Protein 3NEC (pdb70)

Structure (mmCIF, N/CA/C/O backbone):
data_3NEC
#
_entry.id   3NEC
#
_cell.length_a   49.528
_cell.length_b   53.335
_cell.length_c   68.617
_cell.angle_alpha   74.70
_cell.angle_beta   73.82
_cell.angle_gamma   68.98
#
_symmetry.space_group_name_H-M   'P 1'
#
loop_
_entity.id
_entity.type
_entity.pdbx_description
1 polymer 'Inflammatory profilin'
2 non-polymer (2S,3S)-1,4-DIMERCAPTOBUTANE-2,3-DIOL
3 non-polymer 'SULFATE ION'
4 water water
#
loop_
_atom_site.group_PDB
_atom_site.id
_atom_site.type_symbol
_atom_site.label_atom_id
_atom_site.label_alt_id
_atom_site.label_comp_id
_atom_site.label_asym_id
_atom_site.label_entity_id
_atom_site.label_seq_id
_atom_site.pdbx_PDB_ins_code
_atom_site.Cartn_x
_atom_site.Cartn_y
_atom_site.Cartn_z
_atom_site.occupancy
_atom_site.B_iso_or_equiv
_atom_site.auth_seq_id
_atom_site.auth_comp_id
_atom_site.auth_asym_id
_atom_site.auth_atom_id
_atom_site.pdbx_PDB_model_num
ATOM 1 N N . SER A 1 5 ? 17.575 -10.076 7.893 1.00 55.24 2 SER A N 1
ATOM 2 C CA . SER A 1 5 ? 16.250 -9.421 7.726 1.00 49.61 2 SER A CA 1
ATOM 3 C C . SER A 1 5 ? 15.162 -10.184 8.486 1.00 43.29 2 SER A C 1
ATOM 4 O O . SER A 1 5 ? 14.233 -10.709 7.884 1.00 46.60 2 SER A O 1
ATOM 7 N N . ASP A 1 6 ? 15.281 -10.250 9.809 1.00 44.52 3 ASP A N 1
ATOM 8 C CA . ASP A 1 6 ? 14.257 -10.913 10.633 1.00 40.85 3 ASP A CA 1
ATOM 9 C C . ASP A 1 6 ? 13.330 -9.844 11.202 1.00 34.32 3 ASP A C 1
ATOM 10 O O . ASP A 1 6 ? 13.578 -9.290 12.270 1.00 29.32 3 ASP A O 1
ATOM 15 N N . TRP A 1 7 ? 12.274 -9.528 10.463 1.00 29.26 4 TRP A N 1
ATOM 16 C CA . TRP A 1 7 ? 11.504 -8.322 10.725 1.00 23.69 4 TRP A CA 1
ATOM 17 C C . TRP A 1 7 ? 10.457 -8.503 11.803 1.00 18.59 4 TRP A C 1
ATOM 18 O O . TRP A 1 7 ? 10.082 -7.539 12.457 1.00 18.58 4 TRP A O 1
ATOM 29 N N . ASP A 1 8 ? 9.927 -9.714 11.928 1.00 17.86 5 ASP A N 1
ATOM 30 C CA . ASP A 1 8 ? 8.769 -9.930 12.791 1.00 19.51 5 ASP A CA 1
ATOM 31 C C . ASP A 1 8 ? 9.008 -9.444 14.231 1.00 19.54 5 ASP A C 1
ATOM 32 O O . ASP A 1 8 ? 8.139 -8.804 14.812 1.00 17.76 5 ASP A O 1
ATOM 37 N N . PRO A 1 9 ? 10.194 -9.731 14.805 1.00 18.84 6 PRO A N 1
ATOM 38 C CA . PRO A 1 9 ? 10.463 -9.253 16.166 1.00 19.57 6 PRO A CA 1
ATOM 39 C C . PRO A 1 9 ? 10.530 -7.730 16.279 1.00 18.76 6 PRO A C 1
ATOM 40 O O . PRO A 1 9 ? 10.204 -7.173 17.322 1.00 20.62 6 PRO A O 1
ATOM 44 N N . VAL A 1 10 ? 10.943 -7.067 15.206 1.00 19.38 7 VAL A N 1
ATOM 45 C CA . VAL A 1 10 ? 11.009 -5.611 15.180 1.00 19.32 7 VAL A CA 1
ATOM 46 C C . VAL A 1 10 ? 9.607 -5.007 15.184 1.00 19.70 7 VAL A C 1
ATOM 47 O O . VAL A 1 10 ? 9.323 -4.080 15.937 1.00 17.14 7 VAL A O 1
ATOM 51 N N . VAL A 1 11 ? 8.728 -5.537 14.336 1.00 18.51 8 VAL A N 1
ATOM 52 C CA . VAL A 1 11 ? 7.319 -5.155 14.351 1.00 18.07 8 VAL A CA 1
ATOM 53 C C . VAL A 1 11 ? 6.754 -5.393 15.732 1.00 17.57 8 VAL A C 1
ATOM 54 O O . VAL A 1 11 ? 6.065 -4.535 16.292 1.00 16.92 8 VAL A O 1
ATOM 58 N N . LYS A 1 12 ? 7.043 -6.558 16.298 1.00 16.38 9 LYS A N 1
ATOM 59 C CA . LYS A 1 12 ? 6.510 -6.856 17.615 1.00 18.38 9 LYS A CA 1
ATOM 60 C C . LYS A 1 12 ? 6.922 -5.827 18.663 1.00 18.64 9 LYS A C 1
ATOM 61 O O . LYS A 1 12 ? 6.085 -5.345 19.407 1.00 19.79 9 LYS A O 1
ATOM 67 N N . GLU A 1 13 ? 8.204 -5.493 18.731 1.00 17.94 10 GLU A N 1
ATOM 68 C CA . GLU A 1 13 ? 8.639 -4.615 19.797 1.00 15.50 10 GLU A CA 1
ATOM 69 C C . GLU A 1 13 ? 8.103 -3.204 19.610 1.00 16.72 10 GLU A C 1
ATOM 70 O O . GLU A 1 13 ? 7.763 -2.536 20.594 1.00 18.83 10 GLU A O 1
ATOM 76 N N . TRP A 1 14 ? 7.941 -2.779 18.364 1.00 18.50 11 TRP A N 1
ATOM 77 C CA . TRP A 1 14 ? 7.442 -1.423 18.123 1.00 17.25 11 TRP A CA 1
ATOM 78 C C . TRP A 1 14 ? 5.951 -1.240 18.246 1.00 16.78 11 TRP A C 1
ATOM 79 O O . TRP A 1 14 ? 5.498 -0.210 18.756 1.00 18.20 11 TRP A O 1
ATOM 90 N N . LEU A 1 15 ? 5.188 -2.200 17.776 1.00 16.32 12 LEU A N 1
ATOM 91 C CA . LEU A 1 15 ? 3.735 -2.014 17.683 1.00 17.33 12 LEU A CA 1
ATOM 92 C C . LEU A 1 15 ? 2.932 -2.821 18.678 1.00 17.57 12 LEU A C 1
ATOM 93 O O . LEU A 1 15 ? 1.835 -2.425 19.052 1.00 18.04 12 LEU A O 1
ATOM 98 N N . VAL A 1 16 ? 3.471 -3.950 19.109 1.00 16.29 13 VAL A N 1
ATOM 99 C CA . VAL A 1 16 ? 2.697 -4.846 19.966 1.00 16.79 13 VAL A CA 1
ATOM 100 C C . VAL A 1 16 ? 3.143 -4.761 21.434 1.00 19.95 13 VAL A C 1
ATOM 101 O O . VAL A 1 16 ? 2.307 -4.659 22.328 1.00 22.08 13 VAL A O 1
ATOM 105 N N . ASP A 1 17 ? 4.457 -4.793 21.665 1.00 20.14 14 ASP A N 1
ATOM 106 C CA . ASP A 1 17 ? 5.006 -4.778 23.030 1.00 22.72 14 ASP A CA 1
ATOM 107 C C . ASP A 1 17 ? 4.632 -3.491 23.739 1.00 23.26 14 ASP A C 1
ATOM 108 O O . ASP A 1 17 ? 4.414 -3.491 24.944 1.00 23.10 14 ASP A O 1
ATOM 113 N N . THR A 1 18 ? 4.565 -2.400 22.987 1.00 18.87 15 THR A N 1
ATOM 114 C CA . THR A 1 18 ? 4.214 -1.101 23.545 1.00 21.52 15 THR A CA 1
ATOM 115 C C . THR A 1 18 ? 2.731 -1.001 23.965 1.00 22.69 15 THR A C 1
ATOM 116 O O . THR A 1 18 ? 2.354 -0.090 24.701 1.00 25.43 15 THR A O 1
ATOM 120 N N . GLY A 1 19 ? 1.908 -1.911 23.451 1.00 21.05 16 GLY A N 1
ATOM 121 C CA . GLY A 1 19 ? 0.545 -2.149 23.940 1.00 19.49 16 GLY A CA 1
ATOM 122 C C . GLY A 1 19 ? -0.566 -1.361 23.255 1.00 18.86 16 GLY A C 1
ATOM 123 O O . GLY A 1 19 ? -1.740 -1.504 23.617 1.00 21.85 16 GLY A O 1
ATOM 124 N N . TYR A 1 20 ? -0.230 -0.525 22.285 1.00 19.34 17 TYR A N 1
ATOM 125 C CA . TYR A 1 20 ? -1.257 0.332 21.664 1.00 18.55 17 TYR A CA 1
ATOM 126 C C . TYR A 1 20 ? -1.954 -0.314 20.477 1.00 17.63 17 TYR A C 1
ATOM 127 O O . TYR A 1 20 ? -3.009 0.159 20.070 1.00 20.26 17 TYR A O 1
ATOM 136 N N . CYS A 1 21 ? -1.364 -1.389 19.948 1.00 17.90 18 CYS A N 1
ATOM 137 C CA . CYS A 1 21 ? -1.914 -2.132 18.804 1.00 17.10 18 CYS A CA 1
ATOM 138 C C . CYS A 1 21 ? -1.966 -3.617 19.158 1.00 18.49 18 CYS A C 1
ATOM 139 O O . CYS A 1 21 ? -1.104 -4.116 19.903 1.00 20.31 18 CYS A O 1
ATOM 142 N N . CYS A 1 22 ? -2.959 -4.331 18.640 1.00 18.35 19 CYS A N 1
ATOM 143 C CA . CYS A 1 22 ? -3.055 -5.757 18.922 1.00 18.06 19 CYS A CA 1
ATOM 144 C C . CYS A 1 22 ? -2.217 -6.605 17.948 1.00 21.65 19 CYS A C 1
ATOM 145 O O . CYS A 1 22 ? -1.916 -7.781 18.208 1.00 21.15 19 CYS A O 1
ATOM 148 N N . ALA A 1 23 ? -1.858 -6.003 16.828 1.00 18.07 20 ALA A N 1
ATOM 149 C CA . ALA A 1 23 ? -1.118 -6.678 15.759 1.00 17.09 20 ALA A CA 1
ATOM 150 C C . ALA A 1 23 ? -0.604 -5.613 14.819 1.00 15.91 20 ALA A C 1
ATOM 151 O O . ALA A 1 23 ? -1.095 -4.486 14.824 1.00 17.37 20 ALA A O 1
ATOM 153 N N . GLY A 1 24 ? 0.379 -5.964 14.006 1.00 16.07 21 GLY A N 1
ATOM 154 C CA . GLY A 1 24 ? 0.954 -5.006 13.077 1.00 17.41 21 GLY A CA 1
ATOM 155 C C . GLY A 1 24 ? 1.798 -5.688 12.043 1.00 16.54 21 GLY A C 1
ATOM 156 O O . GLY A 1 24 ? 2.096 -6.866 12.153 1.00 16.49 21 GLY A O 1
ATOM 157 N N . GLY A 1 25 ? 2.250 -4.922 11.064 1.00 15.01 22 GLY A N 1
ATOM 158 C CA . GLY A 1 25 ? 3.079 -5.504 10.027 1.00 16.31 22 GLY A CA 1
ATOM 159 C C . GLY A 1 25 ? 3.657 -4.437 9.155 1.00 17.23 22 GLY A C 1
ATOM 160 O O . GLY A 1 25 ? 3.437 -3.253 9.401 1.00 14.51 22 GLY A O 1
ATOM 161 N N . ILE A 1 26 ? 4.381 -4.859 8.123 1.00 15.42 23 ILE A N 1
ATOM 162 C CA . ILE A 1 26 ? 4.882 -3.940 7.112 1.00 14.05 23 ILE A CA 1
ATOM 163 C C . ILE A 1 26 ? 4.681 -4.604 5.766 1.00 12.83 23 ILE A C 1
ATOM 164 O O . ILE A 1 26 ? 4.896 -5.815 5.619 1.00 16.82 23 ILE A O 1
ATOM 169 N N . ALA A 1 27 ? 4.237 -3.817 4.810 1.00 13.26 24 ALA A N 1
ATOM 170 C CA . ALA A 1 27 ? 4.077 -4.260 3.433 1.00 15.08 24 ALA A CA 1
ATOM 171 C C . ALA A 1 27 ? 4.940 -3.417 2.513 1.00 16.66 24 ALA A C 1
ATOM 172 O O . ALA A 1 27 ? 5.322 -2.294 2.852 1.00 17.58 24 ALA A O 1
ATOM 174 N N . ASN A 1 28 ? 5.210 -3.964 1.343 1.00 16.95 25 ASN A N 1
ATOM 175 C CA . ASN A 1 28 ? 5.939 -3.271 0.305 1.00 17.70 25 ASN A CA 1
ATOM 176 C C . ASN A 1 28 ? 4.944 -2.383 -0.410 1.00 17.45 25 ASN A C 1
ATOM 177 O O . ASN A 1 28 ? 3.919 -2.864 -0.853 1.00 17.43 25 ASN A O 1
ATOM 182 N N . ALA A 1 29 ? 5.225 -1.093 -0.526 1.00 17.37 26 ALA A N 1
ATOM 183 C CA . ALA A 1 29 ? 4.274 -0.190 -1.206 1.00 16.79 26 ALA A CA 1
ATOM 184 C C . ALA A 1 29 ? 4.129 -0.469 -2.717 1.00 20.25 26 ALA A C 1
ATOM 185 O O . ALA A 1 29 ? 3.097 -0.151 -3.311 1.00 20.93 26 ALA A O 1
ATOM 187 N N . GLU A 1 30 ? 5.164 -1.039 -3.329 1.00 16.86 27 GLU A N 1
ATOM 188 C CA . GLU A 1 30 ? 5.126 -1.412 -4.748 1.00 18.06 27 GLU A CA 1
ATOM 189 C C . GLU A 1 30 ? 3.992 -2.373 -5.098 1.00 19.18 27 GLU A C 1
ATOM 190 O O . GLU A 1 30 ? 3.433 -2.311 -6.193 1.00 21.27 27 GLU A O 1
ATOM 196 N N . ASP A 1 31 ? 3.642 -3.256 -4.178 1.00 20.09 28 ASP A N 1
ATOM 197 C CA . ASP A 1 31 ? 2.631 -4.255 -4.493 1.00 21.41 28 ASP A CA 1
ATOM 198 C C . ASP A 1 31 ? 1.619 -4.517 -3.386 1.00 15.74 28 ASP A C 1
ATOM 199 O O . ASP A 1 31 ? 0.693 -5.316 -3.580 1.00 21.69 28 ASP A O 1
ATOM 204 N N . GLY A 1 32 ? 1.797 -3.890 -2.219 1.00 13.98 29 GLY A N 1
ATOM 205 C CA . GLY A 1 32 ? 0.918 -4.137 -1.082 1.00 16.98 29 GLY A CA 1
ATOM 206 C C . GLY A 1 32 ? 1.147 -5.413 -0.289 1.00 16.98 29 GLY A C 1
ATOM 207 O O . GLY A 1 32 ? 0.366 -5.735 0.621 1.00 15.96 29 GLY A O 1
ATOM 208 N N . VAL A 1 33 ? 2.203 -6.157 -0.619 1.00 17.60 30 VAL A N 1
ATOM 209 C CA . VAL A 1 33 ? 2.391 -7.500 -0.040 1.00 16.41 30 VAL A CA 1
ATOM 210 C C . VAL A 1 33 ? 3.063 -7.396 1.320 1.00 16.99 30 VAL A C 1
ATOM 211 O O . VAL A 1 33 ? 4.140 -6.840 1.450 1.00 16.53 30 VAL A O 1
ATOM 215 N N . VAL A 1 34 ? 2.399 -7.923 2.339 1.00 15.12 31 VAL A N 1
ATOM 216 C CA . VAL A 1 34 ? 2.949 -7.915 3.699 1.00 13.87 31 VAL A CA 1
ATOM 217 C C . VAL A 1 34 ? 4.202 -8.791 3.749 1.00 18.75 31 VAL A C 1
ATOM 218 O O . VAL A 1 34 ? 4.161 -9.964 3.330 1.00 17.27 31 VAL A O 1
ATOM 222 N N . PHE A 1 35 ? 5.301 -8.232 4.261 1.00 15.71 32 PHE A N 1
ATOM 223 C CA . PHE A 1 35 ? 6.528 -9.011 4.456 1.00 16.15 32 PHE A CA 1
ATOM 224 C C . PHE A 1 35 ? 6.961 -9.195 5.918 1.00 15.34 32 PHE A C 1
ATOM 225 O O . PHE A 1 35 ? 7.952 -9.886 6.199 1.00 17.01 32 PHE A O 1
ATOM 233 N N . ALA A 1 36 ? 6.193 -8.621 6.838 1.00 15.25 33 ALA A N 1
ATOM 234 C CA . ALA A 1 36 ? 6.488 -8.720 8.273 1.00 15.47 33 ALA A CA 1
ATOM 235 C C . ALA A 1 36 ? 5.191 -8.590 9.055 1.00 14.00 33 ALA A C 1
ATOM 236 O O . ALA A 1 36 ? 4.307 -7.830 8.661 1.00 15.94 33 ALA A O 1
ATOM 238 N N . ALA A 1 37 ? 5.077 -9.335 10.144 1.00 15.49 34 ALA A N 1
ATOM 239 C CA . ALA A 1 37 ? 3.838 -9.361 10.937 1.00 18.17 34 ALA A CA 1
ATOM 240 C C . ALA A 1 37 ? 4.119 -9.763 12.371 1.00 17.92 34 ALA A C 1
ATOM 241 O O . ALA A 1 37 ? 5.032 -10.557 12.639 1.00 19.36 34 ALA A O 1
ATOM 243 N N . ALA A 1 38 ? 3.345 -9.212 13.301 1.00 16.56 35 ALA A N 1
ATOM 244 C CA . ALA A 1 38 ? 3.464 -9.583 14.710 1.00 16.97 35 ALA A CA 1
ATOM 245 C C . ALA A 1 38 ? 2.121 -9.372 15.364 1.00 19.28 35 ALA A C 1
ATOM 246 O O . ALA A 1 38 ? 1.320 -8.591 14.868 1.00 18.32 35 ALA A O 1
ATOM 248 N N . ALA A 1 39 ? 1.874 -10.081 16.458 1.00 19.19 36 ALA A N 1
ATOM 249 C CA . ALA A 1 39 ? 0.622 -9.899 17.208 1.00 19.98 36 ALA A CA 1
ATOM 250 C C . ALA A 1 39 ? 0.761 -10.230 18.678 1.00 24.36 36 ALA A C 1
ATOM 251 O O . ALA A 1 39 ? 1.725 -10.883 19.097 1.00 21.58 36 ALA A O 1
ATOM 253 N N . ASP A 1 40 ? -0.252 -9.832 19.447 1.00 20.54 37 ASP A N 1
ATOM 254 C CA . ASP A 1 40 ? -0.233 -9.993 20.900 1.00 25.63 37 ASP A CA 1
ATOM 255 C C . ASP A 1 40 ? -0.278 -11.450 21.319 1.00 28.29 37 ASP A C 1
ATOM 256 O O . ASP A 1 40 ? -0.042 -11.759 22.472 1.00 32.02 37 ASP A O 1
ATOM 261 N N . ASP A 1 41 ? -0.607 -12.330 20.380 1.00 27.41 38 ASP A N 1
ATOM 262 C CA . ASP A 1 41 ? -0.646 -13.762 20.637 1.00 27.72 38 ASP A CA 1
ATOM 263 C C . ASP A 1 41 ? 0.395 -14.544 19.817 1.00 28.44 38 ASP A C 1
ATOM 264 O O . ASP A 1 41 ? 0.294 -15.784 19.689 1.00 29.45 38 ASP A O 1
ATOM 269 N N . ASP A 1 42 ? 1.375 -13.823 19.263 1.00 28.22 39 ASP A N 1
ATOM 270 C CA . ASP A 1 42 ? 2.466 -14.408 18.475 1.00 30.83 39 ASP A CA 1
ATOM 271 C C . ASP A 1 42 ? 2.017 -15.155 17.221 1.00 32.70 39 ASP A C 1
ATOM 272 O O . ASP A 1 42 ? 2.735 -16.012 16.691 1.00 36.39 39 ASP A O 1
ATOM 277 N N . ASP A 1 43 ? 0.822 -14.836 16.758 1.00 27.55 40 ASP A N 1
ATOM 278 C CA . ASP A 1 43 ? 0.352 -15.335 15.473 1.00 28.24 40 ASP A CA 1
ATOM 279 C C . ASP A 1 43 ? 0.006 -14.145 14.627 1.00 23.77 40 ASP A C 1
ATOM 280 O O . ASP A 1 43 ? -1.154 -13.953 14.240 1.00 27.11 40 ASP A O 1
ATOM 285 N N . GLY A 1 44 ? 1.018 -13.336 14.326 1.00 22.95 41 GLY A N 1
ATOM 286 C CA . GLY A 1 44 ? 0.778 -12.092 13.647 1.00 22.03 41 GLY A CA 1
ATOM 287 C C . GLY A 1 44 ? 0.405 -12.340 12.204 1.00 19.80 41 GLY A C 1
ATOM 288 O O . GLY A 1 44 ? -0.354 -11.576 11.619 1.00 19.76 41 GLY A O 1
ATOM 289 N N . TRP A 1 45 ? 0.952 -13.399 11.614 1.00 18.41 42 TRP A N 1
ATOM 290 C CA . TRP A 1 45 ? 0.739 -13.593 10.184 1.00 16.78 42 TRP A CA 1
ATOM 291 C C . TRP A 1 45 ? -0.711 -13.882 9.855 1.00 20.67 42 TRP A C 1
ATOM 292 O O . TRP A 1 45 ? -1.235 -13.376 8.864 1.00 19.38 42 TRP A O 1
ATOM 303 N N . SER A 1 46 ? -1.373 -14.637 10.725 1.00 17.90 43 SER A N 1
ATOM 304 C CA . SER A 1 46 ? -2.801 -14.893 10.544 1.00 17.32 43 SER A CA 1
ATOM 305 C C . SER A 1 46 ? -3.633 -13.631 10.653 1.00 18.21 43 SER A C 1
ATOM 306 O O . SER A 1 46 ? -4.697 -13.545 10.045 1.00 19.84 43 SER A O 1
ATOM 309 N N . LYS A 1 47 ? -3.152 -12.647 11.414 1.00 15.45 44 LYS A N 1
ATOM 310 C CA . LYS A 1 47 ? -3.857 -11.358 11.553 1.00 18.61 44 LYS A CA 1
ATOM 311 C C . LYS A 1 47 ? -3.579 -10.394 10.419 1.00 19.25 44 LYS A C 1
ATOM 312 O O . LYS A 1 47 ? -4.334 -9.443 10.215 1.00 20.18 44 LYS A O 1
ATOM 318 N N . LEU A 1 48 ? -2.451 -10.582 9.725 1.00 17.26 45 LEU A N 1
ATOM 319 C CA . LEU A 1 48 ? -1.984 -9.623 8.708 1.00 16.93 45 LEU A CA 1
ATOM 320 C C . LEU A 1 48 ? -2.172 -10.086 7.263 1.00 18.53 45 LEU A C 1
ATOM 321 O O . LEU A 1 48 ? -2.125 -9.276 6.331 1.00 17.35 45 LEU A O 1
ATOM 326 N N . TYR A 1 49 ? -2.382 -11.386 7.077 1.00 18.18 46 TYR A N 1
ATOM 327 C CA . TYR A 1 49 ? -2.420 -11.939 5.727 1.00 17.07 46 TYR A CA 1
ATOM 328 C C . TYR A 1 49 ? -3.341 -13.152 5.626 1.00 17.47 46 TYR A C 1
ATOM 329 O O . TYR A 1 49 ? -3.358 -14.032 6.493 1.00 21.40 46 TYR A O 1
ATOM 338 N N . LYS A 1 50 ? -4.089 -13.182 4.530 1.00 18.53 47 LYS A N 1
ATOM 339 C CA . LYS A 1 50 ? -4.870 -14.364 4.155 1.00 17.60 47 LYS A CA 1
ATOM 340 C C . LYS A 1 50 ? -4.747 -14.495 2.650 1.00 16.11 47 LYS A C 1
ATOM 341 O O . LYS A 1 50 ? -4.846 -13.508 1.917 1.00 18.80 47 LYS A O 1
ATOM 347 N N . ASP A 1 51 ? -4.517 -15.707 2.193 1.00 19.44 48 ASP A N 1
ATOM 348 C CA . ASP A 1 51 ? -4.444 -15.981 0.766 1.00 21.78 48 ASP A CA 1
ATOM 349 C C . ASP A 1 51 ? -5.768 -15.548 0.117 1.00 19.43 48 ASP A C 1
ATOM 350 O O . ASP A 1 51 ? -6.835 -15.503 0.791 1.00 18.17 48 ASP A O 1
ATOM 355 N N . ASP A 1 52 ? -5.713 -15.260 -1.183 1.00 19.23 49 ASP A N 1
ATOM 356 C CA . ASP A 1 52 ? -6.851 -14.641 -1.892 1.00 17.66 49 ASP A CA 1
ATOM 357 C C . ASP A 1 52 ? -8.128 -15.379 -1.544 1.00 18.86 49 ASP A C 1
ATOM 358 O O . ASP A 1 52 ? -8.168 -16.622 -1.535 1.00 18.95 49 ASP A O 1
ATOM 363 N N . HIS A 1 53 ? -9.150 -14.613 -1.210 1.00 18.30 50 HIS A N 1
ATOM 364 C CA . HIS A 1 53 ? -10.382 -15.203 -0.685 1.00 15.90 50 HIS A CA 1
ATOM 365 C C . HIS A 1 53 ? -11.625 -14.533 -1.264 1.00 20.11 50 HIS A C 1
ATOM 366 O O . HIS A 1 53 ? -11.664 -13.319 -1.450 1.00 21.14 50 HIS A O 1
ATOM 373 N N . GLU A 1 54 ? -12.635 -15.336 -1.561 1.00 21.02 51 GLU A N 1
ATOM 374 C CA . GLU A 1 54 ? -13.861 -14.807 -2.169 1.00 19.14 51 GLU A CA 1
ATOM 375 C C . GLU A 1 54 ? -14.732 -14.157 -1.105 1.00 19.63 51 GLU A C 1
ATOM 376 O O . GLU A 1 54 ? -14.948 -14.736 -0.036 1.00 21.31 51 GLU A O 1
ATOM 382 N N . GLU A 1 55 ? -15.266 -12.983 -1.419 1.00 16.68 52 GLU A N 1
ATOM 383 C CA . GLU A 1 55 ? -16.077 -12.205 -0.478 1.00 18.52 52 GLU A CA 1
ATOM 384 C C . GLU A 1 55 ? -17.280 -11.607 -1.207 1.00 21.07 52 GLU A C 1
ATOM 385 O O . GLU A 1 55 ? -17.311 -11.578 -2.446 1.00 18.94 52 GLU A O 1
ATOM 391 N N . ASP A 1 56 ? -18.276 -11.141 -0.457 1.00 21.05 53 ASP A N 1
ATOM 392 C CA . ASP A 1 56 ? -19.433 -10.488 -1.073 1.00 20.06 53 ASP A CA 1
ATOM 393 C C . ASP A 1 56 ? -19.064 -9.151 -1.628 1.00 17.21 53 ASP A C 1
ATOM 394 O O . ASP A 1 56 ? -18.226 -8.432 -1.051 1.00 21.03 53 ASP A O 1
ATOM 399 N N . THR A 1 57 ? -19.675 -8.802 -2.759 1.00 15.99 54 THR A N 1
ATOM 400 C CA . THR A 1 57 ? -19.698 -7.412 -3.211 1.00 18.44 54 THR A CA 1
ATOM 401 C C . THR A 1 57 ? -20.996 -6.821 -2.723 1.00 18.36 54 THR A C 1
ATOM 402 O O . THR A 1 57 ? -21.965 -7.542 -2.534 1.00 18.29 54 THR A O 1
ATOM 406 N N . ILE A 1 58 ? -20.998 -5.510 -2.497 1.00 20.94 55 ILE A N 1
ATOM 407 C CA . ILE A 1 58 ? -22.078 -4.842 -1.802 1.00 19.71 55 ILE A CA 1
ATOM 408 C C . ILE A 1 58 ? -22.578 -3.701 -2.653 1.00 19.12 55 ILE A C 1
ATOM 409 O O . ILE A 1 58 ? -21.775 -2.909 -3.188 1.00 20.92 55 ILE A O 1
ATOM 414 N N . GLY A 1 59 ? -23.898 -3.580 -2.745 1.00 19.24 56 GLY A N 1
ATOM 415 C CA . GLY A 1 59 ? -24.501 -2.495 -3.525 1.00 19.16 56 GLY A CA 1
ATOM 416 C C . GLY A 1 59 ? -24.588 -1.244 -2.682 1.00 21.09 56 GLY A C 1
ATOM 417 O O . GLY A 1 59 ? -24.210 -1.248 -1.504 1.00 23.37 56 GLY A O 1
ATOM 418 N N . GLU A 1 60 ? -25.131 -0.172 -3.257 1.00 19.71 57 GLU A N 1
ATOM 419 C CA . GLU A 1 60 ? -25.180 1.097 -2.535 1.00 22.40 57 GLU A CA 1
ATOM 420 C C . GLU A 1 60 ? -26.097 1.010 -1.332 1.00 22.90 57 GLU A C 1
ATOM 421 O O . GLU A 1 60 ? -26.032 1.861 -0.442 1.00 24.88 57 GLU A O 1
ATOM 427 N N . ASP A 1 61 ? -26.970 0.000 -1.324 1.00 18.89 58 ASP A N 1
ATOM 428 C CA . ASP A 1 61 ? -27.925 -0.204 -0.240 1.00 22.27 58 ASP A CA 1
ATOM 429 C C . ASP A 1 61 ? -27.393 -1.097 0.886 1.00 22.92 58 ASP A C 1
ATOM 430 O O . ASP A 1 61 ? -28.147 -1.506 1.782 1.00 25.42 58 ASP A O 1
ATOM 435 N N . GLY A 1 62 ? -26.111 -1.418 0.821 1.00 21.71 59 GLY A N 1
ATOM 436 C CA . GLY A 1 62 ? -25.475 -2.290 1.819 1.00 23.37 59 GLY A CA 1
ATOM 437 C C . GLY A 1 62 ? -25.764 -3.776 1.669 1.00 26.39 59 GLY A C 1
ATOM 438 O O . GLY A 1 62 ? -25.257 -4.605 2.445 1.00 25.61 59 GLY A O 1
ATOM 439 N N . ASN A 1 63 ? -26.550 -4.140 0.669 1.00 22.03 60 ASN A N 1
ATOM 440 C CA . ASN A 1 63 ? -26.870 -5.555 0.474 1.00 23.74 60 ASN A CA 1
ATOM 441 C C . ASN A 1 63 ? -25.867 -6.255 -0.422 1.00 22.49 60 ASN A C 1
ATOM 442 O O . ASN A 1 63 ? -25.290 -5.628 -1.312 1.00 23.13 60 ASN A O 1
ATOM 447 N N . ALA A 1 64 ? -25.661 -7.555 -0.185 1.00 21.88 61 ALA A N 1
ATOM 448 C CA . ALA A 1 64 ? -24.777 -8.356 -1.039 1.00 21.66 61 ALA A CA 1
ATOM 449 C C . ALA A 1 64 ? -25.359 -8.457 -2.443 1.00 22.25 61 ALA A C 1
ATOM 450 O O . ALA A 1 64 ? -26.536 -8.753 -2.607 1.00 26.48 61 ALA A O 1
ATOM 452 N N . CYS A 1 65 ? -24.544 -8.204 -3.451 1.00 21.30 62 CYS A N 1
ATOM 453 C CA . CYS A 1 65 ? -25.058 -8.171 -4.823 1.00 21.36 62 CYS A CA 1
ATOM 454 C C . CYS A 1 65 ? -24.231 -9.027 -5.786 1.00 23.91 62 CYS A C 1
ATOM 455 O O . CYS A 1 65 ? -24.507 -9.080 -6.991 1.00 22.80 62 CYS A O 1
ATOM 458 N N . GLY A 1 66 ? -23.238 -9.713 -5.231 1.00 22.22 63 GLY A N 1
ATOM 459 C CA . GLY A 1 66 ? -22.418 -10.658 -5.981 1.00 20.79 63 GLY A CA 1
ATOM 460 C C . GLY A 1 66 ? -21.194 -11.011 -5.160 1.00 18.87 63 GLY A C 1
ATOM 461 O O . GLY A 1 66 ? -21.171 -10.798 -3.949 1.00 21.08 63 GLY A O 1
ATOM 462 N N . LYS A 1 67 ? -20.168 -11.538 -5.819 1.00 19.58 64 LYS A N 1
ATOM 463 C CA . LYS A 1 67 ? -18.972 -11.979 -5.115 1.00 18.31 64 LYS A CA 1
ATOM 464 C C . LYS A 1 67 ? -17.764 -11.519 -5.892 1.00 20.11 64 LYS A C 1
ATOM 465 O O . LYS A 1 67 ? -17.867 -11.161 -7.077 1.00 18.28 64 LYS A O 1
ATOM 471 N N . VAL A 1 68 ? -16.634 -11.497 -5.210 1.00 18.52 65 VAL A N 1
ATOM 472 C CA . VAL A 1 68 ? -15.376 -11.093 -5.831 1.00 16.07 65 VAL A CA 1
ATOM 473 C C . VAL A 1 68 ? -14.226 -11.795 -5.139 1.00 18.61 65 VAL A C 1
ATOM 474 O O . VAL A 1 68 ? -14.249 -12.000 -3.929 1.00 18.74 65 VAL A O 1
ATOM 478 N N . SER A 1 69 ? -13.219 -12.178 -5.909 1.00 19.21 66 SER A N 1
ATOM 479 C CA . SER A 1 69 ? -11.982 -12.681 -5.311 1.00 21.27 66 SER A CA 1
ATOM 480 C C . SER A 1 69 ? -11.168 -11.503 -4.791 1.00 20.32 66 SER A C 1
ATOM 481 O O . SER A 1 69 ? -10.833 -10.609 -5.551 1.00 19.82 66 SER A O 1
ATOM 484 N N . ILE A 1 70 ? -10.877 -11.494 -3.500 1.00 17.50 67 ILE A N 1
ATOM 485 C CA . ILE A 1 70 ? -10.024 -10.431 -2.923 1.00 15.63 67 ILE A CA 1
ATOM 486 C C . ILE A 1 70 ? -8.574 -10.887 -2.849 1.00 16.87 67 ILE A C 1
ATOM 487 O O . ILE A 1 70 ? -8.286 -11.960 -2.309 1.00 18.21 67 ILE A O 1
ATOM 492 N N . ASN A 1 71 ? -7.691 -10.063 -3.405 1.00 15.15 68 ASN A N 1
ATOM 493 C CA . ASN A 1 71 ? -6.260 -10.139 -3.189 1.00 15.58 68 ASN A CA 1
ATOM 494 C C . ASN A 1 71 ? -5.915 -9.053 -2.161 1.00 14.47 68 ASN A C 1
ATOM 495 O O . ASN A 1 71 ? -6.042 -7.831 -2.443 1.00 15.64 68 ASN A O 1
ATOM 500 N N . GLU A 1 72 ? -5.532 -9.475 -0.960 1.00 15.86 69 GLU A N 1
ATOM 501 C CA . GLU A 1 72 ? -5.378 -8.510 0.135 1.00 13.40 69 GLU A CA 1
ATOM 502 C C . GLU A 1 72 ? -4.366 -7.412 -0.180 1.00 15.45 69 GLU A C 1
ATOM 503 O O . GLU A 1 72 ? -4.631 -6.218 0.075 1.00 15.49 69 GLU A O 1
ATOM 509 N N . ALA A 1 73 ? -3.223 -7.809 -0.727 1.00 13.77 70 ALA A N 1
ATOM 510 C CA . ALA A 1 73 ? -2.173 -6.841 -1.111 1.00 14.32 70 ALA A CA 1
ATOM 511 C C . ALA A 1 73 ? -2.687 -5.736 -2.063 1.00 15.85 70 ALA A C 1
ATOM 512 O O . ALA A 1 73 ? -2.354 -4.544 -1.906 1.00 15.93 70 ALA A O 1
ATOM 514 N N . SER A 1 74 ? -3.500 -6.138 -3.040 1.00 15.57 71 SER A N 1
ATOM 515 C CA A SER A 1 74 ? -4.110 -5.183 -3.973 0.50 17.75 71 SER A CA 1
ATOM 516 C CA B SER A 1 74 ? -4.120 -5.180 -3.966 0.50 18.99 71 SER A CA 1
ATOM 517 C C . SER A 1 74 ? -4.955 -4.153 -3.215 1.00 20.08 71 SER A C 1
ATOM 518 O O . SER A 1 74 ? -4.901 -2.966 -3.510 1.00 17.78 71 SER A O 1
ATOM 523 N N . THR A 1 75 ? -5.747 -4.614 -2.250 1.00 16.73 72 THR A N 1
ATOM 524 C CA . THR A 1 75 ? -6.603 -3.699 -1.471 1.00 15.29 72 THR A CA 1
ATOM 525 C C . THR A 1 75 ? -5.786 -2.741 -0.608 1.00 18.25 72 THR A C 1
ATOM 526 O O . THR A 1 75 ? -6.137 -1.558 -0.461 1.00 19.31 72 THR A O 1
ATOM 530 N N . ILE A 1 76 ? -4.664 -3.231 -0.077 1.00 16.85 73 ILE A N 1
ATOM 531 C CA . ILE A 1 76 ? -3.785 -2.403 0.761 1.00 16.34 73 ILE A CA 1
ATOM 532 C C . ILE A 1 76 ? -3.114 -1.319 -0.091 1.00 18.63 73 ILE A C 1
ATOM 533 O O . ILE A 1 76 ? -3.133 -0.121 0.257 1.00 17.41 73 ILE A O 1
ATOM 538 N N . LYS A 1 77 ? -2.556 -1.733 -1.219 1.00 15.36 74 LYS A N 1
ATOM 539 C CA . LYS A 1 77 ? -1.976 -0.789 -2.173 1.00 16.53 74 LYS A CA 1
ATOM 540 C C . LYS A 1 77 ? -3.011 0.221 -2.686 1.00 18.97 74 LYS A C 1
ATOM 541 O O . LYS A 1 77 ? -2.706 1.402 -2.828 1.00 21.58 74 LYS A O 1
ATOM 547 N N . ALA A 1 78 ? -4.236 -0.239 -2.956 1.00 17.58 75 ALA A N 1
ATOM 548 C CA . ALA A 1 78 ? -5.300 0.679 -3.395 1.00 18.88 75 ALA A CA 1
ATOM 549 C C . ALA A 1 78 ? -5.607 1.721 -2.343 1.00 21.01 75 ALA A C 1
ATOM 550 O O . ALA A 1 78 ? -5.767 2.916 -2.658 1.00 20.83 75 ALA A O 1
ATOM 552 N N . ALA A 1 79 ? -5.729 1.277 -1.097 1.00 19.66 76 ALA A N 1
ATOM 553 C CA . ALA A 1 79 ? -6.049 2.186 -0.002 1.00 21.08 76 ALA A CA 1
ATOM 554 C C . ALA A 1 79 ? -4.935 3.236 0.101 1.00 19.10 76 ALA A C 1
ATOM 555 O O . ALA A 1 79 ? -5.203 4.429 0.180 1.00 20.92 76 ALA A O 1
ATOM 557 N N . VAL A 1 80 ? -3.696 2.787 0.072 1.00 15.56 77 VAL A N 1
ATOM 558 C CA . VAL A 1 80 ? -2.561 3.718 0.216 1.00 20.17 77 VAL A CA 1
ATOM 559 C C . VAL A 1 80 ? -2.408 4.655 -0.989 1.00 21.45 77 VAL A C 1
ATOM 560 O O . VAL A 1 80 ? -2.293 5.883 -0.820 1.00 21.23 77 VAL A O 1
ATOM 564 N N . ASP A 1 81 ? -2.397 4.093 -2.200 1.00 19.53 78 ASP A N 1
ATOM 565 C CA . ASP A 1 81 ? -2.112 4.860 -3.413 1.00 19.58 78 ASP A CA 1
ATOM 566 C C . ASP A 1 81 ? -3.254 5.775 -3.820 1.00 21.13 78 ASP A C 1
ATOM 567 O O . ASP A 1 81 ? -3.025 6.871 -4.335 1.00 21.64 78 ASP A O 1
ATOM 572 N N . ASP A 1 82 ? -4.481 5.323 -3.577 1.00 18.51 79 ASP A N 1
ATOM 573 C CA . ASP A 1 82 ? -5.649 5.949 -4.165 1.00 21.53 79 ASP A CA 1
ATOM 574 C C . ASP A 1 82 ? -6.605 6.543 -3.140 1.00 18.67 79 ASP A C 1
ATOM 575 O O . ASP A 1 82 ? -7.473 7.320 -3.503 1.00 22.98 79 ASP A O 1
ATOM 580 N N . GLY A 1 83 ? -6.457 6.176 -1.878 1.00 19.90 80 GLY A N 1
ATOM 581 C CA . GLY A 1 83 ? -7.430 6.595 -0.851 1.00 23.25 80 GLY A CA 1
ATOM 582 C C . GLY A 1 83 ? -8.806 5.998 -1.098 1.00 21.44 80 GLY A C 1
ATOM 583 O O . GLY A 1 83 ? -9.820 6.590 -0.738 1.00 21.25 80 GLY A O 1
ATOM 584 N N . SER A 1 84 ? -8.846 4.829 -1.738 1.00 19.99 81 SER A N 1
ATOM 585 C CA . SER A 1 84 ? -10.096 4.231 -2.201 1.00 22.15 81 SER A CA 1
ATOM 586 C C . SER A 1 84 ? -9.859 2.750 -2.434 1.00 21.60 81 SER A C 1
ATOM 587 O O . SER A 1 84 ? -8.879 2.384 -3.077 1.00 25.50 81 SER A O 1
ATOM 590 N N . ALA A 1 85 ? -10.744 1.897 -1.938 1.00 17.90 82 ALA A N 1
ATOM 591 C CA . ALA A 1 85 ? -10.680 0.471 -2.304 1.00 19.88 82 ALA A CA 1
ATOM 592 C C . ALA A 1 85 ? -12.052 0.042 -2.788 1.00 23.21 82 ALA A C 1
ATOM 593 O O . ALA A 1 85 ? -13.032 0.275 -2.112 1.00 24.58 82 ALA A O 1
ATOM 595 N N . PRO A 1 86 ? -12.131 -0.577 -3.977 1.00 20.60 83 PRO A N 1
ATOM 596 C CA . PRO A 1 86 ? -13.451 -0.777 -4.578 1.00 20.68 83 PRO A CA 1
ATOM 597 C C . PRO A 1 86 ? -14.324 -1.756 -3.820 1.00 22.42 83 PRO A C 1
ATOM 598 O O . PRO A 1 86 ? -15.558 -1.673 -3.901 1.00 20.83 83 PRO A O 1
ATOM 602 N N . ASN A 1 87 ? -13.704 -2.677 -3.078 1.00 19.20 84 ASN A N 1
ATOM 603 C CA . ASN A 1 87 ? -14.452 -3.755 -2.437 1.00 17.22 84 ASN A CA 1
ATOM 604 C C . ASN A 1 87 ? -13.983 -3.952 -1.011 1.00 19.54 84 ASN A C 1
ATOM 605 O O . ASN A 1 87 ? -14.078 -5.055 -0.457 1.00 20.64 84 ASN A O 1
ATOM 610 N N . GLY A 1 88 ? -13.483 -2.864 -0.425 1.00 17.97 85 GLY A N 1
ATOM 611 C CA . GLY A 1 88 ? -13.005 -2.888 0.958 1.00 19.06 85 GLY A CA 1
ATOM 612 C C . GLY A 1 88 ? -11.535 -3.233 1.080 1.00 18.66 85 GLY A C 1
ATOM 613 O O . GLY A 1 88 ? -10.913 -3.751 0.144 1.00 17.06 85 GLY A O 1
ATOM 614 N N . VAL A 1 89 ? -10.950 -2.886 2.225 1.00 18.85 86 VAL A N 1
ATOM 615 C CA . VAL A 1 89 ? -9.557 -3.216 2.498 1.00 17.05 86 VAL A CA 1
ATOM 616 C C . VAL A 1 89 ? -9.595 -4.493 3.330 1.00 18.89 86 VAL A C 1
ATOM 617 O O . VAL A 1 89 ? -10.295 -4.554 4.339 1.00 19.96 86 VAL A O 1
ATOM 621 N N . TRP A 1 90 ? -8.879 -5.520 2.897 1.00 15.83 87 TRP A N 1
ATOM 622 C CA . TRP A 1 90 ? -8.916 -6.806 3.602 1.00 15.50 87 TRP A CA 1
ATOM 623 C C . TRP A 1 90 ? -7.523 -7.135 4.119 1.00 17.76 87 TRP A C 1
ATOM 624 O O . TRP A 1 90 ? -6.563 -7.157 3.345 1.00 18.17 87 TRP A O 1
ATOM 635 N N . ILE A 1 91 ? -7.438 -7.320 5.437 1.00 16.32 88 ILE A N 1
ATOM 636 C CA . ILE A 1 91 ? -6.202 -7.644 6.140 1.00 15.56 88 ILE A CA 1
ATOM 637 C C . ILE A 1 91 ? -6.449 -8.828 7.066 1.00 17.00 88 ILE A C 1
ATOM 638 O O . ILE A 1 91 ? -7.289 -8.748 7.978 1.00 16.36 88 ILE A O 1
ATOM 643 N N . GLY A 1 92 ? -5.744 -9.932 6.834 1.00 16.95 89 GLY A N 1
ATOM 644 C CA . GLY A 1 92 ? -5.928 -11.133 7.650 1.00 15.80 89 GLY A CA 1
ATOM 645 C C . GLY A 1 92 ? -7.362 -11.613 7.621 1.00 18.80 89 GLY A C 1
ATOM 646 O O . GLY A 1 92 ? -7.869 -12.168 8.601 1.00 20.36 89 GLY A O 1
ATOM 647 N N . GLY A 1 93 ? -8.040 -11.419 6.485 1.00 18.64 90 GLY A N 1
ATOM 648 C CA . GLY A 1 93 ? -9.375 -11.993 6.317 1.00 21.32 90 GLY A CA 1
ATOM 649 C C . GLY A 1 93 ? -10.468 -11.075 6.819 1.00 19.77 90 GLY A C 1
ATOM 650 O O . GLY A 1 93 ? -11.642 -11.398 6.696 1.00 19.66 90 GLY A O 1
ATOM 651 N N . GLN A 1 94 ? -10.083 -9.927 7.384 1.00 18.10 91 GLN A N 1
ATOM 652 C CA . GLN A 1 94 ? -11.063 -8.989 7.948 1.00 18.57 91 GLN A CA 1
ATOM 653 C C . GLN A 1 94 ? -11.201 -7.791 7.046 1.00 17.27 91 GLN A C 1
ATOM 654 O O . GLN A 1 94 ? -10.215 -7.253 6.556 1.00 17.54 91 GLN A O 1
ATOM 660 N N . LYS A 1 95 ? -12.436 -7.353 6.886 1.00 19.28 92 LYS A N 1
ATOM 661 C CA . LYS A 1 95 ? -12.749 -6.193 6.044 1.00 17.12 92 LYS A CA 1
ATOM 662 C C . LYS A 1 95 ? -12.706 -4.883 6.811 1.00 18.89 92 LYS A C 1
ATOM 663 O O . LYS A 1 95 ? -13.235 -4.772 7.910 1.00 19.25 92 LYS A O 1
ATOM 669 N N . TYR A 1 96 ? -12.064 -3.895 6.212 1.00 17.59 93 TYR A N 1
ATOM 670 C CA . TYR A 1 96 ? -12.047 -2.531 6.734 1.00 18.31 93 TYR A CA 1
ATOM 671 C C . TYR A 1 96 ? -12.557 -1.552 5.683 1.00 22.43 93 TYR A C 1
ATOM 672 O O . TYR A 1 96 ? -12.485 -1.807 4.471 1.00 18.71 93 TYR A O 1
ATOM 681 N N . LYS A 1 97 ? -12.993 -0.394 6.146 1.00 19.28 94 LYS A N 1
ATOM 682 C CA . LYS A 1 97 ? -13.360 0.684 5.252 1.00 22.02 94 LYS A CA 1
ATOM 683 C C . LYS A 1 97 ? -12.328 1.789 5.320 1.00 21.71 94 LYS A C 1
ATOM 684 O O . LYS A 1 97 ? -11.857 2.107 6.405 1.00 19.72 94 LYS A O 1
ATOM 690 N N . VAL A 1 98 ? -11.969 2.363 4.174 1.00 19.55 95 VAL A N 1
ATOM 691 C CA . VAL A 1 98 ? -11.077 3.511 4.151 1.00 18.39 95 VAL A CA 1
ATOM 692 C C . VAL A 1 98 ? -11.848 4.683 4.719 1.00 21.10 95 VAL A C 1
ATOM 693 O O . VAL A 1 98 ? -12.853 5.095 4.153 1.00 19.71 95 VAL A O 1
ATOM 697 N N . VAL A 1 99 ? -11.442 5.170 5.885 1.00 23.87 96 VAL A N 1
ATOM 698 C CA . VAL A 1 99 ? -12.233 6.231 6.528 1.00 24.61 96 VAL A CA 1
ATOM 699 C C . VAL A 1 99 ? -11.588 7.572 6.493 1.00 24.56 96 VAL A C 1
ATOM 700 O O . VAL A 1 99 ? -12.296 8.565 6.537 1.00 30.01 96 VAL A O 1
ATOM 704 N N . ARG A 1 100 ? -10.256 7.632 6.456 1.00 18.22 97 ARG A N 1
ATOM 705 C CA . ARG A 1 100 ? -9.623 8.932 6.337 1.00 24.76 97 ARG A CA 1
ATOM 706 C C . ARG A 1 100 ? -8.191 8.867 5.825 1.00 24.96 97 ARG A C 1
ATOM 707 O O . ARG A 1 100 ? -7.262 8.519 6.567 1.00 27.78 97 ARG A O 1
ATOM 715 N N . PRO A 1 101 ? -8.001 9.167 4.545 1.00 23.12 98 PRO A N 1
ATOM 716 C CA . PRO A 1 101 ? -6.651 9.298 3.987 1.00 19.16 98 PRO A CA 1
ATOM 717 C C . PRO A 1 101 ? -6.102 10.696 4.212 1.00 21.85 98 PRO A C 1
ATOM 718 O O . PRO A 1 101 ? -6.856 11.657 4.172 1.00 22.00 98 PRO A O 1
ATOM 722 N N . GLU A 1 102 ? -4.792 10.811 4.408 1.00 20.35 99 GLU A N 1
ATOM 723 C CA . GLU A 1 102 ? -4.133 12.100 4.470 1.00 21.14 99 GLU A CA 1
ATOM 724 C C . GLU A 1 102 ? -2.815 11.976 3.757 1.00 22.97 99 GLU A C 1
ATOM 725 O O . GLU A 1 102 ? -1.926 11.256 4.224 1.00 24.78 99 GLU A O 1
ATOM 731 N N . LYS A 1 103 ? -2.643 12.709 2.665 1.00 21.25 100 LYS A N 1
ATOM 732 C CA . LYS A 1 103 ? -1.408 12.620 1.939 1.00 19.62 100 LYS A CA 1
ATOM 733 C C . LYS A 1 103 ? -0.429 13.586 2.551 1.00 24.31 100 LYS A C 1
ATOM 734 O O . LYS A 1 103 ? -0.794 14.688 2.939 1.00 23.57 100 LYS A O 1
ATOM 740 N N . GLY A 1 104 ? 0.825 13.175 2.627 1.00 23.75 101 GLY A N 1
ATOM 741 C CA . GLY A 1 104 ? 1.887 14.078 3.036 1.00 25.69 101 GLY A CA 1
ATOM 742 C C . GLY A 1 104 ? 1.729 14.683 4.419 1.00 26.42 101 GLY A C 1
ATOM 743 O O . GLY A 1 104 ? 2.050 15.861 4.636 1.00 25.38 101 GLY A O 1
ATOM 744 N N . PHE A 1 105 ? 1.228 13.879 5.352 1.00 19.59 102 PHE A N 1
ATOM 745 C CA . PHE A 1 105 ? 1.141 14.273 6.750 1.00 19.33 102 PHE A CA 1
ATOM 746 C C . PHE A 1 105 ? 2.510 14.437 7.375 1.00 17.23 102 PHE A C 1
ATOM 747 O O . PHE A 1 105 ? 3.370 13.552 7.246 1.00 19.62 102 PHE A O 1
ATOM 755 N N . GLU A 1 106 ? 2.703 15.548 8.082 1.00 20.14 103 GLU A N 1
ATOM 756 C CA . GLU A 1 106 ? 4.013 15.909 8.642 1.00 22.00 103 GLU A CA 1
ATOM 757 C C . GLU A 1 106 ? 4.171 15.366 10.049 1.00 21.77 103 GLU A C 1
ATOM 758 O O . GLU A 1 106 ? 3.311 15.574 10.902 1.00 25.52 103 GLU A O 1
ATOM 764 N N . TYR A 1 107 ? 5.231 14.601 10.269 1.00 19.20 104 TYR A N 1
ATOM 765 C CA . TYR A 1 107 ? 5.504 14.010 11.564 1.00 21.53 104 TYR A CA 1
ATOM 766 C C . TYR A 1 107 ? 7.015 13.956 11.729 1.00 22.02 104 TYR A C 1
ATOM 767 O O . TYR A 1 107 ? 7.712 13.349 10.923 1.00 23.63 104 TYR A O 1
ATOM 776 N N . ASN A 1 108 ? 7.527 14.629 12.750 1.00 26.37 105 ASN A N 1
ATOM 777 C CA . ASN A 1 108 ? 8.954 14.570 13.028 1.00 27.69 105 ASN A CA 1
ATOM 778 C C . ASN A 1 108 ? 9.849 14.904 11.825 1.00 26.61 105 ASN A C 1
ATOM 779 O O . ASN A 1 108 ? 10.801 14.181 11.526 1.00 28.35 105 ASN A O 1
ATOM 784 N N . ASP A 1 109 ? 9.522 15.976 11.132 1.00 26.63 106 ASP A N 1
ATOM 785 C CA . ASP A 1 109 ? 10.354 16.479 10.030 1.00 31.09 106 ASP A CA 1
ATOM 786 C C . ASP A 1 109 ? 10.322 15.628 8.755 1.00 27.07 106 ASP A C 1
ATOM 787 O O . ASP A 1 109 ? 11.157 15.790 7.863 1.00 24.88 106 ASP A O 1
ATOM 792 N N . CYS A 1 110 ? 9.356 14.740 8.665 1.00 21.95 107 CYS A N 1
ATOM 793 C CA . CYS A 1 110 ? 9.194 13.923 7.487 1.00 21.46 107 CYS A CA 1
ATOM 794 C C . CYS A 1 110 ? 7.715 13.873 7.159 1.00 21.32 107 CYS A C 1
ATOM 795 O O . CYS A 1 110 ? 6.886 14.155 8.007 1.00 25.76 107 CYS A O 1
ATOM 798 N N . THR A 1 111 ? 7.393 13.572 5.915 1.00 22.89 108 THR A N 1
ATOM 799 C CA . THR A 1 111 ? 6.002 13.482 5.526 1.00 23.32 108 THR A CA 1
ATOM 800 C C . THR A 1 111 ? 5.683 12.042 5.231 1.00 16.82 108 THR A C 1
ATOM 801 O O . THR A 1 111 ? 6.551 11.304 4.731 1.00 20.26 108 THR A O 1
ATOM 805 N N . PHE A 1 112 ? 4.445 11.658 5.522 1.00 17.75 109 PHE A N 1
ATOM 806 C CA . PHE A 1 112 ? 3.981 10.284 5.386 1.00 17.90 109 PHE A CA 1
ATOM 807 C C . PHE A 1 112 ? 2.602 10.326 4.768 1.00 20.65 109 PHE A C 1
ATOM 808 O O . PHE A 1 112 ? 1.808 11.202 5.114 1.00 24.67 109 PHE A O 1
ATOM 816 N N . ASP A 1 113 ? 2.300 9.410 3.849 1.00 18.27 110 ASP A N 1
ATOM 817 C CA . ASP A 1 113 ? 0.907 9.248 3.434 1.00 20.22 110 ASP A CA 1
ATOM 818 C C . ASP A 1 113 ? 0.252 8.275 4.387 1.00 18.08 110 ASP A C 1
ATOM 819 O O . ASP A 1 113 ? 0.726 7.148 4.557 1.00 18.06 110 ASP A O 1
ATOM 824 N N . ILE A 1 114 ? -0.859 8.677 4.986 1.00 16.37 111 ILE A N 1
ATOM 825 C CA A ILE A 1 114 ? -1.538 7.846 5.983 0.50 17.72 111 ILE A CA 1
ATOM 826 C CA B ILE A 1 114 ? -1.506 7.827 5.958 0.50 18.39 111 ILE A CA 1
ATOM 827 C C . ILE A 1 114 ? -2.938 7.518 5.518 1.00 17.47 111 ILE A C 1
ATOM 828 O O . ILE A 1 114 ? -3.616 8.358 4.934 1.00 18.70 111 ILE A O 1
ATOM 837 N N . THR A 1 115 ? -3.375 6.301 5.767 1.00 16.25 112 THR A N 1
ATOM 838 C CA . THR A 1 115 ? -4.766 5.949 5.512 1.00 16.84 112 THR A CA 1
ATOM 839 C C . THR A 1 115 ? -5.311 5.250 6.721 1.00 21.20 112 THR A C 1
ATOM 840 O O . THR A 1 115 ? -4.811 4.176 7.089 1.00 25.20 112 THR A O 1
ATOM 857 N N . CYS A 1 117 ? -8.255 3.071 8.366 1.00 16.93 114 CYS A N 1
ATOM 858 C CA . CYS A 1 117 ? -9.325 2.157 7.966 1.00 16.68 114 CYS A CA 1
ATOM 859 C C . CYS A 1 117 ? -10.062 1.687 9.207 1.00 14.48 114 CYS A C 1
ATOM 860 O O . CYS A 1 117 ? -9.468 1.546 10.278 1.00 17.69 114 CYS A O 1
ATOM 863 N N . ALA A 1 118 ? -11.360 1.511 9.090 1.00 17.92 115 ALA A N 1
ATOM 864 C CA . ALA A 1 118 ? -12.141 1.152 10.247 1.00 17.74 115 ALA A CA 1
ATOM 865 C C . ALA A 1 118 ? -12.937 -0.089 10.022 1.00 18.04 115 ALA A C 1
ATOM 866 O O . ALA A 1 118 ? -13.273 -0.456 8.895 1.00 19.40 115 ALA A O 1
ATOM 868 N N . ARG A 1 119 ? -13.172 -0.764 11.118 1.00 17.59 116 ARG A N 1
ATOM 869 C CA . ARG A 1 119 ? -14.093 -1.866 11.182 1.00 19.19 116 ARG A CA 1
ATOM 870 C C . ARG A 1 119 ? -14.899 -1.598 12.429 1.00 21.70 116 ARG A C 1
ATOM 871 O O . ARG A 1 119 ? -14.715 -0.571 13.074 1.00 22.83 116 ARG A O 1
ATOM 879 N N . SER A 1 120 ? -15.819 -2.491 12.760 1.00 23.69 117 SER A N 1
ATOM 880 C CA . SER A 1 120 ? -16.618 -2.309 13.963 1.00 30.24 117 SER A CA 1
ATOM 881 C C . SER A 1 120 ? -15.725 -2.511 15.197 1.00 26.48 117 SER A C 1
ATOM 882 O O . SER A 1 120 ? -15.084 -3.551 15.333 1.00 30.89 117 SER A O 1
ATOM 885 N N . LYS A 1 121 ? -15.649 -1.525 16.085 1.00 30.57 118 LYS A N 1
ATOM 886 C CA . LYS A 1 121 ? -14.862 -1.727 17.312 1.00 30.77 118 LYS A CA 1
ATOM 887 C C . LYS A 1 121 ? -13.355 -1.963 17.062 1.00 26.34 118 LYS A C 1
ATOM 888 O O . LYS A 1 121 ? -12.691 -2.683 17.805 1.00 25.15 118 LYS A O 1
ATOM 894 N N . GLY A 1 122 ? -12.835 -1.389 15.997 1.00 25.31 119 GLY A N 1
ATOM 895 C CA . GLY A 1 122 ? -11.399 -1.448 15.759 1.00 18.81 119 GLY A CA 1
ATOM 896 C C . GLY A 1 122 ? -11.040 -0.806 14.451 1.00 20.61 119 GLY A C 1
ATOM 897 O O . GLY A 1 122 ? -11.884 -0.213 13.784 1.00 19.94 119 GLY A O 1
ATOM 898 N N . GLY A 1 123 ? -9.769 -0.907 14.087 1.00 16.95 120 GLY A N 1
ATOM 899 C CA . GLY A 1 123 ? -9.271 -0.210 12.895 1.00 16.76 120 GLY A CA 1
ATOM 900 C C . GLY A 1 123 ? -7.856 -0.544 12.573 1.00 15.84 120 GLY A C 1
ATOM 901 O O . GLY A 1 123 ? -7.233 -1.405 13.225 1.00 15.93 120 GLY A O 1
ATOM 902 N N . ALA A 1 124 ? -7.338 0.131 11.549 1.00 15.48 121 ALA A N 1
ATOM 903 C CA . ALA A 1 124 ? -6.001 -0.125 11.046 1.00 13.08 121 ALA A CA 1
ATOM 904 C C . ALA A 1 124 ? -5.481 1.164 10.524 1.00 14.93 121 ALA A C 1
ATOM 905 O O . ALA A 1 124 ? -6.212 1.907 9.878 1.00 22.34 121 ALA A O 1
ATOM 907 N N . HIS A 1 125 ? -4.219 1.422 10.779 1.00 14.07 122 HIS A N 1
ATOM 908 C CA . HIS A 1 125 ? -3.522 2.576 10.209 1.00 13.43 122 HIS A CA 1
ATOM 909 C C . HIS A 1 125 ? -2.570 2.057 9.190 1.00 14.85 122 HIS A C 1
ATOM 910 O O . HIS A 1 125 ? -1.852 1.091 9.459 1.00 17.19 122 HIS A O 1
ATOM 917 N N . LEU A 1 126 ? -2.583 2.669 8.011 1.00 15.80 123 LEU A N 1
ATOM 918 C CA . LEU A 1 126 ? -1.605 2.337 6.984 1.00 13.12 123 LEU A CA 1
ATOM 919 C C . LEU A 1 126 ? -0.749 3.563 6.756 1.00 16.20 123 LEU A C 1
ATOM 920 O O . LEU A 1 126 ? -1.280 4.621 6.463 1.00 18.93 123 LEU A O 1
ATOM 925 N N . ILE A 1 127 ? 0.565 3.439 6.920 1.00 15.05 124 ILE A N 1
ATOM 926 C CA . ILE A 1 127 ? 1.441 4.597 6.870 1.00 15.37 124 ILE A CA 1
ATOM 927 C C . ILE A 1 127 ? 2.587 4.303 5.946 1.00 16.73 124 ILE A C 1
ATOM 928 O O . ILE A 1 127 ? 3.391 3.384 6.202 1.00 17.69 124 ILE A O 1
ATOM 933 N N . LYS A 1 128 ? 2.658 5.073 4.868 1.00 17.78 125 LYS A N 1
ATOM 934 C CA . LYS A 1 128 ? 3.702 4.881 3.867 1.00 18.18 125 LYS A CA 1
ATOM 935 C C . LYS A 1 128 ? 4.908 5.762 4.138 1.00 16.77 125 LYS A C 1
ATOM 936 O O . LYS A 1 128 ? 4.783 6.987 4.270 1.00 17.04 125 LYS A O 1
ATOM 942 N N . THR A 1 129 ? 6.078 5.138 4.152 1.00 15.50 126 THR A N 1
ATOM 943 C CA . THR A 1 129 ? 7.346 5.846 4.332 1.00 18.96 126 THR A CA 1
ATOM 944 C C . THR A 1 129 ? 7.832 6.372 2.995 1.00 19.85 126 THR A C 1
ATOM 945 O O . THR A 1 129 ? 7.411 5.884 1.937 1.00 21.24 126 THR A O 1
ATOM 949 N N . PRO A 1 130 ? 8.748 7.361 3.020 1.00 23.11 127 PRO A N 1
ATOM 950 C CA . PRO A 1 130 ? 9.297 7.869 1.765 1.00 25.99 127 PRO A CA 1
ATOM 951 C C . PRO A 1 130 ? 9.873 6.797 0.855 1.00 26.60 127 PRO A C 1
ATOM 952 O O . PRO A 1 130 ? 9.814 6.942 -0.366 1.00 33.32 127 PRO A O 1
ATOM 956 N N . ASN A 1 131 ? 10.465 5.763 1.427 1.00 21.17 128 ASN A N 1
ATOM 957 C CA . ASN A 1 131 ? 11.076 4.698 0.636 1.00 24.70 128 ASN A CA 1
ATOM 958 C C . ASN A 1 131 ? 10.143 3.526 0.273 1.00 30.56 128 ASN A C 1
ATOM 959 O O . ASN A 1 131 ? 10.601 2.498 -0.206 1.00 37.62 128 ASN A O 1
ATOM 964 N N . GLY A 1 132 ? 8.853 3.682 0.522 1.00 29.16 129 GLY A N 1
ATOM 965 C CA . GLY A 1 132 ? 7.872 2.698 0.077 1.00 30.91 129 GLY A CA 1
ATOM 966 C C . GLY A 1 132 ? 7.729 1.466 0.960 1.00 29.06 129 GLY A C 1
ATOM 967 O O . GLY A 1 132 ? 7.612 0.336 0.456 1.00 30.67 129 GLY A O 1
ATOM 968 N N . SER A 1 133 ? 7.800 1.674 2.271 1.00 20.47 130 SER A N 1
ATOM 969 C CA . SER A 1 133 ? 7.269 0.699 3.213 1.00 15.29 130 SER A CA 1
ATOM 970 C C . SER A 1 133 ? 5.925 1.180 3.660 1.00 19.50 130 SER A C 1
ATOM 971 O O . SER A 1 133 ? 5.715 2.388 3.834 1.00 26.82 130 SER A O 1
ATOM 974 N N . ILE A 1 134 ? 5.014 0.250 3.877 1.00 15.94 131 ILE A N 1
ATOM 975 C CA . ILE A 1 134 ? 3.729 0.600 4.484 1.00 16.23 131 ILE A CA 1
ATOM 976 C C . ILE A 1 134 ? 3.660 -0.040 5.854 1.00 16.82 131 ILE A C 1
ATOM 977 O O . ILE A 1 134 ? 3.599 -1.277 5.962 1.00 17.41 131 ILE A O 1
ATOM 982 N N . VAL A 1 135 ? 3.683 0.777 6.909 1.00 15.07 132 VAL A N 1
ATOM 983 C CA . VAL A 1 135 ? 3.392 0.252 8.243 1.00 12.92 132 VAL A CA 1
ATOM 984 C C . VAL A 1 135 ? 1.901 -0.063 8.363 1.00 13.72 132 VAL A C 1
ATOM 985 O O . VAL A 1 135 ? 1.064 0.747 8.001 1.00 14.01 132 VAL A O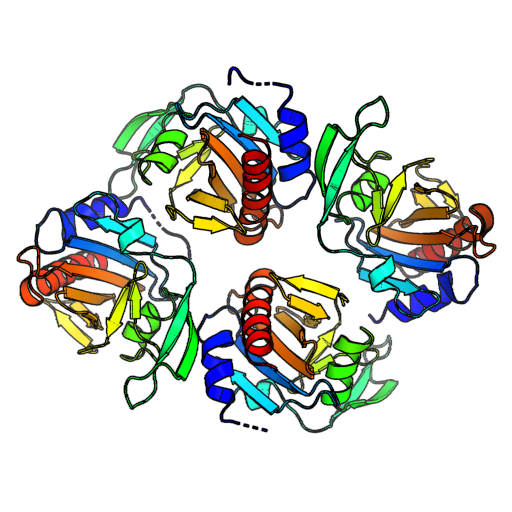 1
ATOM 989 N N . ILE A 1 136 ? 1.588 -1.228 8.881 1.00 10.94 133 ILE A N 1
ATOM 990 C CA . ILE A 1 136 ? 0.187 -1.601 9.133 1.00 12.49 133 ILE A CA 1
ATOM 991 C C . ILE A 1 136 ? 0.021 -1.811 10.641 1.00 16.68 133 ILE A C 1
ATOM 992 O O . ILE A 1 136 ? 0.720 -2.633 11.239 1.00 17.58 133 ILE A O 1
ATOM 997 N N . ALA A 1 137 ? -0.838 -1.018 11.273 1.00 14.18 134 ALA A N 1
ATOM 998 C CA . ALA A 1 137 ? -1.009 -1.121 12.713 1.00 13.80 134 ALA A CA 1
ATOM 999 C C . ALA A 1 137 ? -2.482 -1.321 13.021 1.00 14.53 134 ALA A C 1
ATOM 1000 O O . ALA A 1 137 ? -3.306 -0.467 12.656 1.00 14.80 134 ALA A O 1
ATOM 1002 N N . LEU A 1 138 ? -2.802 -2.451 13.659 1.00 12.78 135 LEU A N 1
ATOM 1003 C CA . LEU A 1 138 ? -4.191 -2.799 13.983 1.00 14.31 135 LEU A CA 1
ATOM 1004 C C . LEU A 1 138 ? -4.529 -2.506 15.436 1.00 17.95 135 LEU A C 1
ATOM 1005 O O . LEU A 1 138 ? -3.756 -2.832 16.340 1.00 17.69 135 LEU A O 1
ATOM 1010 N N . TYR A 1 139 ? -5.710 -1.945 15.682 1.00 17.44 136 TYR A N 1
ATOM 1011 C CA . TYR A 1 139 ? -6.120 -1.761 17.066 1.00 16.84 136 TYR A CA 1
ATOM 1012 C C . TYR A 1 139 ? -7.524 -2.355 17.279 1.00 18.85 136 TYR A C 1
ATOM 1013 O O . TYR A 1 139 ? -8.304 -2.459 16.329 1.00 20.62 136 TYR A O 1
ATOM 1022 N N . ASP A 1 140 ? -7.814 -2.746 18.519 1.00 18.83 137 ASP A N 1
ATOM 1023 C CA . ASP A 1 140 ? -9.056 -3.432 18.881 1.00 18.74 137 ASP A CA 1
ATOM 1024 C C . ASP A 1 140 ? -9.619 -2.729 20.091 1.00 19.71 137 ASP A C 1
ATOM 1025 O O . ASP A 1 140 ? -9.018 -2.733 21.171 1.00 21.07 137 ASP A O 1
ATOM 1030 N N . GLU A 1 141 ? -10.772 -2.101 19.917 1.00 22.36 138 GLU A N 1
ATOM 1031 C CA . GLU A 1 141 ? -11.366 -1.314 20.984 1.00 23.69 138 GLU A CA 1
ATOM 1032 C C . GLU A 1 141 ? -11.864 -2.202 22.116 1.00 28.92 138 GLU A C 1
ATOM 1033 O O . GLU A 1 141 ? -12.058 -1.741 23.241 1.00 28.27 138 GLU A O 1
ATOM 1039 N N . GLU A 1 142 ? -11.993 -3.489 21.830 1.00 26.69 139 GLU A N 1
ATOM 1040 C CA . GLU A 1 142 ? -12.378 -4.473 22.838 1.00 31.85 139 GLU A CA 1
ATOM 1041 C C . GLU A 1 142 ? -11.175 -4.823 23.693 1.00 29.06 139 GLU A C 1
ATOM 1042 O O . GLU A 1 142 ? -11.305 -5.421 24.742 1.00 34.25 139 GLU A O 1
ATOM 1048 N N . LYS A 1 143 ? -9.993 -4.418 23.251 1.00 26.05 140 LYS A N 1
ATOM 1049 C CA . LYS A 1 143 ? -8.810 -4.635 24.038 1.00 28.72 140 LYS A CA 1
ATOM 1050 C C . LYS A 1 143 ? -8.316 -3.354 24.667 1.00 28.07 140 LYS A C 1
ATOM 1051 O O . LYS A 1 143 ? -7.155 -3.247 25.047 1.00 29.59 140 LYS A O 1
ATOM 1057 N N . GLU A 1 144 ? -9.211 -2.381 24.792 1.00 25.85 141 GLU A N 1
ATOM 1058 C CA . GLU A 1 144 ? -8.870 -1.123 25.427 1.00 32.39 141 GLU A CA 1
ATOM 1059 C C . GLU A 1 144 ? -7.908 -0.326 24.579 1.00 31.28 141 GLU A C 1
ATOM 1060 O O . GLU A 1 144 ? -7.169 0.506 25.112 1.00 34.16 141 GLU A O 1
ATOM 1066 N N . GLN A 1 145 ? -7.885 -0.586 23.271 1.00 24.65 142 GLN A N 1
ATOM 1067 C CA . GLN A 1 145 ? -7.015 0.192 22.369 1.00 20.80 142 GLN A CA 1
ATOM 1068 C C . GLN A 1 145 ? -7.864 1.250 21.672 1.00 21.24 142 GLN A C 1
ATOM 1069 O O . GLN A 1 145 ? -9.091 1.133 21.635 1.00 26.70 142 GLN A O 1
ATOM 1075 N N . ASP A 1 146 ? -7.231 2.295 21.160 1.00 20.24 143 ASP A N 1
ATOM 1076 C CA . ASP A 1 146 ? -7.996 3.363 20.501 1.00 23.11 143 ASP A CA 1
ATOM 1077 C C . ASP A 1 146 ? -7.252 3.918 19.287 1.00 20.17 143 ASP A C 1
ATOM 1078 O O . ASP A 1 146 ? -6.058 3.685 19.127 1.00 19.88 143 ASP A O 1
ATOM 1083 N N . LYS A 1 147 ? -7.961 4.622 18.405 1.00 20.13 144 LYS A N 1
ATOM 1084 C CA . LYS A 1 147 ? -7.359 5.024 17.137 1.00 17.52 144 LYS A CA 1
ATOM 1085 C C . LYS A 1 147 ? -6.248 6.017 17.339 1.00 19.96 144 LYS A C 1
ATOM 1086 O O . LYS A 1 147 ? -5.302 6.048 16.559 1.00 21.13 144 LYS A O 1
ATOM 1092 N N . GLY A 1 148 ? -6.365 6.839 18.385 1.00 22.13 145 GLY A N 1
ATOM 1093 C CA . GLY A 1 148 ? -5.384 7.879 18.628 1.00 20.91 145 GLY A CA 1
ATOM 1094 C C . GLY A 1 148 ? -4.017 7.383 19.054 1.00 20.95 145 GLY A C 1
ATOM 1095 O O . GLY A 1 148 ? -2.988 7.745 18.444 1.00 19.12 145 GLY A O 1
ATOM 1096 N N . ASN A 1 149 ? -3.988 6.584 20.112 1.00 20.09 146 ASN A N 1
ATOM 1097 C CA . ASN A 1 149 ? -2.729 5.987 20.594 1.00 20.39 146 ASN A CA 1
ATOM 1098 C C . ASN A 1 149 ? -2.115 5.019 19.602 1.00 18.49 146 ASN A C 1
ATOM 1099 O O . ASN A 1 149 ? -0.888 5.038 19.383 1.00 18.39 146 ASN A O 1
ATOM 1104 N N . SER A 1 150 ? -2.951 4.226 18.935 1.00 16.69 147 SER A N 1
ATOM 1105 C CA . SER A 1 150 ? -2.423 3.359 17.877 1.00 16.97 147 SER A CA 1
ATOM 1106 C C . SER A 1 150 ? -1.808 4.158 16.705 1.00 16.62 147 SER A C 1
ATOM 1107 O O . SER A 1 150 ? -0.781 3.774 16.158 1.00 17.74 147 SER A O 1
ATOM 1110 N N . ARG A 1 151 ? -2.437 5.276 16.327 1.00 15.04 148 ARG A N 1
ATOM 1111 C CA . ARG A 1 151 ? -1.874 6.113 15.263 1.00 16.85 148 ARG A CA 1
ATOM 1112 C C . ARG A 1 151 ? -0.495 6.610 15.660 1.00 17.49 148 ARG A C 1
ATOM 1113 O O . ARG A 1 151 ? 0.422 6.618 14.839 1.00 16.71 148 ARG A O 1
ATOM 1121 N N . THR A 1 152 ? -0.359 7.113 16.892 1.00 16.43 149 THR A N 1
ATOM 1122 C CA . THR A 1 152 ? 0.926 7.621 17.332 1.00 16.86 149 THR A CA 1
ATOM 1123 C C . THR A 1 152 ? 1.984 6.522 17.332 1.00 16.71 149 THR A C 1
ATOM 1124 O O . THR A 1 152 ? 3.149 6.717 16.908 1.00 16.19 149 THR A O 1
ATOM 1128 N N . SER A 1 153 ? 1.584 5.355 17.792 1.00 17.91 150 SER A N 1
ATOM 1129 C CA A SER A 1 153 ? 2.469 4.192 17.764 0.50 17.39 150 SER A CA 1
ATOM 1130 C CA B SER A 1 153 ? 2.479 4.195 17.755 0.50 17.68 150 SER A CA 1
ATOM 1131 C C . SER A 1 153 ? 2.915 3.882 16.323 1.00 19.28 150 SER A C 1
ATOM 1132 O O . SER A 1 153 ? 4.115 3.641 16.051 1.00 15.99 150 SER A O 1
ATOM 1137 N N . ALA A 1 154 ? 1.955 3.914 15.388 1.00 16.63 151 ALA A N 1
ATOM 1138 C CA . ALA A 1 154 ? 2.225 3.590 13.981 1.00 14.71 151 ALA A CA 1
ATOM 1139 C C . ALA A 1 154 ? 3.168 4.638 13.377 1.00 14.03 151 ALA A C 1
ATOM 1140 O O . ALA A 1 154 ? 4.128 4.301 12.679 1.00 15.96 151 ALA A O 1
ATOM 1142 N N . LEU A 1 155 ? 2.906 5.909 13.683 1.00 13.12 152 LEU A N 1
ATOM 1143 C CA . LEU A 1 155 ? 3.802 6.982 13.198 1.00 17.31 152 LEU A CA 1
ATOM 1144 C C . LEU A 1 155 ? 5.214 6.857 13.734 1.00 18.60 152 LEU A C 1
ATOM 1145 O O . LEU A 1 155 ? 6.197 7.072 12.990 1.00 14.67 152 LEU A O 1
ATOM 1150 N N . ALA A 1 156 ? 5.346 6.566 15.027 1.00 19.03 153 ALA A N 1
ATOM 1151 C CA . ALA A 1 156 ? 6.692 6.415 15.608 1.00 18.06 153 ALA A CA 1
ATOM 1152 C C . ALA A 1 156 ? 7.455 5.307 14.904 1.00 14.77 153 ALA A C 1
ATOM 1153 O O . ALA A 1 156 ? 8.640 5.447 14.560 1.00 15.68 153 ALA A O 1
ATOM 1155 N N . PHE A 1 157 ? 6.769 4.203 14.646 1.00 15.65 154 PHE A N 1
ATOM 1156 C CA . PHE A 1 157 ? 7.414 3.082 13.941 1.00 13.16 154 PHE A CA 1
ATOM 1157 C C . PHE A 1 157 ? 7.742 3.439 12.464 1.00 15.72 154 PHE A C 1
ATOM 1158 O O . PHE A 1 157 ? 8.845 3.144 11.970 1.00 15.91 154 PHE A O 1
ATOM 1166 N N . ALA A 1 158 ? 6.816 4.101 11.770 1.00 15.30 155 ALA A N 1
ATOM 1167 C CA . ALA A 1 158 ? 7.076 4.529 10.401 1.00 14.28 155 ALA A CA 1
ATOM 1168 C C . ALA A 1 158 ? 8.299 5.430 10.365 1.00 13.79 155 ALA A C 1
ATOM 1169 O O . ALA A 1 158 ? 9.123 5.366 9.449 1.00 15.74 155 ALA A O 1
ATOM 1171 N N . GLU A 1 159 ? 8.415 6.305 11.357 1.00 16.72 156 GLU A N 1
ATOM 1172 C CA . GLU A 1 159 ? 9.550 7.237 11.394 1.00 15.02 156 GLU A CA 1
ATOM 1173 C C . GLU A 1 159 ? 10.849 6.510 11.705 1.00 16.04 156 GLU A C 1
ATOM 1174 O O . GLU A 1 159 ? 11.886 6.849 11.175 1.00 17.25 156 GLU A O 1
ATOM 1180 N N . TYR A 1 160 ? 10.787 5.494 12.560 1.00 15.85 157 TYR A N 1
ATOM 1181 C CA . TYR A 1 160 ? 11.962 4.642 12.768 1.00 16.45 157 TYR A CA 1
ATOM 1182 C C . TYR A 1 160 ? 12.342 3.948 11.455 1.00 16.39 157 TYR A C 1
ATOM 1183 O O . TYR A 1 160 ? 13.536 3.898 11.087 1.00 16.40 157 TYR A O 1
ATOM 1192 N N . LEU A 1 161 ? 11.345 3.442 10.729 1.00 14.18 158 LEU A N 1
ATOM 1193 C CA . LEU A 1 161 ? 11.642 2.795 9.416 1.00 16.51 158 LEU A CA 1
ATOM 1194 C C . LEU A 1 161 ? 12.293 3.814 8.480 1.00 19.21 158 LEU A C 1
ATOM 1195 O O . LEU A 1 161 ? 13.310 3.530 7.866 1.00 16.67 158 LEU A O 1
ATOM 1200 N N . HIS A 1 162 ? 11.705 5.012 8.419 1.00 18.83 159 HIS A N 1
ATOM 1201 C CA . HIS A 1 162 ? 12.280 6.103 7.651 1.00 14.72 159 HIS A CA 1
ATOM 1202 C C . HIS A 1 162 ? 13.721 6.388 8.017 1.00 16.48 159 HIS A C 1
ATOM 1203 O O . HIS A 1 162 ? 14.614 6.422 7.152 1.00 16.62 159 HIS A O 1
ATOM 1210 N N . GLN A 1 163 ? 13.977 6.605 9.303 1.00 16.60 160 GLN A N 1
ATOM 1211 C CA . GLN A 1 163 ? 15.327 6.891 9.751 1.00 17.25 160 GLN A CA 1
ATOM 1212 C C . GLN A 1 163 ? 16.284 5.743 9.478 1.00 17.87 160 GLN A C 1
ATOM 1213 O O . GLN A 1 163 ? 17.502 5.967 9.396 1.00 20.73 160 GLN A O 1
ATOM 1219 N N . SER A 1 164 ? 15.750 4.530 9.373 1.00 19.07 161 SER A N 1
ATOM 1220 C CA . SER A 1 164 ? 16.553 3.346 9.057 1.00 19.42 161 SER A CA 1
ATOM 1221 C C . SER A 1 164 ? 16.713 3.065 7.560 1.00 18.76 161 SER A C 1
ATOM 1222 O O . SER A 1 164 ? 17.354 2.076 7.173 1.00 20.00 161 SER A O 1
ATOM 1225 N N . GLY A 1 165 ? 16.154 3.947 6.732 1.00 18.01 162 GLY A N 1
ATOM 1226 C CA . GLY A 1 165 ? 16.303 3.859 5.293 1.00 19.36 162 GLY A CA 1
ATOM 1227 C C . GLY A 1 165 ? 15.260 3.036 4.585 1.00 19.03 162 GLY A C 1
ATOM 1228 O O . GLY A 1 165 ? 15.396 2.717 3.397 1.00 20.47 162 GLY A O 1
ATOM 1229 N N . TYR A 1 166 ? 14.199 2.680 5.309 1.00 18.90 163 TYR A N 1
ATOM 1230 C CA . TYR A 1 166 ? 13.081 1.990 4.725 1.00 18.50 163 TYR A CA 1
ATOM 1231 C C . TYR A 1 166 ? 11.862 2.909 4.599 1.00 24.16 163 TYR A C 1
ATOM 1232 O O . TYR A 1 166 ? 11.914 4.126 4.808 1.00 28.17 163 TYR A O 1
ATOM 1242 N N . HIS B 1 3 ? 11.183 -44.571 10.623 1.00 33.64 0 HIS B N 1
ATOM 1243 C CA . HIS B 1 3 ? 10.507 -44.563 9.283 1.00 29.80 0 HIS B CA 1
ATOM 1244 C C . HIS B 1 3 ? 11.092 -45.635 8.393 1.00 27.54 0 HIS B C 1
ATOM 1245 O O . HIS B 1 3 ? 12.096 -45.432 7.712 1.00 31.04 0 HIS B O 1
ATOM 1260 N N . SER B 1 5 ? 9.606 -47.164 5.826 1.00 20.51 2 SER B N 1
ATOM 1261 C CA . SER B 1 5 ? 9.156 -47.221 4.413 1.00 18.16 2 SER B CA 1
ATOM 1262 C C . SER B 1 5 ? 10.197 -46.679 3.436 1.00 18.08 2 SER B C 1
ATOM 1263 O O . SER B 1 5 ? 11.005 -45.849 3.804 1.00 14.89 2 SER B O 1
ATOM 1266 N N . ASP B 1 6 ? 10.194 -47.192 2.215 1.00 17.69 3 ASP B N 1
ATOM 1267 C CA . ASP B 1 6 ? 11.131 -46.737 1.181 1.00 16.26 3 ASP B CA 1
ATOM 1268 C C . ASP B 1 6 ? 10.644 -45.434 0.514 1.00 15.31 3 ASP B C 1
ATOM 1269 O O . ASP B 1 6 ? 10.108 -45.435 -0.603 1.00 18.31 3 ASP B O 1
ATOM 1274 N N . TRP B 1 7 ? 10.837 -44.323 1.210 1.00 14.98 4 TRP B N 1
ATOM 1275 C CA . TRP B 1 7 ? 10.257 -43.029 0.811 1.00 13.52 4 TRP B CA 1
ATOM 1276 C C . TRP B 1 7 ? 10.994 -42.322 -0.293 1.00 14.38 4 TRP B C 1
ATOM 1277 O O . TRP B 1 7 ? 10.390 -41.535 -1.034 1.00 16.29 4 TRP B O 1
ATOM 1288 N N . ASP B 1 8 ? 12.307 -42.491 -0.355 1.00 14.67 5 ASP B N 1
ATOM 1289 C CA . ASP B 1 8 ? 13.068 -41.649 -1.261 1.00 11.94 5 ASP B CA 1
ATOM 1290 C C . ASP B 1 8 ? 12.580 -41.718 -2.728 1.00 13.81 5 ASP B C 1
ATOM 1291 O O . ASP B 1 8 ? 12.440 -40.707 -3.358 1.00 16.12 5 ASP B O 1
ATOM 1296 N N . PRO B 1 9 ? 12.273 -42.925 -3.250 1.00 16.05 6 PRO B N 1
ATOM 1297 C CA . PRO B 1 9 ? 11.731 -43.017 -4.616 1.00 17.53 6 PRO B CA 1
ATOM 1298 C C . PRO B 1 9 ? 10.356 -42.341 -4.774 1.00 15.62 6 PRO B C 1
ATOM 1299 O O . PRO B 1 9 ? 10.007 -41.840 -5.847 1.00 16.48 6 PRO B O 1
ATOM 1303 N N . VAL B 1 10 ? 9.583 -42.345 -3.708 1.00 16.47 7 VAL B N 1
ATOM 1304 C CA . VAL B 1 10 ? 8.284 -41.726 -3.736 1.00 17.97 7 VAL B CA 1
ATOM 1305 C C . VAL B 1 10 ? 8.426 -40.204 -3.801 1.00 17.68 7 VAL B C 1
ATOM 1306 O O . VAL B 1 10 ? 7.770 -39.543 -4.603 1.00 17.79 7 VAL B O 1
ATOM 1310 N N . VAL B 1 11 ? 9.283 -39.637 -2.957 1.00 17.42 8 VAL B N 1
ATOM 1311 C CA . VAL B 1 11 ? 9.554 -38.213 -3.013 1.00 15.20 8 VAL B CA 1
ATOM 1312 C C . VAL B 1 11 ? 10.082 -37.848 -4.417 1.00 14.86 8 VAL B C 1
ATOM 1313 O O . VAL B 1 11 ? 9.667 -36.837 -5.015 1.00 15.27 8 VAL B O 1
ATOM 1317 N N . LYS B 1 12 ? 10.977 -38.686 -4.948 1.00 16.58 9 LYS B N 1
ATOM 1318 C CA . LYS B 1 12 ? 11.521 -38.441 -6.282 1.00 15.63 9 LYS B CA 1
ATOM 1319 C C . LYS B 1 12 ? 10.433 -38.368 -7.337 1.00 17.54 9 LYS B C 1
ATOM 1320 O O . LYS B 1 12 ? 10.360 -37.405 -8.092 1.00 17.65 9 LYS B O 1
ATOM 1326 N N . GLU B 1 13 ? 9.525 -39.341 -7.341 1.00 16.86 10 GLU B N 1
ATOM 1327 C CA . GLU B 1 13 ? 8.579 -39.367 -8.430 1.00 16.46 10 GLU B CA 1
ATOM 1328 C C . GLU B 1 13 ? 7.585 -38.212 -8.289 1.00 15.91 10 GLU B C 1
ATOM 1329 O O . GLU B 1 13 ? 7.164 -37.650 -9.292 1.00 18.29 10 GLU B O 1
ATOM 1335 N N . TRP B 1 14 ? 7.294 -37.792 -7.060 1.00 17.45 11 TRP B N 1
ATOM 1336 C CA . TRP B 1 14 ? 6.282 -36.736 -6.866 1.00 15.44 11 TRP B CA 1
ATOM 1337 C C . TRP B 1 14 ? 6.806 -35.327 -6.997 1.00 19.56 11 TRP B C 1
ATOM 1338 O O . TRP B 1 14 ? 6.092 -34.440 -7.490 1.00 18.53 11 TRP B O 1
ATOM 1349 N N . LEU B 1 15 ? 8.025 -35.106 -6.537 1.00 18.46 12 LEU B N 1
ATOM 1350 C CA . LEU B 1 15 ? 8.569 -33.757 -6.529 1.00 16.90 12 LEU B CA 1
ATOM 1351 C C . LEU B 1 15 ? 9.655 -33.499 -7.564 1.00 21.47 12 LEU B C 1
ATOM 1352 O O . LEU B 1 15 ? 9.803 -32.376 -8.019 1.00 21.01 12 LEU B O 1
ATOM 1357 N N . VAL B 1 16 ? 10.410 -34.519 -7.937 1.00 18.31 13 VAL B N 1
ATOM 1358 C CA . VAL B 1 16 ? 11.554 -34.270 -8.811 1.00 16.93 13 VAL B CA 1
ATOM 1359 C C . VAL B 1 16 ? 11.229 -34.642 -10.255 1.00 16.91 13 VAL B C 1
ATOM 1360 O O . VAL B 1 16 ? 11.466 -33.847 -11.178 1.00 19.47 13 VAL B O 1
ATOM 1364 N N . ASP B 1 17 ? 10.657 -35.824 -10.451 1.00 17.28 14 ASP B N 1
ATOM 1365 C CA . ASP B 1 17 ? 10.325 -36.287 -11.809 1.00 17.87 14 ASP B CA 1
ATOM 1366 C C . ASP B 1 17 ? 9.403 -35.306 -12.532 1.00 21.15 14 ASP B C 1
ATOM 1367 O O . ASP B 1 17 ? 9.547 -35.085 -13.737 1.00 23.95 14 ASP B O 1
ATOM 1372 N N . THR B 1 18 ? 8.453 -34.736 -11.798 1.00 18.56 15 THR B N 1
ATOM 1373 C CA . THR B 1 18 ? 7.509 -33.793 -12.370 1.00 21.61 15 THR B CA 1
ATOM 1374 C C . THR B 1 18 ? 8.199 -32.494 -12.847 1.00 22.63 15 THR B C 1
ATOM 1375 O O . THR B 1 18 ? 7.636 -31.739 -13.644 1.00 22.63 15 THR B O 1
ATOM 1379 N N . GLY B 1 19 ? 9.408 -32.243 -12.363 1.00 22.38 16 GLY B N 1
ATOM 1380 C CA . GLY B 1 19 ? 10.272 -31.180 -12.929 1.00 22.57 16 GLY B CA 1
ATOM 1381 C C . GLY B 1 19 ? 10.086 -29.782 -12.353 1.00 22.02 16 GLY B C 1
ATOM 1382 O O . GLY B 1 19 ? 10.776 -28.858 -12.750 1.00 24.61 16 GLY B O 1
ATOM 1383 N N . TYR B 1 20 ? 9.157 -29.621 -11.420 1.00 21.73 17 TYR B N 1
ATOM 1384 C CA . TYR B 1 20 ? 8.906 -28.296 -10.815 1.00 22.56 17 TYR B CA 1
ATOM 1385 C C . TYR B 1 20 ? 9.833 -27.947 -9.661 1.00 22.24 17 TYR B C 1
ATOM 1386 O O . TYR B 1 20 ? 9.976 -26.779 -9.319 1.00 22.22 17 TYR B O 1
ATOM 1395 N N . CYS B 1 21 ? 10.425 -28.960 -9.048 1.00 18.30 18 CYS B N 1
ATOM 1396 C CA . CYS B 1 21 ? 11.326 -28.792 -7.904 1.00 18.98 18 CYS B CA 1
ATOM 1397 C C . CYS B 1 21 ? 12.654 -29.451 -8.228 1.00 18.95 18 CYS B C 1
ATOM 1398 O O . CYS B 1 21 ? 12.689 -30.467 -8.930 1.00 21.37 18 CYS B O 1
ATOM 1401 N N . CYS B 1 22 ? 13.757 -28.891 -7.743 1.00 20.15 19 CYS B N 1
ATOM 1402 C CA . CYS B 1 22 ? 15.062 -29.491 -8.017 1.00 19.66 19 CYS B CA 1
ATOM 1403 C C . CYS B 1 22 ? 15.440 -30.569 -6.972 1.00 19.77 19 CYS B C 1
ATOM 1404 O O . CYS B 1 22 ? 16.288 -31.431 -7.217 1.00 18.72 19 CYS B O 1
ATOM 1407 N N . ALA B 1 23 ? 14.745 -30.547 -5.838 1.00 20.21 20 ALA B N 1
ATOM 1408 C CA . ALA B 1 23 ? 14.985 -31.486 -4.752 1.00 19.99 20 ALA B CA 1
ATOM 1409 C C . ALA B 1 23 ? 13.809 -31.399 -3.795 1.00 16.12 20 ALA B C 1
ATOM 1410 O O . ALA B 1 23 ? 13.012 -30.444 -3.848 1.00 15.52 20 ALA B O 1
ATOM 1412 N N . GLY B 1 24 ? 13.689 -32.391 -2.937 1.00 15.06 21 GLY B N 1
ATOM 1413 C CA . GLY B 1 24 ? 12.615 -32.374 -1.961 1.00 14.31 21 GLY B CA 1
ATOM 1414 C C . GLY B 1 24 ? 12.806 -33.436 -0.935 1.00 15.78 21 GLY B C 1
ATOM 1415 O O . GLY B 1 24 ? 13.706 -34.251 -1.048 1.00 15.57 21 GLY B O 1
ATOM 1416 N N . GLY B 1 25 ? 11.938 -33.448 0.071 1.00 16.28 22 GLY B N 1
ATOM 1417 C CA . GLY B 1 25 ? 12.112 -34.363 1.154 1.00 16.64 22 GLY B CA 1
ATOM 1418 C C . GLY B 1 25 ? 10.894 -34.342 2.040 1.00 16.64 22 GLY B C 1
ATOM 1419 O O . GLY B 1 25 ? 9.916 -33.629 1.759 1.00 14.92 22 GLY B O 1
ATOM 1420 N N . ILE B 1 26 ? 10.926 -35.163 3.081 1.00 14.61 23 ILE B N 1
ATOM 1421 C CA . ILE B 1 26 ? 9.931 -35.124 4.127 1.00 10.81 23 ILE B CA 1
ATOM 1422 C C . ILE B 1 26 ? 10.622 -35.146 5.481 1.00 12.75 23 ILE B C 1
ATOM 1423 O O . ILE B 1 26 ? 11.600 -35.895 5.684 1.00 15.41 23 ILE B O 1
ATOM 1428 N N . ALA B 1 27 ? 10.114 -34.328 6.407 1.00 14.07 24 ALA B N 1
ATOM 1429 C CA . ALA B 1 27 ? 10.561 -34.366 7.782 1.00 12.41 24 ALA B CA 1
ATOM 1430 C C . ALA B 1 27 ? 9.418 -34.743 8.727 1.00 14.86 24 ALA B C 1
ATOM 1431 O O . ALA B 1 27 ? 8.238 -34.624 8.405 1.00 16.20 24 ALA B O 1
ATOM 1433 N N . ASN B 1 28 ? 9.796 -35.149 9.927 1.00 16.34 25 ASN B N 1
ATOM 1434 C CA . ASN B 1 28 ? 8.831 -35.385 10.995 1.00 16.57 25 ASN B CA 1
ATOM 1435 C C . ASN B 1 28 ? 8.469 -34.032 11.607 1.00 16.85 25 ASN B C 1
ATOM 1436 O O . ASN B 1 28 ? 9.338 -33.222 11.899 1.00 20.12 25 ASN B O 1
ATOM 1441 N N . ALA B 1 29 ? 7.175 -33.762 11.748 1.00 17.16 26 ALA B N 1
ATOM 1442 C CA . ALA B 1 29 ? 6.733 -32.491 12.324 1.00 16.06 26 ALA B CA 1
ATOM 1443 C C . ALA B 1 29 ? 7.135 -32.397 13.817 1.00 19.07 26 ALA B C 1
ATOM 1444 O O . ALA B 1 29 ? 7.301 -31.296 14.357 1.00 23.76 26 ALA B O 1
ATOM 1446 N N . GLU B 1 30 ? 7.300 -33.552 14.472 1.00 20.51 27 GLU B N 1
ATOM 1447 C CA . GLU B 1 30 ? 7.602 -33.595 15.902 1.00 21.81 27 GLU B CA 1
ATOM 1448 C C . GLU B 1 30 ? 8.914 -32.868 16.197 1.00 24.14 27 GLU B C 1
ATOM 1449 O O . GLU B 1 30 ? 9.054 -32.157 17.207 1.00 23.71 27 GLU B O 1
ATOM 1455 N N . ASP B 1 31 ? 9.879 -33.073 15.324 1.00 22.08 28 ASP B N 1
ATOM 1456 C CA . ASP B 1 31 ? 11.213 -32.617 15.608 1.00 21.36 28 ASP B CA 1
ATOM 1457 C C . ASP B 1 31 ? 11.892 -31.945 14.441 1.00 23.50 28 ASP B C 1
ATOM 1458 O O . ASP B 1 31 ? 12.989 -31.427 14.606 1.00 21.00 28 ASP B O 1
ATOM 1463 N N . GLY B 1 32 ? 11.251 -31.924 13.269 1.00 19.07 29 GLY B N 1
ATOM 1464 C CA . GLY B 1 32 ? 11.844 -31.306 12.080 1.00 18.36 29 GLY B CA 1
ATOM 1465 C C . GLY B 1 32 ? 12.881 -32.137 11.357 1.00 17.83 29 GLY B C 1
ATOM 1466 O O . GL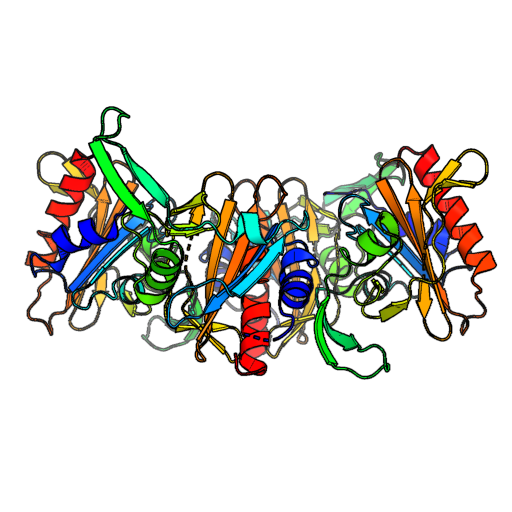Y B 1 32 ? 13.535 -31.658 10.426 1.00 19.89 29 GLY B O 1
ATOM 1467 N N . VAL B 1 33 ? 13.068 -33.383 11.784 1.00 19.95 30 VAL B N 1
ATOM 1468 C CA . VAL B 1 33 ? 14.144 -34.206 11.274 1.00 16.20 30 VAL B CA 1
ATOM 1469 C C . VAL B 1 33 ? 13.776 -34.810 9.929 1.00 15.21 30 VAL B C 1
ATOM 1470 O O . VAL B 1 33 ? 12.789 -35.517 9.818 1.00 16.75 30 VAL B O 1
ATOM 1474 N N . VAL B 1 34 ? 14.606 -34.541 8.930 1.00 12.55 31 VAL B N 1
ATOM 1475 C CA . VAL B 1 34 ? 14.341 -35.034 7.580 1.00 14.03 31 VAL B CA 1
ATOM 1476 C C . VAL B 1 34 ? 14.490 -36.559 7.573 1.00 15.51 31 VAL B C 1
ATOM 1477 O O . VAL B 1 34 ? 15.521 -37.075 8.042 1.00 16.92 31 VAL B O 1
ATOM 1481 N N . PHE B 1 35 ? 13.493 -37.284 7.024 1.00 17.15 32 PHE B N 1
ATOM 1482 C CA . PHE B 1 35 ? 13.617 -38.741 6.931 1.00 17.36 32 PHE B CA 1
ATOM 1483 C C . PHE B 1 35 ? 13.560 -39.291 5.494 1.00 15.72 32 PHE B C 1
ATOM 1484 O O . PHE B 1 35 ? 13.749 -40.490 5.282 1.00 15.21 32 PHE B O 1
ATOM 1492 N N . ALA B 1 36 ? 13.325 -38.399 4.532 1.00 14.40 33 ALA B N 1
ATOM 1493 C CA . ALA B 1 36 ? 13.273 -38.756 3.126 1.00 14.59 33 ALA B CA 1
ATOM 1494 C C . ALA B 1 36 ? 13.800 -37.594 2.288 1.00 15.91 33 ALA B C 1
ATOM 1495 O O . ALA B 1 36 ? 13.581 -36.420 2.630 1.00 15.06 33 ALA B O 1
ATOM 1497 N N . ALA B 1 37 ? 14.496 -37.930 1.209 1.00 16.50 34 ALA B N 1
ATOM 1498 C CA . ALA B 1 37 ? 15.090 -36.922 0.332 1.00 15.44 34 ALA B CA 1
ATOM 1499 C C . ALA B 1 37 ? 15.242 -37.444 -1.094 1.00 17.77 34 ALA B C 1
ATOM 1500 O O . ALA B 1 37 ? 15.415 -38.646 -1.312 1.00 16.23 34 ALA B O 1
ATOM 1502 N N . ALA B 1 38 ? 15.206 -36.525 -2.057 1.00 15.79 35 ALA B N 1
ATOM 1503 C CA . ALA B 1 38 ? 15.474 -36.851 -3.470 1.00 15.74 35 ALA B CA 1
ATOM 1504 C C . ALA B 1 38 ? 15.921 -35.591 -4.195 1.00 16.77 35 ALA B C 1
ATOM 1505 O O . ALA B 1 38 ? 15.611 -34.486 -3.772 1.00 15.30 35 ALA B O 1
ATOM 1507 N N . ALA B 1 39 ? 16.664 -35.752 -5.273 1.00 17.25 36 ALA B N 1
ATOM 1508 C CA . ALA B 1 39 ? 17.080 -34.608 -6.094 1.00 16.84 36 ALA B CA 1
ATOM 1509 C C . ALA B 1 39 ? 17.230 -34.981 -7.543 1.00 18.91 36 ALA B C 1
ATOM 1510 O O . ALA B 1 39 ? 17.407 -36.177 -7.889 1.00 19.30 36 ALA B O 1
ATOM 1512 N N . ASP B 1 40 ? 17.198 -33.952 -8.396 1.00 20.25 37 ASP B N 1
ATOM 1513 C CA . ASP B 1 40 ? 17.376 -34.127 -9.831 1.00 19.72 37 ASP B CA 1
ATOM 1514 C C . ASP B 1 40 ? 18.701 -34.748 -10.204 1.00 25.22 37 ASP B C 1
ATOM 1515 O O . ASP B 1 40 ? 18.798 -35.381 -11.249 1.00 29.77 37 ASP B O 1
ATOM 1520 N N . ASP B 1 41 ? 19.707 -34.587 -9.351 1.00 23.94 38 ASP B N 1
ATOM 1521 C CA . ASP B 1 41 ? 21.019 -35.201 -9.589 1.00 24.61 38 ASP B CA 1
ATOM 1522 C C . ASP B 1 41 ? 21.275 -36.453 -8.761 1.00 23.14 38 ASP B C 1
ATOM 1523 O O . ASP B 1 41 ? 22.417 -36.893 -8.651 1.00 25.25 38 ASP B O 1
ATOM 1528 N N . ASP B 1 42 ? 20.213 -37.009 -8.184 1.00 21.61 39 ASP B N 1
ATOM 1529 C CA . ASP B 1 42 ? 20.302 -38.200 -7.329 1.00 26.57 39 ASP B CA 1
ATOM 1530 C C . ASP B 1 42 ? 21.254 -38.041 -6.152 1.00 27.28 39 ASP B C 1
ATOM 1531 O O . ASP B 1 42 ? 21.874 -39.000 -5.690 1.00 29.77 39 ASP B O 1
ATOM 1536 N N . ASP B 1 43 ? 21.367 -36.802 -5.690 1.00 22.76 40 ASP B N 1
ATOM 1537 C CA . ASP B 1 43 ? 22.120 -36.460 -4.498 1.00 25.50 40 ASP B CA 1
ATOM 1538 C C . ASP B 1 43 ? 21.149 -35.697 -3.592 1.00 20.33 40 ASP B C 1
ATOM 1539 O O . ASP B 1 43 ? 21.422 -34.588 -3.149 1.00 22.63 40 ASP B O 1
ATOM 1544 N N . GLY B 1 44 ? 19.998 -36.299 -3.324 1.00 17.92 41 GLY B N 1
ATOM 1545 C CA . GLY B 1 44 ? 18.985 -35.615 -2.544 1.00 16.58 41 GLY B CA 1
ATOM 1546 C C . GLY B 1 44 ? 19.400 -35.338 -1.101 1.00 14.01 41 GLY B C 1
ATOM 1547 O O . GLY B 1 44 ? 19.090 -34.287 -0.538 1.00 14.53 41 GLY B O 1
ATOM 1548 N N . TRP B 1 45 ? 20.056 -36.307 -0.466 1.00 16.32 42 TRP B N 1
ATOM 1549 C CA . TRP B 1 45 ? 20.372 -36.131 0.938 1.00 14.44 42 TRP B CA 1
ATOM 1550 C C . TRP B 1 45 ? 21.329 -34.964 1.192 1.00 11.67 42 TRP B C 1
ATOM 1551 O O . TRP B 1 45 ? 21.245 -34.319 2.233 1.00 15.88 42 TRP B O 1
ATOM 1562 N N . SER B 1 46 ? 22.258 -34.731 0.269 1.00 16.61 43 SER B N 1
ATOM 1563 C CA . SER B 1 46 ? 23.139 -33.560 0.405 1.00 16.18 43 SER B CA 1
ATOM 1564 C C . SER B 1 46 ? 22.349 -32.264 0.370 1.00 18.53 43 SER B C 1
ATOM 1565 O O . SER B 1 46 ? 22.718 -31.284 0.998 1.00 19.00 43 SER B O 1
ATOM 1568 N N . LYS B 1 47 ? 21.254 -32.266 -0.361 1.00 15.77 44 LYS B N 1
ATOM 1569 C CA . LYS B 1 47 ? 20.504 -31.038 -0.531 1.00 16.78 44 LYS B CA 1
ATOM 1570 C C . LYS B 1 47 ? 19.496 -30.841 0.588 1.00 17.57 44 LYS B C 1
ATOM 1571 O O . LYS B 1 47 ? 19.047 -29.712 0.823 1.00 17.13 44 LYS B O 1
ATOM 1577 N N . LEU B 1 48 ? 19.158 -31.932 1.283 1.00 14.02 45 LEU B N 1
ATOM 1578 C CA . LEU B 1 48 ? 18.117 -31.900 2.326 1.00 14.64 45 LEU B CA 1
ATOM 1579 C C . LEU B 1 48 ? 18.617 -31.931 3.772 1.00 14.96 45 LEU B C 1
ATOM 1580 O O . LEU B 1 48 ? 17.872 -31.585 4.682 1.00 17.87 45 LEU B O 1
ATOM 1585 N N . TYR B 1 49 ? 19.859 -32.365 3.988 1.00 13.57 46 TYR B N 1
ATOM 1586 C CA . TYR B 1 49 ? 20.343 -32.610 5.343 1.00 16.88 46 TYR B CA 1
ATOM 1587 C C . TYR B 1 49 ? 21.816 -32.320 5.505 1.00 17.94 46 TYR B C 1
ATOM 1588 O O . TYR B 1 49 ? 22.627 -32.705 4.677 1.00 20.01 46 TYR B O 1
ATOM 1597 N N . LYS B 1 50 ? 22.166 -31.653 6.607 1.00 16.85 47 LYS B N 1
ATOM 1598 C CA . LYS B 1 50 ? 23.571 -31.491 6.988 1.00 17.52 47 LYS B CA 1
ATOM 1599 C C . LYS B 1 50 ? 23.561 -31.550 8.497 1.00 18.87 47 LYS B C 1
ATOM 1600 O O . LYS B 1 50 ? 22.700 -30.945 9.137 1.00 19.93 47 LYS B O 1
ATOM 1606 N N . ASP B 1 51 ? 24.474 -32.322 9.068 1.00 19.19 48 ASP B N 1
ATOM 1607 C CA . ASP B 1 51 ? 24.569 -32.432 10.517 1.00 21.87 48 ASP B CA 1
ATOM 1608 C C . ASP B 1 51 ? 24.770 -31.053 11.136 1.00 20.80 48 ASP B C 1
ATOM 1609 O O . ASP B 1 51 ? 25.246 -30.139 10.461 1.00 20.80 48 ASP B O 1
ATOM 1614 N N . ASP B 1 52 ? 24.390 -30.896 12.413 1.00 20.30 49 ASP B N 1
ATOM 1615 C CA . ASP B 1 52 ? 24.439 -29.577 13.072 1.00 21.99 49 ASP B CA 1
ATOM 1616 C C . ASP B 1 52 ? 25.743 -28.847 12.770 1.00 20.94 49 ASP B C 1
ATOM 1617 O O . ASP B 1 52 ? 26.830 -29.426 12.836 1.00 20.17 49 ASP B O 1
ATOM 1622 N N . HIS B 1 53 ? 25.625 -27.577 12.403 1.00 19.92 50 HIS B N 1
ATOM 1623 C CA . HIS B 1 53 ? 26.780 -26.805 11.965 1.00 20.22 50 HIS B CA 1
ATOM 1624 C C . HIS B 1 53 ? 26.734 -25.402 12.559 1.00 24.32 50 HIS B C 1
ATOM 1625 O O . HIS B 1 53 ? 25.670 -24.805 12.674 1.00 22.96 50 HIS B O 1
ATOM 1632 N N . GLU B 1 54 ? 27.897 -24.853 12.901 1.00 20.73 51 GLU B N 1
ATOM 1633 C CA . GLU B 1 54 ? 27.943 -23.492 13.420 1.00 19.17 51 GLU B CA 1
ATOM 1634 C C . GLU B 1 54 ? 28.069 -22.481 12.291 1.00 19.81 51 GLU B C 1
ATOM 1635 O O . GLU B 1 54 ? 28.674 -22.750 11.249 1.00 24.47 51 GLU B O 1
ATOM 1641 N N . GLU B 1 55 ? 27.457 -21.327 12.488 1.00 22.29 52 GLU B N 1
ATOM 1642 C CA . GLU B 1 55 ? 27.410 -20.327 11.433 1.00 22.40 52 GLU B CA 1
ATOM 1643 C C . GLU B 1 55 ? 27.674 -18.972 12.047 1.00 24.67 52 GLU B C 1
ATOM 1644 O O . GLU B 1 55 ? 27.234 -18.700 13.176 1.00 26.90 52 GLU B O 1
ATOM 1650 N N . ASP B 1 56 ? 28.429 -18.135 11.325 1.00 28.17 53 ASP B N 1
ATOM 1651 C CA . ASP B 1 56 ? 28.777 -16.802 11.806 1.00 27.07 53 ASP B CA 1
ATOM 1652 C C . ASP B 1 56 ? 27.588 -15.857 11.715 1.00 29.55 53 ASP B C 1
ATOM 1653 O O . ASP B 1 56 ? 26.842 -15.873 10.742 1.00 32.42 53 ASP B O 1
ATOM 1658 N N . THR B 1 57 ? 27.429 -15.019 12.731 1.00 29.12 54 THR B N 1
ATOM 1659 C CA . THR B 1 57 ? 26.520 -13.898 12.638 1.00 28.82 54 THR B CA 1
ATOM 1660 C C . THR B 1 57 ? 27.355 -12.742 12.098 1.00 29.91 54 THR B C 1
ATOM 1661 O O . THR B 1 57 ? 28.458 -12.494 12.581 1.00 31.31 54 THR B O 1
ATOM 1665 N N . ILE B 1 58 ? 26.849 -12.063 11.075 1.00 29.34 55 ILE B N 1
ATOM 1666 C CA . ILE B 1 58 ? 27.618 -11.003 10.407 1.00 26.99 55 ILE B CA 1
ATOM 1667 C C . ILE B 1 58 ? 27.163 -9.628 10.912 1.00 27.79 55 ILE B C 1
ATOM 1668 O O . ILE B 1 58 ? 25.979 -9.348 10.974 1.00 33.31 55 ILE B O 1
ATOM 1673 N N . GLY B 1 59 ? 28.110 -8.785 11.293 0.50 17.59 56 GLY B N 1
ATOM 1674 C CA . GLY B 1 59 ? 27.795 -7.434 11.735 0.50 19.13 56 GLY B CA 1
ATOM 1675 C C . GLY B 1 59 ? 27.642 -6.464 10.586 0.50 25.72 56 GLY B C 1
ATOM 1676 O O . GLY B 1 59 ? 27.760 -6.835 9.414 0.50 22.93 56 GLY B O 1
ATOM 1677 N N . GLU B 1 60 ? 27.427 -5.200 10.934 1.00 31.46 57 GLU B N 1
ATOM 1678 C CA . GLU B 1 60 ? 27.207 -4.159 9.959 1.00 36.14 57 GLU B CA 1
ATOM 1679 C C . GLU B 1 60 ? 28.473 -3.796 9.166 1.00 32.62 57 GLU B C 1
ATOM 1680 O O . GLU B 1 60 ? 28.404 -3.077 8.161 1.00 36.84 57 GLU B O 1
ATOM 1686 N N . ASP B 1 61 ? 29.623 -4.272 9.635 1.00 28.24 58 ASP B N 1
ATOM 1687 C CA . ASP B 1 61 ? 30.895 -4.083 8.913 1.00 28.22 58 ASP B CA 1
ATOM 1688 C C . ASP B 1 61 ? 31.226 -5.245 7.951 1.00 27.89 58 ASP B C 1
ATOM 1689 O O . ASP B 1 61 ? 32.279 -5.243 7.317 1.00 31.89 58 ASP B O 1
ATOM 1694 N N . GLY B 1 62 ? 30.352 -6.239 7.880 1.00 27.15 59 GLY B N 1
ATOM 1695 C CA . GLY B 1 62 ? 30.563 -7.373 6.969 1.00 26.29 59 GLY B CA 1
ATOM 1696 C C . GLY B 1 62 ? 31.394 -8.493 7.588 1.00 26.97 59 GLY B C 1
ATOM 1697 O O . GLY B 1 62 ? 31.714 -9.481 6.911 1.00 23.95 59 GLY B O 1
ATOM 1698 N N . ASN B 1 63 ? 31.751 -8.324 8.866 1.00 26.35 60 ASN B N 1
ATOM 1699 C CA . ASN B 1 63 ? 32.570 -9.284 9.608 1.00 23.89 60 ASN B CA 1
ATOM 1700 C C . ASN B 1 63 ? 31.746 -10.066 10.624 1.00 27.45 60 ASN B C 1
ATOM 1701 O O . ASN B 1 63 ? 30.687 -9.602 11.066 1.00 27.06 60 ASN B O 1
ATOM 1706 N N . ALA B 1 64 ? 32.224 -11.258 10.988 1.00 24.86 61 ALA B N 1
ATOM 1707 C CA . ALA B 1 64 ? 31.531 -12.062 11.994 1.00 30.90 61 ALA B CA 1
ATOM 1708 C C . ALA B 1 64 ? 31.612 -11.308 13.308 1.00 35.37 61 ALA B C 1
ATOM 1709 O O . ALA B 1 64 ? 32.678 -10.782 13.673 1.00 34.00 61 ALA B O 1
ATOM 1711 N N . CYS B 1 65 ? 30.471 -11.232 13.990 1.00 30.30 62 CYS B N 1
ATOM 1712 C CA . CYS B 1 65 ? 30.364 -10.586 15.287 1.00 29.64 62 CYS B CA 1
ATOM 1713 C C . CYS B 1 65 ? 29.914 -11.576 16.354 1.00 31.01 62 CYS B C 1
ATOM 1714 O O . CYS B 1 65 ? 29.796 -11.225 17.521 1.00 37.88 62 CYS B O 1
ATOM 1717 N N . GLY B 1 66 ? 29.681 -12.811 15.942 1.00 28.26 63 GLY B N 1
ATOM 1718 C CA . GLY B 1 66 ? 29.202 -13.856 16.853 1.00 27.58 63 GLY B CA 1
ATOM 1719 C C . GLY B 1 66 ? 28.980 -15.116 16.057 1.00 28.45 63 GLY B C 1
ATOM 1720 O O . GLY B 1 66 ? 29.291 -15.171 14.863 1.00 27.54 63 GLY B O 1
ATOM 1721 N N . LYS B 1 67 ? 28.465 -16.141 16.724 1.00 27.10 64 LYS B N 1
ATOM 1722 C CA . LYS B 1 67 ? 28.188 -17.400 16.079 1.00 22.29 64 LYS B CA 1
ATOM 1723 C C . LYS B 1 67 ? 27.006 -18.073 16.753 1.00 24.48 64 LYS B C 1
ATOM 1724 O O . LYS B 1 67 ? 26.688 -17.810 17.912 1.00 23.90 64 LYS B O 1
ATOM 1730 N N . VAL B 1 68 ? 26.378 -18.968 16.021 1.00 24.37 65 VAL B N 1
ATOM 1731 C CA . VAL B 1 68 ? 25.297 -19.760 16.552 1.00 23.52 65 VAL B CA 1
ATOM 1732 C C . VAL B 1 68 ? 25.444 -21.194 16.068 1.00 26.41 65 VAL B C 1
ATOM 1733 O O . VAL B 1 68 ? 26.068 -21.440 15.061 1.00 25.45 65 VAL B O 1
ATOM 1737 N N . SER B 1 69 ? 24.868 -22.132 16.808 1.00 26.17 66 SER B N 1
ATOM 1738 C CA . SER B 1 69 ? 24.863 -23.531 16.416 1.00 27.25 66 SER B CA 1
ATOM 1739 C C . SER B 1 69 ? 23.530 -23.861 15.743 1.00 24.52 66 SER B C 1
ATOM 1740 O O . SER B 1 69 ? 22.459 -23.688 16.330 1.00 26.72 66 SER B O 1
ATOM 1743 N N . ILE B 1 70 ? 23.601 -24.329 14.506 1.00 22.18 67 ILE B N 1
ATOM 1744 C CA . ILE B 1 70 ? 22.387 -24.631 13.766 1.00 20.76 67 ILE B CA 1
ATOM 1745 C C . ILE B 1 70 ? 22.053 -26.109 13.821 1.00 19.76 67 ILE B C 1
ATOM 1746 O O . ILE B 1 70 ? 22.836 -26.946 13.406 1.00 20.63 67 ILE B O 1
ATOM 1751 N N . ASN B 1 71 ? 20.869 -26.416 14.334 1.00 18.78 68 ASN B N 1
ATOM 1752 C CA . ASN B 1 71 ? 20.288 -27.735 14.178 1.00 22.13 68 ASN B CA 1
ATOM 1753 C C . ASN B 1 71 ? 19.253 -27.554 13.070 1.00 21.27 68 ASN B C 1
ATOM 1754 O O . ASN B 1 71 ? 18.234 -26.886 13.274 1.00 18.51 68 ASN B O 1
ATOM 1759 N N . GLU B 1 72 ? 19.526 -28.088 11.880 1.00 16.37 69 GLU B N 1
ATOM 1760 C CA . GLU B 1 72 ? 18.633 -27.830 10.754 1.00 15.70 69 GLU B CA 1
ATOM 1761 C C . GLU B 1 72 ? 17.169 -28.182 11.066 1.00 15.33 69 GLU B C 1
ATOM 1762 O O . GLU B 1 72 ? 16.256 -27.405 10.738 1.00 18.22 69 GLU B O 1
ATOM 1768 N N . ALA B 1 73 ? 16.961 -29.331 11.676 1.00 15.41 70 ALA B N 1
ATOM 1769 C CA . ALA B 1 73 ? 15.622 -29.804 12.065 1.00 15.69 70 ALA B CA 1
ATOM 1770 C C . ALA B 1 73 ? 14.905 -28.755 12.918 1.00 15.50 70 ALA B C 1
ATOM 1771 O O . ALA B 1 73 ? 13.743 -28.439 12.682 1.00 18.21 70 ALA B O 1
ATOM 1773 N N . SER B 1 74 ? 15.600 -28.214 13.909 1.00 17.20 71 SER B N 1
ATOM 1774 C CA . SER B 1 74 ? 15.023 -27.145 14.714 1.00 20.93 71 SER B CA 1
ATOM 1775 C C . SER B 1 74 ? 14.521 -25.977 13.871 1.00 21.00 71 SER B C 1
ATOM 1776 O O . SER B 1 74 ? 13.434 -25.465 14.115 1.00 20.72 71 SER B O 1
ATOM 1779 N N . THR B 1 75 ? 15.305 -25.558 12.884 1.00 19.97 72 THR B N 1
ATOM 1780 C CA . THR B 1 75 ? 14.938 -24.423 12.045 1.00 18.29 72 THR B CA 1
ATOM 1781 C C . THR B 1 75 ? 13.763 -24.729 11.128 1.00 19.88 72 THR B C 1
ATOM 1782 O O . THR B 1 75 ? 12.886 -23.876 10.924 1.00 23.17 72 THR B O 1
ATOM 1786 N N . ILE B 1 76 ? 13.704 -25.968 10.628 1.00 19.65 73 ILE B N 1
ATOM 1787 C CA . ILE B 1 76 ? 12.612 -26.412 9.761 1.00 19.92 73 ILE B CA 1
ATOM 1788 C C . ILE B 1 76 ? 11.311 -26.440 10.568 1.00 24.31 73 ILE B C 1
ATOM 1789 O O . ILE B 1 76 ? 10.289 -25.874 10.140 1.00 23.24 73 ILE B O 1
ATOM 1794 N N . LYS B 1 77 ? 11.356 -27.074 11.737 1.00 21.97 74 LYS B N 1
ATOM 1795 C CA . LYS B 1 77 ? 10.204 -27.128 12.645 1.00 22.42 74 LYS B CA 1
ATOM 1796 C C . LYS B 1 77 ? 9.736 -25.718 13.046 1.00 26.50 74 LYS B C 1
ATOM 1797 O O . LYS B 1 77 ? 8.533 -25.416 12.968 1.00 26.74 74 LYS B O 1
ATOM 1803 N N . ALA B 1 78 ? 10.662 -24.835 13.436 1.00 22.94 75 ALA B N 1
ATOM 1804 C CA . ALA B 1 78 ? 10.246 -23.498 13.854 1.00 24.60 75 ALA B CA 1
ATOM 1805 C C . ALA B 1 78 ? 9.609 -22.743 12.690 1.00 26.59 75 ALA B C 1
ATOM 1806 O O . ALA B 1 78 ? 8.560 -22.094 12.866 1.00 24.33 75 ALA B O 1
ATOM 1808 N N . ALA B 1 79 ? 10.237 -22.835 11.506 1.00 24.03 76 ALA B N 1
ATOM 1809 C CA . ALA B 1 79 ? 9.752 -22.140 10.298 1.00 23.40 76 ALA B CA 1
ATOM 1810 C C . ALA B 1 79 ? 8.288 -22.486 10.003 1.00 27.58 76 ALA B C 1
ATOM 1811 O O . ALA B 1 79 ? 7.503 -21.619 9.600 1.00 25.24 76 ALA B O 1
ATOM 1813 N N . VAL B 1 80 ? 7.924 -23.739 10.246 1.00 26.61 77 VAL B N 1
ATOM 1814 C CA . VAL B 1 80 ? 6.572 -24.185 9.951 1.00 30.51 77 VAL B CA 1
ATOM 1815 C C . VAL B 1 80 ? 5.614 -24.079 11.152 1.00 35.39 77 VAL B C 1
ATOM 1816 O O . VAL B 1 80 ? 4.401 -23.953 10.953 1.00 36.94 77 VAL B O 1
ATOM 1820 N N . ASP B 1 81 ? 6.159 -24.100 12.378 1.00 35.39 78 ASP B N 1
ATOM 1821 C CA . ASP B 1 81 ? 5.369 -24.080 13.641 1.00 39.24 78 ASP B CA 1
ATOM 1822 C C . ASP B 1 81 ? 5.101 -22.673 14.110 1.00 45.58 78 ASP B C 1
ATOM 1823 O O . ASP B 1 81 ? 3.971 -22.323 14.457 1.00 52.62 78 ASP B O 1
ATOM 1828 N N . ASP B 1 82 ? 6.159 -21.879 14.162 1.00 47.66 79 ASP B N 1
ATOM 1829 C CA . ASP B 1 82 ? 6.073 -20.501 14.632 1.00 49.28 79 ASP B CA 1
ATOM 1830 C C . ASP B 1 82 ? 6.105 -19.507 13.479 1.00 45.49 79 ASP B C 1
ATOM 1831 O O . ASP B 1 82 ? 5.706 -18.368 13.641 1.00 50.64 79 ASP B O 1
ATOM 1836 N N . GLY B 1 83 ? 6.591 -19.937 12.321 1.00 40.18 80 GLY B N 1
ATOM 1837 C CA . GLY B 1 83 ? 6.940 -19.008 11.241 1.00 31.31 80 GLY B CA 1
ATOM 1838 C C . GLY B 1 83 ? 8.225 -18.199 11.424 1.00 36.59 80 GLY B C 1
ATOM 1839 O O . GLY B 1 83 ? 8.509 -17.292 10.646 1.00 38.03 80 GLY B O 1
ATOM 1840 N N . SER B 1 84 ? 9.018 -18.513 12.443 1.00 29.32 81 SER B N 1
ATOM 1841 C CA . SER B 1 84 ? 10.193 -17.699 12.768 1.00 30.14 81 SER B CA 1
ATOM 1842 C C . SER B 1 84 ? 11.510 -18.373 12.371 1.00 28.65 81 SER B C 1
ATOM 1843 O O . SER B 1 84 ? 11.582 -19.589 12.219 1.00 33.92 81 SER B O 1
ATOM 1846 N N . ALA B 1 85 ? 12.532 -17.558 12.172 1.00 31.57 82 ALA B N 1
ATOM 1847 C CA . ALA B 1 85 ? 13.817 -18.026 11.677 1.00 31.60 82 ALA B CA 1
ATOM 1848 C C . ALA B 1 85 ? 14.880 -16.993 11.978 1.00 30.21 82 ALA B C 1
ATOM 1849 O O . ALA B 1 85 ? 15.429 -16.368 11.070 1.00 33.92 82 ALA B O 1
ATOM 1851 N N . PRO B 1 86 ? 15.174 -16.785 13.271 1.00 28.03 83 PRO B N 1
ATOM 1852 C CA . PRO B 1 86 ? 16.086 -15.726 13.697 1.00 30.63 83 PRO B CA 1
ATOM 1853 C C . PRO B 1 86 ? 17.496 -15.858 13.112 1.00 29.13 83 PRO B C 1
ATOM 1854 O O . PRO B 1 86 ? 18.174 -14.854 12.884 1.00 30.75 83 PRO B O 1
ATOM 1858 N N . ASN B 1 87 ? 17.920 -17.100 12.880 1.00 25.16 84 ASN B N 1
ATOM 1859 C CA . ASN B 1 87 ? 19.228 -17.407 12.343 1.00 28.24 84 ASN B CA 1
ATOM 1860 C C . ASN B 1 87 ? 19.110 -18.005 10.941 1.00 28.07 84 ASN B C 1
ATOM 1861 O O . ASN B 1 87 ? 20.083 -18.522 10.371 1.00 30.22 84 ASN B O 1
ATOM 1866 N N . GLY B 1 88 ? 17.917 -17.897 10.376 1.00 26.26 85 GLY B N 1
ATOM 1867 C CA . GLY B 1 88 ? 17.635 -18.480 9.065 1.00 28.35 85 GLY B CA 1
ATOM 1868 C C . GLY B 1 88 ? 17.108 -19.893 9.141 1.00 27.60 85 GLY B C 1
ATOM 1869 O O . GLY B 1 88 ? 17.118 -20.516 10.197 1.00 24.90 85 GLY B O 1
ATOM 1870 N N . VAL B 1 89 ? 16.607 -20.383 8.010 1.00 23.12 86 VAL B N 1
ATOM 1871 C CA . VAL B 1 89 ? 16.201 -21.762 7.880 1.00 26.85 86 VAL B CA 1
ATOM 1872 C C . VAL B 1 89 ? 17.302 -22.441 7.104 1.00 23.75 86 VAL B C 1
ATOM 1873 O O . VAL B 1 89 ? 17.703 -21.964 6.040 1.00 27.80 86 VAL B O 1
ATOM 1877 N N . TRP B 1 90 ? 17.821 -23.534 7.640 1.00 20.50 87 TRP B N 1
ATOM 1878 C CA . TRP B 1 90 ? 18.971 -24.180 7.040 1.00 19.14 87 TRP B CA 1
ATOM 1879 C C . TRP B 1 90 ? 18.576 -25.581 6.633 1.00 21.97 87 TRP B C 1
ATOM 1880 O O . TRP B 1 90 ? 18.092 -26.359 7.467 1.00 21.51 87 TRP B O 1
ATOM 1891 N N . ILE B 1 91 ? 18.754 -25.869 5.344 1.00 19.60 88 ILE B N 1
ATOM 1892 C CA . ILE B 1 91 ? 18.424 -27.163 4.756 1.00 16.31 88 ILE B CA 1
ATOM 1893 C C . ILE B 1 91 ? 19.583 -27.554 3.879 1.00 16.31 88 ILE B C 1
ATOM 1894 O O . ILE B 1 91 ? 19.935 -26.829 2.943 1.00 18.59 88 ILE B O 1
ATOM 1899 N N . GLY B 1 92 ? 20.218 -28.669 4.193 1.00 15.32 89 GLY B N 1
ATOM 1900 C CA . GLY B 1 92 ? 21.375 -29.106 3.427 1.00 15.21 89 GLY B CA 1
ATOM 1901 C C . GLY B 1 92 ? 22.507 -28.113 3.446 1.00 19.56 89 GLY B C 1
ATOM 1902 O O . GLY B 1 92 ? 23.241 -27.982 2.463 1.00 20.12 89 GLY B O 1
ATOM 1903 N N . GLY B 1 93 ? 22.650 -27.381 4.548 1.00 20.54 90 GLY B N 1
ATOM 1904 C CA . GLY B 1 93 ? 23.755 -26.440 4.662 1.00 20.59 90 GLY B CA 1
ATOM 1905 C C . GLY B 1 93 ? 23.527 -25.115 3.960 1.00 20.99 90 GLY B C 1
ATOM 1906 O O . GLY B 1 93 ? 24.431 -24.273 3.889 1.00 23.92 90 GLY B O 1
ATOM 1907 N N . GLN B 1 94 ? 22.348 -24.945 3.378 1.00 17.90 91 GLN B N 1
ATOM 1908 C CA . GLN B 1 94 ? 22.034 -23.697 2.680 1.00 22.56 91 GLN B CA 1
ATOM 1909 C C . GLN B 1 94 ? 21.051 -22.875 3.486 1.00 21.25 91 GLN B C 1
ATOM 1910 O O . GLN B 1 94 ? 20.057 -23.415 3.983 1.00 21.98 91 GLN B O 1
ATOM 1916 N N . LYS B 1 95 ? 21.326 -21.579 3.610 1.00 20.88 92 LYS B N 1
ATOM 1917 C CA . LYS B 1 95 ? 20.446 -20.680 4.359 1.00 23.64 92 LYS B CA 1
ATOM 1918 C C . LYS B 1 95 ? 19.280 -20.144 3.500 1.00 24.63 92 LYS B C 1
ATOM 1919 O O . LYS B 1 95 ? 19.474 -19.701 2.367 1.00 24.91 92 LYS B O 1
ATOM 1925 N N . TYR B 1 96 ? 18.087 -20.181 4.076 1.00 22.49 93 TYR B N 1
ATOM 1926 C CA . TYR B 1 96 ? 16.910 -19.571 3.484 1.00 22.92 93 TYR B CA 1
ATOM 1927 C C . TYR B 1 96 ? 16.338 -18.579 4.458 1.00 24.48 93 TYR B C 1
ATOM 1928 O O . TYR B 1 96 ? 16.506 -18.730 5.656 1.00 29.09 93 TYR B O 1
ATOM 1937 N N . LYS B 1 97 ? 15.626 -17.580 3.951 1.00 26.68 94 LYS B N 1
ATOM 1938 C CA . LYS B 1 97 ? 14.851 -16.694 4.817 1.00 25.21 94 LYS B CA 1
ATOM 1939 C C . LYS B 1 97 ? 13.377 -17.031 4.722 1.00 22.97 94 LYS B C 1
ATOM 1940 O O . LYS B 1 97 ? 12.898 -17.488 3.683 1.00 22.37 94 LYS B O 1
ATOM 1946 N N . VAL B 1 98 ? 12.654 -16.839 5.810 1.00 25.13 95 VAL B N 1
ATOM 1947 C CA . VAL B 1 98 ? 11.206 -17.024 5.759 1.00 26.44 95 VAL B CA 1
ATOM 1948 C C . VAL B 1 98 ? 10.551 -15.813 5.060 1.00 28.10 95 VAL B C 1
ATOM 1949 O O . VAL B 1 98 ? 10.734 -14.657 5.488 1.00 31.91 95 VAL B O 1
ATOM 1953 N N . VAL B 1 99 ? 9.833 -16.074 3.969 1.00 24.25 96 VAL B N 1
ATOM 1954 C CA . VAL B 1 99 ? 9.103 -15.017 3.259 1.00 22.91 96 VAL B CA 1
ATOM 1955 C C . VAL B 1 99 ? 7.683 -14.917 3.823 1.00 23.08 96 VAL B C 1
ATOM 1956 O O . VAL B 1 99 ? 7.166 -13.828 4.052 1.00 23.58 96 VAL B O 1
ATOM 1960 N N . ARG B 1 100 ? 7.056 -16.054 4.067 1.00 20.46 97 ARG B N 1
ATOM 1961 C CA . ARG B 1 100 ? 5.681 -16.004 4.521 1.00 22.22 97 ARG B CA 1
ATOM 1962 C C . ARG B 1 100 ? 5.197 -17.319 5.077 1.00 18.84 97 ARG B C 1
ATOM 1963 O O . ARG B 1 100 ? 5.163 -18.314 4.367 1.00 22.12 97 ARG B O 1
ATOM 1971 N N . PRO B 1 101 ? 4.834 -17.329 6.366 1.00 20.95 98 PRO B N 1
ATOM 1972 C CA . PRO B 1 101 ? 4.197 -18.514 6.946 1.00 22.56 98 PRO B CA 1
ATOM 1973 C C . PRO B 1 101 ? 2.688 -18.343 6.911 1.00 21.01 98 PRO B C 1
ATOM 1974 O O . PRO B 1 101 ? 2.191 -17.212 7.069 1.00 25.72 98 PRO B O 1
ATOM 1978 N N . GLU B 1 102 ? 1.959 -19.418 6.653 1.00 20.89 99 GLU B N 1
ATOM 1979 C CA . GLU B 1 102 ? 0.513 -19.355 6.630 1.00 22.20 99 GLU B CA 1
ATOM 1980 C C . GLU B 1 102 ? -0.111 -20.522 7.354 1.00 24.51 99 GLU B C 1
ATOM 1981 O O . GLU B 1 102 ? 0.051 -21.659 6.942 1.00 26.01 99 GLU B O 1
ATOM 1987 N N . LYS B 1 103 ? -0.859 -20.245 8.404 1.00 21.66 100 LYS B N 1
ATOM 1988 C CA . LYS B 1 103 ? -1.551 -21.326 9.107 1.00 24.12 100 LYS B CA 1
ATOM 1989 C C . LYS B 1 103 ? -2.891 -21.581 8.482 1.00 26.54 100 LYS B C 1
ATOM 1990 O O . LYS B 1 103 ? -3.572 -20.638 8.039 1.00 25.71 100 LYS B O 1
ATOM 1996 N N . GLY B 1 104 ? -3.295 -22.842 8.477 1.00 22.77 101 GLY B N 1
ATOM 1997 C CA . GLY B 1 104 ? -4.643 -23.205 8.056 1.00 24.48 101 GLY B CA 1
ATOM 1998 C C . GLY B 1 104 ? -4.937 -22.992 6.591 1.00 21.26 101 GLY B C 1
ATOM 1999 O O . GLY B 1 104 ? -6.059 -22.666 6.215 1.00 27.16 101 GLY B O 1
ATOM 2000 N N . PHE B 1 105 ? -3.921 -23.154 5.762 1.00 22.88 102 PHE B N 1
ATOM 2001 C CA . PHE B 1 105 ? -4.063 -23.028 4.317 1.00 24.20 102 PHE B CA 1
ATOM 2002 C C . PHE B 1 105 ? -4.883 -24.196 3.763 1.00 25.17 102 PHE B C 1
ATOM 2003 O O . PHE B 1 105 ? -4.567 -25.368 4.011 1.00 21.94 102 PHE B O 1
ATOM 2011 N N . GLU B 1 106 ? -5.924 -23.873 3.002 1.00 24.15 103 GLU B N 1
ATOM 2012 C CA . GLU B 1 106 ? -6.802 -24.900 2.458 1.00 25.79 103 GLU B CA 1
ATOM 2013 C C . GLU B 1 106 ? -6.384 -25.226 1.047 1.00 28.18 103 GLU B C 1
ATOM 2014 O O . GLU B 1 106 ? -6.105 -24.335 0.241 1.00 32.38 103 GLU B O 1
ATOM 2020 N N . TYR B 1 107 ? -6.261 -26.516 0.779 1.00 26.98 104 TYR B N 1
ATOM 2021 C CA . TYR B 1 107 ? -5.903 -26.996 -0.533 1.00 25.85 104 TYR B CA 1
ATOM 2022 C C . TYR B 1 107 ? -6.781 -28.204 -0.749 1.00 27.37 104 TYR B C 1
ATOM 2023 O O . TYR B 1 107 ? -6.680 -29.173 -0.008 1.00 26.86 104 TYR B O 1
ATOM 2032 N N . ASN B 1 108 ? -7.679 -28.132 -1.732 1.00 25.83 105 ASN B N 1
ATOM 2033 C CA . ASN B 1 108 ? -8.724 -29.149 -1.873 1.00 30.66 105 ASN B CA 1
ATOM 2034 C C . ASN B 1 108 ? -9.405 -29.477 -0.552 1.00 31.13 105 ASN B C 1
ATOM 2035 O O . ASN B 1 108 ? -9.891 -28.570 0.130 1.00 34.08 105 ASN B O 1
ATOM 2040 N N . ASP B 1 109 ? -9.446 -30.747 -0.164 1.00 33.48 106 ASP B N 1
ATOM 2041 C CA . ASP B 1 109 ? -10.086 -31.121 1.111 1.00 29.53 106 ASP B CA 1
ATOM 2042 C C . ASP B 1 109 ? -9.102 -31.174 2.276 1.00 30.19 106 ASP B C 1
ATOM 2043 O O . ASP B 1 109 ? -9.378 -31.775 3.305 1.00 30.82 106 ASP B O 1
ATOM 2048 N N . CYS B 1 110 ? -7.939 -30.564 2.091 1.00 26.46 107 CYS B N 1
ATOM 2049 C CA . CYS B 1 110 ? -6.874 -30.604 3.081 1.00 21.86 107 CYS B CA 1
ATOM 2050 C C . CYS B 1 110 ? -6.709 -29.240 3.726 1.00 24.76 107 CYS B C 1
ATOM 2051 O O . CYS B 1 110 ? -7.003 -28.218 3.101 1.00 25.66 107 CYS B O 1
ATOM 2054 N N . THR B 1 111 ? -6.176 -29.234 4.942 1.00 22.74 108 THR B N 1
ATOM 2055 C CA . THR B 1 111 ? -5.712 -28.003 5.586 1.00 23.59 108 THR B CA 1
ATOM 2056 C C . THR B 1 111 ? -4.287 -28.189 6.062 1.00 22.78 108 THR B C 1
ATOM 2057 O O . THR B 1 111 ? -4.007 -29.124 6.810 1.00 23.27 108 THR B O 1
ATOM 2061 N N . PHE B 1 112 ? -3.390 -27.293 5.641 1.00 19.76 109 PHE B N 1
ATOM 2062 C CA . PHE B 1 112 ? -1.971 -27.403 5.949 1.00 17.57 109 PHE B CA 1
ATOM 2063 C C . PHE B 1 112 ? -1.490 -26.102 6.570 1.00 21.69 109 PHE B C 1
ATOM 2064 O O . PHE B 1 112 ? -2.115 -25.049 6.387 1.00 22.08 109 PHE B O 1
ATOM 2072 N N . ASP B 1 113 ? -0.376 -26.167 7.284 1.00 18.89 110 ASP B N 1
ATOM 2073 C CA . ASP B 1 113 ? 0.352 -24.967 7.629 1.00 22.58 110 ASP B CA 1
ATOM 2074 C C . ASP B 1 113 ? 1.520 -24.911 6.641 1.00 20.94 110 ASP B C 1
ATOM 2075 O O . ASP B 1 113 ? 2.291 -25.871 6.531 1.00 23.31 110 ASP B O 1
ATOM 2080 N N . ILE B 1 114 ? 1.647 -23.817 5.905 1.00 18.71 111 ILE B N 1
ATOM 2081 C CA A ILE B 1 114 ? 2.693 -23.740 4.886 0.50 17.98 111 ILE B CA 1
ATOM 2082 C CA B ILE B 1 114 ? 2.696 -23.741 4.886 0.50 17.97 111 ILE B CA 1
ATOM 2083 C C . ILE B 1 114 ? 3.616 -22.548 5.087 1.00 19.38 111 ILE B C 1
ATOM 2084 O O . ILE B 1 114 ? 3.175 -21.453 5.452 1.00 24.11 111 ILE B O 1
ATOM 2093 N N . THR B 1 115 ? 4.894 -22.743 4.834 1.00 17.37 112 THR B N 1
ATOM 2094 C CA . THR B 1 115 ? 5.812 -21.600 4.910 1.00 19.82 112 THR B CA 1
ATOM 2095 C C . THR B 1 115 ? 6.614 -21.531 3.642 1.00 22.65 112 THR B C 1
ATOM 2096 O O . THR B 1 115 ? 7.142 -22.543 3.179 1.00 24.28 112 THR B O 1
ATOM 2113 N N . CYS B 1 117 ? 9.957 -20.022 1.815 1.00 22.31 114 CYS B N 1
ATOM 2114 C CA . CYS B 1 117 ? 11.298 -19.518 2.168 1.00 21.65 114 CYS B CA 1
ATOM 2115 C C . CYS B 1 117 ? 12.047 -19.220 0.903 1.00 20.12 114 CYS B C 1
ATOM 2116 O O . CYS B 1 117 ? 11.717 -19.758 -0.147 1.00 20.28 114 CYS B O 1
ATOM 2119 N N . ALA B 1 118 ? 13.048 -18.359 0.990 1.00 20.64 115 ALA B N 1
ATOM 2120 C CA . ALA B 1 118 ? 13.737 -17.903 -0.204 1.00 19.65 115 ALA B CA 1
ATOM 2121 C C . ALA B 1 118 ? 15.218 -17.792 0.009 1.00 20.26 115 ALA B C 1
ATOM 2122 O O . ALA B 1 118 ? 15.683 -17.535 1.117 1.00 24.87 115 ALA B O 1
ATOM 2124 N N . ARG B 1 119 ? 15.961 -17.957 -1.074 1.00 22.32 116 ARG B N 1
ATOM 2125 C CA . ARG B 1 119 ? 17.394 -17.655 -1.089 1.00 23.40 116 ARG B CA 1
ATOM 2126 C C . ARG B 1 119 ? 17.641 -16.920 -2.389 1.00 25.95 116 ARG B C 1
ATOM 2127 O O . ARG B 1 119 ? 16.712 -16.671 -3.148 1.00 24.95 116 ARG B O 1
ATOM 2135 N N . SER B 1 120 ? 18.890 -16.559 -2.677 1.00 28.37 117 SER B N 1
ATOM 2136 C CA . SER B 1 120 ? 19.159 -16.004 -3.976 1.00 29.53 117 SER B CA 1
ATOM 2137 C C . SER B 1 120 ? 18.790 -17.017 -5.065 1.00 27.88 117 SER B C 1
ATOM 2138 O O . SER B 1 120 ? 19.216 -18.172 -5.015 1.00 29.00 117 SER B O 1
ATOM 2141 N N . LYS B 1 121 ? 17.963 -16.588 -6.015 1.00 28.81 118 LYS B N 1
ATOM 2142 C CA . LYS B 1 121 ? 17.623 -17.394 -7.213 1.00 29.66 118 LYS B CA 1
ATOM 2143 C C . LYS B 1 121 ? 16.980 -18.744 -6.909 1.00 25.25 118 LYS B C 1
ATOM 2144 O O . LYS B 1 121 ? 17.123 -19.701 -7.667 1.00 26.36 118 LYS B O 1
ATOM 2150 N N . GLY B 1 122 ? 16.251 -18.825 -5.809 1.00 23.87 119 GLY B N 1
ATOM 2151 C CA . GLY B 1 122 ? 15.506 -20.042 -5.519 1.00 24.70 119 GLY B CA 1
ATOM 2152 C C . GLY B 1 122 ? 14.801 -19.949 -4.180 1.00 22.43 119 GLY B C 1
ATOM 2153 O O . GLY B 1 122 ? 14.731 -18.884 -3.577 1.00 27.39 119 GLY B O 1
ATOM 2154 N N . GLY B 1 123 ? 14.290 -21.071 -3.699 1.00 19.29 120 GLY B N 1
ATOM 2155 C CA . GLY B 1 123 ? 13.551 -21.054 -2.470 1.00 19.30 120 GLY B CA 1
ATOM 2156 C C . GLY B 1 123 ? 13.122 -22.429 -2.025 1.00 18.67 120 GLY B C 1
ATOM 2157 O O . GLY B 1 123 ? 13.594 -23.443 -2.545 1.00 17.64 120 GLY B O 1
ATOM 2158 N N . ALA B 1 124 ? 12.244 -22.460 -1.036 1.00 18.10 121 ALA B N 1
ATOM 2159 C CA . ALA B 1 124 ? 11.860 -23.707 -0.402 1.00 15.38 121 ALA B CA 1
ATOM 2160 C C . ALA B 1 124 ? 10.466 -23.537 0.153 1.00 19.74 121 ALA B C 1
ATOM 2161 O O . ALA B 1 124 ? 10.158 -22.494 0.741 1.00 25.53 121 ALA B O 1
ATOM 2163 N N . HIS B 1 125 ? 9.641 -24.557 -0.032 1.00 15.60 122 HIS B N 1
ATOM 2164 C CA . HIS B 1 125 ? 8.304 -24.625 0.550 1.00 16.36 122 HIS B CA 1
ATOM 2165 C C . HIS B 1 125 ? 8.308 -25.671 1.631 1.00 18.43 122 HIS B C 1
ATOM 2166 O O . HIS B 1 125 ? 8.849 -26.774 1.445 1.00 17.78 122 HIS B O 1
ATOM 2173 N N . LEU B 1 126 ? 7.711 -25.331 2.768 1.00 15.73 123 LEU B N 1
ATOM 2174 C CA . LEU B 1 126 ? 7.563 -26.280 3.865 1.00 14.36 123 LEU B CA 1
ATOM 2175 C C . LEU B 1 126 ? 6.067 -26.466 4.127 1.00 16.71 123 LEU B C 1
ATOM 2176 O O . LEU B 1 126 ? 5.337 -25.492 4.342 1.00 17.50 123 LEU B O 1
ATOM 2181 N N . ILE B 1 127 ? 5.601 -27.701 4.072 1.00 15.34 124 ILE B N 1
ATOM 2182 C CA . ILE B 1 127 ? 4.164 -27.972 4.187 1.00 17.19 124 ILE B CA 1
ATOM 2183 C C . ILE B 1 127 ? 3.901 -28.972 5.272 1.00 16.48 124 ILE B C 1
ATOM 2184 O O . ILE B 1 127 ? 4.264 -30.174 5.141 1.00 18.08 124 ILE B O 1
ATOM 2189 N N . LYS B 1 128 ? 3.285 -28.504 6.366 1.00 16.73 125 LYS B N 1
ATOM 2190 C CA . LYS B 1 128 ? 3.004 -29.398 7.490 1.00 18.10 125 LYS B CA 1
ATOM 2191 C C . LYS B 1 128 ? 1.617 -29.977 7.366 1.00 17.09 125 LYS B C 1
ATOM 2192 O O . LYS B 1 128 ? 0.637 -29.245 7.242 1.00 19.89 125 LYS B O 1
ATOM 2198 N N . THR B 1 129 ? 1.552 -31.300 7.385 1.00 17.79 126 THR B N 1
ATOM 2199 C CA . THR B 1 129 ? 0.270 -32.015 7.367 1.00 19.65 126 THR B CA 1
ATOM 2200 C C . THR B 1 129 ? -0.253 -32.189 8.775 1.00 20.61 126 THR B C 1
ATOM 2201 O O . THR B 1 129 ? 0.520 -32.175 9.733 1.00 20.72 126 THR B O 1
ATOM 2205 N N . PRO B 1 130 ? -1.588 -32.383 8.912 1.00 21.81 127 PRO B N 1
ATOM 2206 C CA . PRO B 1 130 ? -2.218 -32.568 10.211 1.00 25.21 127 PRO B CA 1
ATOM 2207 C C . PRO B 1 130 ? -1.689 -33.776 10.973 1.00 26.41 127 PRO B C 1
ATOM 2208 O O . PRO B 1 130 ? -1.632 -33.742 12.206 1.00 27.80 127 PRO B O 1
ATOM 2212 N N . ASN B 1 131 ? -1.308 -34.828 10.265 1.00 19.00 128 ASN B N 1
ATOM 2213 C CA . ASN B 1 131 ? -0.820 -36.015 10.940 1.00 22.58 128 ASN B CA 1
ATOM 2214 C C . ASN B 1 131 ? 0.698 -36.086 11.089 1.00 23.99 128 ASN B C 1
ATOM 2215 O O . ASN B 1 131 ? 1.246 -37.156 11.381 1.00 29.50 128 ASN B O 1
ATOM 2220 N N . GLY B 1 132 ? 1.380 -34.968 10.864 1.00 21.52 129 GLY B N 1
ATOM 2221 C CA . GLY B 1 132 ? 2.745 -34.807 11.374 1.00 25.96 129 GLY B CA 1
ATOM 2222 C C . GLY B 1 132 ? 3.900 -35.011 10.419 1.00 21.69 129 GLY B C 1
ATOM 2223 O O . GLY B 1 132 ? 4.973 -35.463 10.823 1.00 26.53 129 GLY B O 1
ATOM 2224 N N . SER B 1 133 ? 3.679 -34.742 9.140 1.00 15.63 130 SER B N 1
ATOM 2225 C CA . SER B 1 133 ? 4.818 -34.723 8.188 1.00 16.22 130 SER B CA 1
ATOM 2226 C C . SER B 1 133 ? 5.030 -33.304 7.784 1.00 17.66 130 SER B C 1
ATOM 2227 O O . SER B 1 133 ? 4.101 -32.506 7.822 1.00 19.05 130 SER B O 1
ATOM 2230 N N . ILE B 1 134 ? 6.264 -32.975 7.405 1.00 13.40 131 ILE B N 1
ATOM 2231 C CA . ILE B 1 134 ? 6.534 -31.714 6.725 1.00 17.49 131 ILE B CA 1
ATOM 2232 C C . ILE B 1 134 ? 7.137 -32.021 5.366 1.00 13.79 131 ILE B C 1
ATOM 2233 O O . ILE B 1 134 ? 8.274 -32.540 5.268 1.00 15.87 131 ILE B O 1
ATOM 2238 N N . VAL B 1 135 ? 6.408 -31.693 4.315 1.00 15.34 132 VAL B N 1
ATOM 2239 C CA . VAL B 1 135 ? 6.958 -31.791 2.971 1.00 14.51 132 VAL B CA 1
ATOM 2240 C C . VAL B 1 135 ? 7.896 -30.638 2.743 1.00 15.01 132 VAL B C 1
ATOM 2241 O O . VAL B 1 135 ? 7.580 -29.494 3.080 1.00 16.42 132 VAL B O 1
ATOM 2245 N N . ILE B 1 136 ? 9.056 -30.940 2.185 1.00 13.89 133 ILE B N 1
ATOM 2246 C CA . ILE B 1 136 ? 10.053 -29.912 1.844 1.00 14.96 133 ILE B CA 1
ATOM 2247 C C . ILE B 1 136 ? 10.264 -29.968 0.346 1.00 17.41 133 ILE B C 1
ATOM 2248 O O . ILE B 1 136 ? 10.568 -31.028 -0.215 1.00 15.13 133 ILE B O 1
ATOM 2253 N N . ALA B 1 137 ? 10.112 -28.820 -0.307 1.00 13.32 134 ALA B N 1
ATOM 2254 C CA . ALA B 1 137 ? 10.236 -28.766 -1.762 1.00 15.50 134 ALA B CA 1
ATOM 2255 C C . ALA B 1 137 ? 11.105 -27.584 -2.113 1.00 14.43 134 ALA B C 1
ATOM 2256 O O . ALA B 1 137 ? 10.796 -26.422 -1.754 1.00 17.05 134 ALA B O 1
ATOM 2258 N N . LEU B 1 138 ? 12.209 -27.868 -2.784 1.00 13.06 135 LEU B N 1
ATOM 2259 C CA . LEU B 1 138 ? 13.166 -26.828 -3.190 1.00 14.53 135 LEU B CA 1
ATOM 2260 C C . LEU B 1 138 ? 13.061 -26.508 -4.689 1.00 19.37 135 LEU B C 1
ATOM 2261 O O . LEU B 1 138 ? 12.921 -27.404 -5.507 1.00 17.51 135 LEU B O 1
ATOM 2266 N N . TYR B 1 139 ? 13.200 -25.229 -5.043 1.00 21.33 136 TYR B N 1
ATOM 2267 C CA . TYR B 1 139 ? 13.174 -24.836 -6.446 1.00 18.57 136 TYR B CA 1
ATOM 2268 C C . TYR B 1 139 ? 14.360 -23.933 -6.773 1.00 18.73 136 TYR B C 1
ATOM 2269 O O . TYR B 1 139 ? 14.855 -23.202 -5.907 1.00 19.23 136 TYR B O 1
ATOM 2278 N N . ASP B 1 140 ? 14.828 -24.016 -8.011 1.00 17.93 137 ASP B N 1
ATOM 2279 C CA . ASP B 1 140 ? 16.012 -23.281 -8.444 1.00 19.46 137 ASP B CA 1
ATOM 2280 C C . ASP B 1 140 ? 15.632 -22.465 -9.666 1.00 22.21 137 ASP B C 1
ATOM 2281 O O . ASP B 1 140 ? 15.315 -23.011 -10.728 1.00 20.93 137 ASP B O 1
ATOM 2286 N N . GLU B 1 141 ? 15.670 -21.146 -9.532 1.00 24.81 138 GLU B N 1
ATOM 2287 C CA . GLU B 1 141 ? 15.282 -20.267 -10.646 1.00 26.87 138 GLU B CA 1
ATOM 2288 C C . GLU B 1 141 ? 16.211 -20.373 -11.833 1.00 30.28 138 GLU B C 1
ATOM 2289 O O . GLU B 1 141 ? 15.784 -20.159 -12.965 1.00 30.79 138 GLU B O 1
ATOM 2295 N N . GLU B 1 142 ? 17.475 -20.713 -11.587 1.00 29.24 139 GLU B N 1
ATOM 2296 C CA . GLU B 1 142 ? 18.406 -20.915 -12.687 1.00 33.60 139 GLU B CA 1
ATOM 2297 C C . GLU B 1 142 ? 18.110 -22.207 -13.458 1.00 30.65 139 GLU B C 1
ATOM 2298 O O . GLU B 1 142 ? 18.650 -22.420 -14.548 1.00 39.66 139 GLU B O 1
ATOM 2304 N N . LYS B 1 143 ? 17.256 -23.061 -12.897 1.00 27.39 140 LYS B N 1
ATOM 2305 C CA . LYS B 1 143 ? 16.758 -24.207 -13.632 1.00 24.12 140 LYS B CA 1
ATOM 2306 C C . LYS B 1 143 ? 15.341 -24.002 -14.152 1.00 30.30 140 LYS B C 1
ATOM 2307 O O . LYS B 1 143 ? 14.623 -24.964 -14.407 1.00 33.24 140 LYS B O 1
ATOM 2313 N N . GLU B 1 144 ? 14.950 -22.742 -14.310 1.00 28.21 141 GLU B N 1
ATOM 2314 C CA . GLU B 1 144 ? 13.655 -22.394 -14.901 1.00 31.74 141 GLU B CA 1
ATOM 2315 C C . GLU B 1 144 ? 12.501 -22.867 -14.039 1.00 26.98 141 GLU B C 1
ATOM 2316 O O . GLU B 1 144 ? 11.403 -23.109 -14.533 1.00 34.73 141 GLU B O 1
ATOM 2322 N N . GLN B 1 145 ? 12.753 -22.986 -12.744 1.00 26.61 142 GLN B N 1
ATOM 2323 C CA . GLN B 1 145 ? 11.687 -23.323 -11.795 1.00 24.46 142 GLN B CA 1
ATOM 2324 C C . GLN B 1 145 ? 11.234 -22.041 -11.109 1.00 25.97 142 GLN B C 1
ATOM 2325 O O . GLN B 1 145 ? 11.956 -21.042 -11.078 1.00 25.88 142 GLN B O 1
ATOM 2331 N N . ASP B 1 146 ? 10.012 -22.039 -10.601 1.00 27.07 143 ASP B N 1
ATOM 2332 C CA . ASP B 1 146 ? 9.509 -20.844 -9.965 1.00 26.44 143 ASP B CA 1
ATOM 2333 C C . ASP B 1 146 ? 8.739 -21.202 -8.711 1.00 25.96 143 ASP B C 1
ATOM 2334 O O . ASP B 1 146 ? 8.390 -22.374 -8.482 1.00 25.41 143 ASP B O 1
ATOM 2339 N N . LYS B 1 147 ? 8.505 -20.185 -7.887 1.00 26.81 144 LYS B N 1
ATOM 2340 C CA . LYS B 1 147 ? 7.921 -20.378 -6.590 1.00 25.90 144 LYS B CA 1
ATOM 2341 C C . LYS B 1 147 ? 6.485 -20.890 -6.682 1.00 22.54 144 LYS B C 1
ATOM 2342 O O . LYS B 1 147 ? 6.064 -21.680 -5.845 1.00 25.12 144 LYS B O 1
ATOM 2348 N N . GLY B 1 148 ? 5.739 -20.467 -7.703 1.00 22.25 145 GLY B N 1
ATOM 2349 C CA . GLY B 1 148 ? 4.330 -20.858 -7.804 1.00 22.05 145 GLY B CA 1
ATOM 2350 C C . GLY B 1 148 ? 4.160 -22.321 -8.188 1.00 25.15 145 GLY B C 1
ATOM 2351 O O . GLY B 1 148 ? 3.384 -23.063 -7.568 1.00 22.57 145 GLY B O 1
ATOM 2352 N N . ASN B 1 149 ? 4.855 -22.741 -9.234 1.00 21.80 146 ASN B N 1
ATOM 2353 C CA . ASN B 1 149 ? 4.679 -24.104 -9.725 1.00 19.76 146 ASN B CA 1
ATOM 2354 C C . ASN B 1 149 ? 5.259 -25.130 -8.771 1.00 20.82 146 ASN B C 1
ATOM 2355 O O . ASN B 1 149 ? 4.709 -26.211 -8.600 1.00 19.45 146 ASN B O 1
ATOM 2360 N N . SER B 1 150 ? 6.370 -24.782 -8.140 1.00 23.01 147 SER B N 1
ATOM 2361 C CA . SER B 1 150 ? 6.935 -25.681 -7.142 1.00 22.29 147 SER B CA 1
ATOM 2362 C C . SER B 1 150 ? 6.015 -25.786 -5.934 1.00 19.58 147 SER B C 1
ATOM 2363 O O . SER B 1 150 ? 5.878 -26.864 -5.337 1.00 21.86 147 SER B O 1
ATOM 2366 N N . ARG B 1 151 ? 5.347 -24.692 -5.590 1.00 17.80 148 ARG B N 1
ATOM 2367 C CA . ARG B 1 151 ? 4.407 -24.714 -4.470 1.00 15.15 148 ARG B CA 1
ATOM 2368 C C . ARG B 1 151 ? 3.245 -25.666 -4.745 1.00 20.63 148 ARG B C 1
ATOM 2369 O O . ARG B 1 151 ? 2.838 -26.418 -3.864 1.00 19.77 148 ARG B O 1
ATOM 2377 N N . THR B 1 152 ? 2.673 -25.589 -5.943 1.00 18.72 149 THR B N 1
ATOM 2378 C CA . THR B 1 152 ? 1.579 -26.482 -6.298 1.00 19.75 149 THR B CA 1
ATOM 2379 C C . THR B 1 152 ? 2.022 -27.952 -6.272 1.00 18.03 149 THR B C 1
ATOM 2380 O O . THR B 1 152 ? 1.279 -28.836 -5.829 1.00 16.74 149 THR B O 1
ATOM 2384 N N . SER B 1 153 ? 3.236 -28.213 -6.733 1.00 17.10 150 SER B N 1
ATOM 2385 C CA A SER B 1 153 ? 3.791 -29.571 -6.703 0.50 19.05 150 SER B CA 1
ATOM 2386 C CA B SER B 1 153 ? 3.763 -29.571 -6.714 0.50 19.01 150 SER B CA 1
ATOM 2387 C C . SER B 1 153 ? 3.877 -30.093 -5.282 1.00 17.48 150 SER B C 1
ATOM 2388 O O . SER B 1 153 ? 3.526 -31.236 -5.005 1.00 19.98 150 SER B O 1
ATOM 2393 N N . ALA B 1 154 ? 4.352 -29.238 -4.373 1.00 17.45 151 ALA B N 1
ATOM 2394 C CA . ALA B 1 154 ? 4.544 -29.602 -2.973 1.00 17.52 151 ALA B CA 1
ATOM 2395 C C . ALA B 1 154 ? 3.182 -29.892 -2.336 1.00 15.55 151 ALA B C 1
ATOM 2396 O O . ALA B 1 154 ? 3.028 -30.860 -1.628 1.00 15.97 151 ALA B O 1
ATOM 2398 N N . LEU B 1 155 ? 2.198 -29.050 -2.641 1.00 15.07 152 LEU B N 1
ATOM 2399 C CA . LEU B 1 155 ? 0.848 -29.219 -2.123 1.00 13.53 152 LEU B CA 1
ATOM 2400 C C . LEU B 1 155 ? 0.229 -30.524 -2.595 1.00 17.53 152 LEU B C 1
ATOM 2401 O O . LEU B 1 155 ? -0.440 -31.236 -1.825 1.00 18.79 152 LEU B O 1
ATOM 2406 N N . ALA B 1 156 ? 0.404 -30.844 -3.870 1.00 16.50 153 ALA B N 1
ATOM 2407 C CA . ALA B 1 156 ? -0.165 -32.067 -4.374 1.00 16.66 153 ALA B CA 1
ATOM 2408 C C . ALA B 1 156 ? 0.452 -33.277 -3.655 1.00 15.93 153 ALA B C 1
ATOM 2409 O O . ALA B 1 156 ? -0.250 -34.211 -3.313 1.00 14.49 153 ALA B O 1
ATOM 2411 N N . PHE B 1 157 ? 1.751 -33.238 -3.418 1.00 15.30 154 PHE B N 1
ATOM 2412 C CA . PHE B 1 157 ? 2.376 -34.330 -2.671 1.00 15.16 154 PHE B CA 1
ATOM 2413 C C . PHE B 1 157 ? 1.882 -34.396 -1.210 1.00 17.53 154 PHE B C 1
ATOM 2414 O O . PHE B 1 157 ? 1.569 -35.485 -0.687 1.00 16.50 154 PHE B O 1
ATOM 2422 N N . ALA B 1 158 ? 1.768 -33.229 -0.570 1.00 17.25 155 ALA B N 1
ATOM 2423 C CA . ALA B 1 158 ? 1.263 -33.165 0.785 1.00 13.83 155 ALA B CA 1
ATOM 2424 C C . ALA B 1 158 ? -0.166 -33.700 0.866 1.00 13.86 155 ALA B C 1
ATOM 2425 O O . ALA B 1 158 ? -0.510 -34.403 1.812 1.00 15.66 155 ALA B O 1
ATOM 2427 N N . GLU B 1 159 ? -0.985 -33.394 -0.137 1.00 13.26 156 GLU B N 1
ATOM 2428 C CA . GLU B 1 159 ? -2.351 -33.959 -0.196 1.00 14.34 156 GLU B CA 1
ATOM 2429 C C . GLU B 1 159 ? -2.300 -35.506 -0.285 1.00 14.00 156 GLU B C 1
ATOM 2430 O O . GLU B 1 159 ? -3.089 -36.210 0.359 1.00 16.42 156 GLU B O 1
ATOM 2436 N N . TYR B 1 160 ? -1.406 -36.028 -1.121 1.00 17.08 157 TYR B N 1
ATOM 2437 C CA . TYR B 1 160 ? -1.220 -37.471 -1.232 1.00 16.08 157 TYR B CA 1
ATOM 2438 C C . TYR B 1 160 ? -0.815 -38.100 0.105 1.00 16.25 157 TYR B C 1
ATOM 2439 O O . TYR B 1 160 ? -1.363 -39.148 0.507 1.00 18.71 157 TYR B O 1
ATOM 2448 N N . LEU B 1 161 ? 0.138 -37.471 0.790 1.00 16.17 158 LEU B N 1
ATOM 2449 C CA . LEU B 1 161 ? 0.552 -37.951 2.117 1.00 15.90 158 LEU B CA 1
ATOM 2450 C C . LEU B 1 161 ? -0.625 -37.935 3.067 1.00 15.38 158 LEU B C 1
ATOM 2451 O O . LEU B 1 161 ? -0.904 -38.917 3.751 1.00 16.28 158 LEU B O 1
ATOM 2456 N N . HIS B 1 162 ? -1.356 -36.837 3.061 1.00 15.32 159 HIS B N 1
ATOM 2457 C CA . HIS B 1 162 ? -2.517 -36.730 3.925 1.00 15.78 159 HIS B CA 1
ATOM 2458 C C . HIS B 1 162 ? -3.559 -37.785 3.687 1.00 17.32 159 HIS B C 1
ATOM 2459 O O . HIS B 1 162 ? -4.086 -38.364 4.641 1.00 18.01 159 HIS B O 1
ATOM 2466 N N . GLN B 1 163 ? -3.859 -38.088 2.421 1.00 16.84 160 GLN B N 1
ATOM 2467 C CA . GLN B 1 163 ? -4.848 -39.136 2.128 1.00 16.54 160 GLN B CA 1
ATOM 2468 C C . GLN B 1 163 ? -4.375 -40.474 2.675 1.00 17.20 160 GLN B C 1
ATOM 2469 O O . GLN B 1 163 ? -5.176 -41.303 3.105 1.00 17.91 160 GLN B O 1
ATOM 2475 N N . SER B 1 164 ? -3.072 -40.653 2.658 1.00 17.45 161 SER B N 1
ATOM 2476 C CA . SER B 1 164 ? -2.422 -41.892 3.067 1.00 19.96 161 SER B CA 1
ATOM 2477 C C . SER B 1 164 ? -2.195 -41.950 4.587 1.00 22.82 161 SER B C 1
ATOM 2478 O O . SER B 1 164 ? -1.643 -42.931 5.088 1.00 29.47 161 SER B O 1
ATOM 2481 N N . GLY B 1 165 ? -2.571 -40.887 5.298 1.00 20.06 162 GLY B N 1
ATOM 2482 C CA . GLY B 1 165 ? -2.510 -40.831 6.762 1.00 18.44 162 GLY B CA 1
ATOM 2483 C C . GLY B 1 165 ? -1.220 -40.262 7.311 1.00 19.07 162 GLY B C 1
ATOM 2484 O O . GLY B 1 165 ? -0.959 -40.344 8.514 1.00 24.16 162 GLY B O 1
ATOM 2485 N N . TYR B 1 166 ? -0.398 -39.701 6.437 1.00 17.74 163 TYR B N 1
ATOM 2486 C CA . TYR B 1 166 ? 0.839 -39.026 6.843 1.00 17.29 163 TYR B CA 1
ATOM 2487 C C . TYR B 1 166 ? 0.675 -37.508 6.892 1.00 20.27 163 TYR B C 1
ATOM 2488 O O . TYR B 1 166 ? -0.350 -36.954 6.512 1.00 23.62 163 TYR B O 1
ATOM 2498 N N . GLY C 1 1 ? -26.721 -13.890 -23.454 1.00 60.07 -2 GLY C N 1
ATOM 2499 C CA . GLY C 1 1 ? -27.710 -12.787 -23.253 1.00 60.19 -2 GLY C CA 1
ATOM 2500 C C . GLY C 1 1 ? -27.606 -11.760 -24.361 1.00 61.91 -2 GLY C C 1
ATOM 2501 O O . GLY C 1 1 ? -27.131 -12.073 -25.456 1.00 65.60 -2 GLY C O 1
ATOM 2502 N N . SER C 1 2 ? -28.075 -10.543 -24.093 1.00 59.91 -1 SER C N 1
ATOM 2503 C CA . SER C 1 2 ? -27.824 -9.399 -24.982 1.00 59.71 -1 SER C CA 1
ATOM 2504 C C . SER C 1 2 ? -26.708 -8.539 -24.396 1.00 57.23 -1 SER C C 1
ATOM 2505 O O . SER C 1 2 ? -26.260 -7.561 -25.011 1.00 58.17 -1 SER C O 1
ATOM 2508 N N . HIS C 1 3 ? -26.286 -8.903 -23.188 1.00 53.97 0 HIS C N 1
ATOM 2509 C CA . HIS C 1 3 ? -25.121 -8.309 -22.570 1.00 42.47 0 HIS C CA 1
ATOM 2510 C C . HIS C 1 3 ? -25.371 -6.857 -22.212 1.00 36.89 0 HIS C C 1
ATOM 2511 O O . HIS C 1 3 ? -24.459 -6.035 -22.224 1.00 34.50 0 HIS C O 1
ATOM 2526 N N . SER C 1 5 ? -26.112 -6.082 -19.225 1.00 22.62 2 SER C N 1
ATOM 2527 C CA . SER C 1 5 ? -25.627 -5.926 -17.831 1.00 19.12 2 SER C CA 1
ATOM 2528 C C . SER C 1 5 ? -24.316 -5.131 -17.778 1.00 20.48 2 SER C C 1
ATOM 2529 O O . SER C 1 5 ? -23.597 -5.045 -18.780 1.00 22.44 2 SER C O 1
ATOM 2532 N N . ASP C 1 6 ? -24.037 -4.510 -16.630 1.00 24.78 3 ASP C N 1
ATOM 2533 C CA . ASP C 1 6 ? -22.826 -3.716 -16.466 1.00 23.72 3 ASP C CA 1
ATOM 2534 C C . ASP C 1 6 ? -21.626 -4.598 -16.110 1.00 25.08 3 ASP C C 1
ATOM 2535 O O . ASP C 1 6 ? -21.222 -4.660 -14.933 1.00 21.08 3 ASP C O 1
ATOM 2540 N N . TRP C 1 7 ? -21.056 -5.258 -17.120 1.00 19.75 4 TRP C N 1
ATOM 2541 C CA . TRP C 1 7 ? -20.057 -6.306 -16.909 1.00 19.06 4 TRP C CA 1
ATOM 2542 C C . TRP C 1 7 ? -18.643 -5.758 -16.687 1.00 17.90 4 TRP C C 1
ATOM 2543 O O . TRP C 1 7 ? -17.820 -6.406 -16.038 1.00 18.53 4 TRP C O 1
ATOM 2554 N N . ASP C 1 8 ? -18.335 -4.606 -17.270 1.00 19.04 5 ASP C N 1
ATOM 2555 C CA . ASP C 1 8 ? -16.952 -4.133 -17.236 1.00 17.23 5 ASP C CA 1
ATOM 2556 C C . ASP C 1 8 ? -16.388 -4.020 -15.797 1.00 17.43 5 ASP C C 1
ATOM 2557 O O . ASP C 1 8 ? -15.266 -4.468 -15.553 1.00 18.19 5 ASP C O 1
ATOM 2562 N N . PRO C 1 9 ? -17.166 -3.457 -14.836 1.00 18.38 6 PRO C N 1
ATOM 2563 C CA . PRO C 1 9 ? -16.629 -3.379 -13.470 1.00 19.03 6 PRO C CA 1
ATOM 2564 C C . PRO C 1 9 ? -16.425 -4.756 -12.839 1.00 18.62 6 PRO C C 1
ATOM 2565 O O . PRO C 1 9 ? -15.554 -4.909 -11.988 1.00 19.02 6 PRO C O 1
ATOM 2569 N N . VAL C 1 10 ? -17.238 -5.740 -13.245 1.00 17.82 7 VAL C N 1
ATOM 2570 C CA . VAL C 1 10 ? -17.136 -7.093 -12.723 1.00 17.08 7 VAL C CA 1
ATOM 2571 C C . VAL C 1 10 ? -15.872 -7.766 -13.266 1.00 19.15 7 VAL C C 1
ATOM 2572 O O . VAL C 1 10 ? -15.123 -8.380 -12.498 1.00 20.13 7 VAL C O 1
ATOM 2576 N N . VAL C 1 11 ? -15.639 -7.653 -14.576 1.00 17.22 8 VAL C N 1
ATOM 2577 C CA . VAL C 1 11 ? -14.356 -8.100 -15.172 1.00 15.73 8 VAL C CA 1
ATOM 2578 C C . VAL C 1 11 ? -13.178 -7.425 -14.475 1.00 18.78 8 VAL C C 1
ATOM 2579 O O . VAL C 1 11 ? -12.171 -8.068 -14.122 1.00 16.96 8 VAL C O 1
ATOM 2583 N N . LYS C 1 12 ? -13.277 -6.122 -14.290 1.00 16.83 9 LYS C N 1
ATOM 2584 C CA . LYS C 1 12 ? -12.195 -5.418 -13.634 1.00 18.05 9 LYS C CA 1
ATOM 2585 C C . LYS C 1 12 ? -11.854 -6.003 -12.250 1.00 18.69 9 LYS C C 1
ATOM 2586 O O . LYS C 1 12 ? -10.696 -6.262 -11.969 1.00 17.38 9 LYS C O 1
ATOM 2592 N N . GLU C 1 13 ? -12.861 -6.194 -11.393 1.00 17.88 10 GLU C N 1
ATOM 2593 C CA . GLU C 1 13 ? -12.586 -6.596 -10.031 1.00 17.86 10 GLU C CA 1
ATOM 2594 C C . GLU C 1 13 ? -12.047 -8.015 -9.968 1.00 15.69 10 GLU C C 1
ATOM 2595 O O . GLU C 1 13 ? -11.167 -8.307 -9.166 1.00 16.89 10 GLU C O 1
ATOM 2601 N N . TRP C 1 14 ? -12.521 -8.872 -10.861 1.00 16.25 11 TRP C N 1
ATOM 2602 C CA . TRP C 1 14 ? -12.079 -10.284 -10.840 1.00 16.87 11 TRP C CA 1
ATOM 2603 C C . TRP C 1 14 ? -10.746 -10.543 -11.519 1.00 17.23 11 TRP C C 1
ATOM 2604 O O . TRP C 1 14 ? -9.958 -11.370 -11.046 1.00 17.08 11 TRP C O 1
ATOM 2615 N N . LEU C 1 15 ? -10.478 -9.840 -12.608 1.00 18.47 12 LEU C N 1
ATOM 2616 C CA . LEU C 1 15 ? -9.285 -10.129 -13.411 1.00 15.13 12 LEU C CA 1
ATOM 2617 C C . LEU C 1 15 ? -8.160 -9.113 -13.297 1.00 20.10 12 LEU C C 1
ATOM 2618 O O . LEU C 1 15 ? -6.991 -9.454 -13.474 1.00 21.85 12 LEU C O 1
ATOM 2623 N N . VAL C 1 16 ? -8.498 -7.870 -12.977 1.00 16.12 13 VAL C N 1
ATOM 2624 C CA . VAL C 1 16 ? -7.506 -6.799 -13.030 1.00 15.19 13 VAL C CA 1
ATOM 2625 C C . VAL C 1 16 ? -7.099 -6.395 -11.618 1.00 17.17 13 VAL C C 1
ATOM 2626 O O . VAL C 1 16 ? -5.917 -6.291 -11.303 1.00 18.78 13 VAL C O 1
ATOM 2630 N N . ASP C 1 17 ? -8.088 -6.163 -10.755 1.00 16.71 14 ASP C N 1
ATOM 2631 C CA . ASP C 1 17 ? -7.789 -5.674 -9.396 1.00 18.10 14 ASP C CA 1
ATOM 2632 C C . ASP C 1 17 ? -6.918 -6.662 -8.661 1.00 18.68 14 ASP C C 1
ATOM 2633 O O . ASP C 1 17 ? -6.086 -6.256 -7.864 1.00 23.22 14 ASP C O 1
ATOM 2638 N N . THR C 1 18 ? -7.141 -7.951 -8.903 1.00 20.67 15 THR C N 1
ATOM 2639 C CA . THR C 1 18 ? -6.372 -9.017 -8.236 1.00 21.49 15 THR C CA 1
ATOM 2640 C C . THR C 1 18 ? -4.918 -9.100 -8.663 1.00 21.65 15 THR C C 1
ATOM 2641 O O . THR C 1 18 ? -4.116 -9.754 -7.995 1.00 22.69 15 THR C O 1
ATOM 2645 N N . GLY C 1 19 ? -4.576 -8.432 -9.760 1.00 21.35 16 GLY C N 1
ATOM 2646 C CA . GLY C 1 19 ? -3.183 -8.162 -10.108 1.00 18.77 16 GLY C CA 1
ATOM 2647 C C . GLY C 1 19 ? -2.479 -9.194 -10.967 1.00 23.02 16 GLY C C 1
ATOM 2648 O O . GLY C 1 19 ? -1.343 -8.980 -11.359 1.00 25.40 16 GLY C O 1
ATOM 2649 N N . TYR C 1 20 ? -3.136 -10.312 -11.261 1.00 19.89 17 TYR C N 1
ATOM 2650 C CA . TYR C 1 20 ? -2.476 -11.381 -12.023 1.00 23.70 17 TYR C CA 1
ATOM 2651 C C . TYR C 1 20 ? -2.598 -11.225 -13.531 1.00 19.39 17 TYR C C 1
ATOM 2652 O O . TYR C 1 20 ? -1.825 -11.846 -14.285 1.00 21.63 17 TYR C O 1
ATOM 2661 N N . CYS C 1 21 ? -3.546 -10.390 -13.955 1.00 19.52 18 CYS C N 1
ATOM 2662 C CA . CYS C 1 21 ? -3.801 -10.129 -15.387 1.00 21.87 18 CYS C CA 1
ATOM 2663 C C . CYS C 1 21 ? -3.735 -8.631 -15.637 1.00 20.70 18 CYS C C 1
ATOM 2664 O O . CYS C 1 21 ? -4.154 -7.853 -14.792 1.00 21.65 18 CYS C O 1
ATOM 2667 N N . CYS C 1 22 ? -3.210 -8.222 -16.784 1.00 21.07 19 CYS C N 1
ATOM 2668 C CA . CYS C 1 22 ? -3.146 -6.790 -17.097 1.00 23.29 19 CYS C CA 1
ATOM 2669 C C . CYS C 1 22 ? -4.458 -6.284 -17.732 1.00 21.69 19 CYS C C 1
ATOM 2670 O O . CYS C 1 22 ? -4.712 -5.079 -17.788 1.00 22.16 19 CYS C O 1
ATOM 2673 N N . ALA C 1 23 ? -5.269 -7.215 -18.225 1.00 19.60 20 ALA C N 1
ATOM 2674 C CA . ALA C 1 23 ? -6.532 -6.890 -18.888 1.00 20.33 20 ALA C CA 1
ATOM 2675 C C . ALA C 1 23 ? -7.355 -8.152 -19.030 1.00 19.08 20 ALA C C 1
ATOM 2676 O O . ALA C 1 23 ? -6.830 -9.266 -18.916 1.00 19.81 20 ALA C O 1
ATOM 2678 N N . GLY C 1 24 ? -8.647 -7.990 -19.231 1.00 19.56 21 GLY C N 1
ATOM 2679 C CA . GLY C 1 24 ? -9.514 -9.149 -19.411 1.00 21.55 21 GLY C CA 1
ATOM 2680 C C . GLY C 1 24 ? -10.842 -8.754 -19.989 1.00 17.13 21 GLY C C 1
ATOM 2681 O O . GLY C 1 24 ? -11.126 -7.570 -20.172 1.00 18.62 21 GLY C O 1
ATOM 2682 N N . GLY C 1 25 ? -11.666 -9.748 -20.278 1.00 19.21 22 GLY C N 1
ATOM 2683 C CA . GLY C 1 25 ? -12.965 -9.497 -20.859 1.00 18.44 22 GLY C CA 1
ATOM 2684 C C . GLY C 1 25 ? -13.758 -10.774 -20.929 1.00 19.83 22 GLY C C 1
ATOM 2685 O O . GLY C 1 25 ? -13.306 -11.810 -20.450 1.00 17.09 22 GLY C O 1
ATOM 2686 N N . ILE C 1 26 ? -14.959 -10.681 -21.475 1.00 17.34 23 ILE C N 1
ATOM 2687 C CA . ILE C 1 26 ? -15.786 -11.841 -21.705 1.00 15.34 23 ILE C CA 1
ATOM 2688 C C . ILE C 1 26 ? -16.322 -11.727 -23.113 1.00 16.97 23 ILE C C 1
ATOM 2689 O O . ILE C 1 26 ? -16.659 -10.615 -23.572 1.00 19.91 23 ILE C O 1
ATOM 2694 N N . ALA C 1 27 ? -16.372 -12.863 -23.809 1.00 17.83 24 ALA C N 1
ATOM 2695 C CA . ALA C 1 27 ? -16.954 -12.926 -25.151 1.00 19.46 24 ALA C CA 1
ATOM 2696 C C . ALA C 1 27 ? -18.049 -13.960 -25.154 1.00 20.95 24 ALA C C 1
ATOM 2697 O O . ALA C 1 27 ? -18.084 -14.844 -24.305 1.00 20.71 24 ALA C O 1
ATOM 2699 N N . ASN C 1 28 ? -18.940 -13.838 -26.117 1.00 20.03 25 ASN C N 1
ATOM 2700 C CA . ASN C 1 28 ? -20.005 -14.787 -26.277 1.00 24.87 25 ASN C CA 1
ATOM 2701 C C . ASN C 1 28 ? -19.457 -15.975 -27.048 1.00 23.46 25 ASN C C 1
ATOM 2702 O O . ASN C 1 28 ? -18.914 -15.795 -28.125 1.00 24.11 25 ASN C O 1
ATOM 2707 N N . ALA C 1 29 ? -19.553 -17.180 -26.481 1.00 21.35 26 ALA C N 1
ATOM 2708 C CA . ALA C 1 29 ? -19.097 -18.380 -27.188 1.00 22.93 26 ALA C CA 1
ATOM 2709 C C . ALA C 1 29 ? -19.761 -18.590 -28.557 1.00 28.58 26 ALA C C 1
ATOM 2710 O O . ALA C 1 29 ? -19.161 -19.179 -29.453 1.00 26.41 26 ALA C O 1
ATOM 2712 N N . GLU C 1 30 ? -20.989 -18.109 -28.736 1.00 25.15 27 GLU C N 1
ATOM 2713 C CA . GLU C 1 30 ? -21.667 -18.361 -30.013 1.00 29.94 27 GLU C CA 1
ATOM 2714 C C . GLU C 1 30 ? -21.076 -17.630 -31.231 1.00 24.93 27 GLU C C 1
ATOM 2715 O O . GLU C 1 30 ? -21.215 -18.107 -32.351 1.00 29.09 27 GLU C O 1
ATOM 2721 N N . ASP C 1 31 ? -20.392 -16.505 -31.022 1.00 24.29 28 ASP C N 1
ATOM 2722 C CA . ASP C 1 31 ? -19.810 -15.767 -32.144 1.00 25.31 28 ASP C CA 1
ATOM 2723 C C . ASP C 1 31 ? -18.423 -15.230 -31.871 1.00 23.97 28 ASP C C 1
ATOM 2724 O O . ASP C 1 31 ? -17.797 -14.671 -32.770 1.00 26.32 28 ASP C O 1
ATOM 2729 N N . GLY C 1 32 ? -17.950 -15.382 -30.630 1.00 20.32 29 GLY C N 1
ATOM 2730 C CA . GLY C 1 32 ? -16.642 -14.898 -30.223 1.00 19.16 29 GLY C CA 1
ATOM 2731 C C . GLY C 1 32 ? -16.563 -13.406 -29.911 1.00 18.15 29 GLY C C 1
ATOM 2732 O O . GLY C 1 32 ? -15.479 -12.893 -29.663 1.00 19.10 29 GLY C O 1
ATOM 2733 N N . VAL C 1 33 ? -17.694 -12.702 -29.945 1.00 18.56 30 VAL C N 1
ATOM 2734 C CA . VAL C 1 33 ? -17.685 -11.254 -29.839 1.00 20.84 30 VAL C CA 1
ATOM 2735 C C . VAL C 1 33 ? -17.514 -10.836 -28.386 1.00 19.16 30 VAL C C 1
ATOM 2736 O O . VAL C 1 33 ? -18.316 -11.190 -27.522 1.00 19.26 30 VAL C O 1
ATOM 2740 N N . VAL C 1 34 ? -16.479 -10.052 -28.140 1.00 16.55 31 VAL C N 1
ATOM 2741 C CA . VAL C 1 34 ? -16.226 -9.522 -26.807 1.00 18.03 31 VAL C CA 1
ATOM 2742 C C . VAL C 1 34 ? -17.366 -8.567 -26.417 1.00 19.58 31 VAL C C 1
ATOM 2743 O O . VAL C 1 34 ? -17.676 -7.624 -27.165 1.00 21.09 31 VAL C O 1
ATOM 2747 N N . PHE C 1 35 ? -17.962 -8.779 -25.239 1.00 18.83 32 PHE C N 1
ATOM 2748 C CA . PHE C 1 35 ? -19.017 -7.860 -24.759 1.00 19.78 32 PHE C CA 1
ATOM 2749 C C . PHE C 1 35 ? -18.636 -7.157 -23.465 1.00 16.64 32 PHE C C 1
ATOM 2750 O O . PHE C 1 35 ? -19.376 -6.312 -22.983 1.00 18.19 32 PHE C O 1
ATOM 2758 N N . ALA C 1 36 ? -17.468 -7.500 -22.923 1.00 15.60 33 ALA C N 1
ATOM 2759 C CA . ALA C 1 36 ? -17.008 -6.904 -21.653 1.00 16.56 33 ALA C CA 1
ATOM 2760 C C . ALA C 1 36 ? -15.490 -6.811 -21.660 1.00 15.32 33 ALA C C 1
ATOM 2761 O O . ALA C 1 36 ? -14.822 -7.679 -22.220 1.00 17.77 33 ALA C O 1
ATOM 2763 N N . ALA C 1 37 ? -14.951 -5.759 -21.060 1.00 15.86 34 ALA C N 1
ATOM 2764 C CA . ALA C 1 37 ? -13.487 -5.505 -21.118 1.00 16.49 34 ALA C CA 1
ATOM 2765 C C . ALA C 1 37 ? -13.038 -4.616 -19.964 1.00 17.39 34 ALA C C 1
ATOM 2766 O O . ALA C 1 37 ? -13.782 -3.734 -19.523 1.00 20.54 34 ALA C O 1
ATOM 2768 N N . ALA C 1 38 ? -11.817 -4.838 -19.494 1.00 16.84 35 ALA C N 1
ATOM 2769 C CA . ALA C 1 38 ? -11.241 -4.027 -18.423 1.00 19.51 35 ALA C CA 1
ATOM 2770 C C . ALA C 1 38 ? -9.739 -4.150 -18.492 1.00 19.34 35 ALA C C 1
ATOM 2771 O O . ALA C 1 38 ? -9.210 -5.146 -19.006 1.00 17.74 35 ALA C O 1
ATOM 2773 N N . ALA C 1 39 ? -9.041 -3.155 -17.963 1.00 18.78 36 ALA C N 1
ATOM 2774 C CA . ALA C 1 39 ? -7.579 -3.181 -17.985 1.00 20.10 36 ALA C CA 1
ATOM 2775 C C . ALA C 1 39 ? -7.004 -2.377 -16.851 1.00 21.25 36 ALA C C 1
ATOM 2776 O O . ALA C 1 39 ? -7.673 -1.513 -16.306 1.00 21.01 36 ALA C O 1
ATOM 2778 N N . ASP C 1 40 ? -5.733 -2.633 -16.558 1.00 21.24 37 ASP C N 1
ATOM 2779 C CA . ASP C 1 40 ? -5.047 -1.973 -15.456 1.00 25.76 37 ASP C CA 1
ATOM 2780 C C . ASP C 1 40 ? -4.860 -0.467 -15.687 1.00 28.78 37 ASP C C 1
ATOM 2781 O O . ASP C 1 40 ? -4.554 0.275 -14.750 1.00 32.66 37 ASP C O 1
ATOM 2786 N N . ASP C 1 41 ? -5.048 -0.014 -16.922 1.00 25.90 38 ASP C N 1
ATOM 2787 C CA . ASP C 1 41 ? -4.971 1.422 -17.219 1.00 26.02 38 ASP C CA 1
ATOM 2788 C C . ASP C 1 41 ? -6.328 2.026 -17.568 1.00 25.65 38 ASP C C 1
ATOM 2789 O O . ASP C 1 41 ? -6.401 3.121 -18.119 1.00 28.12 38 ASP C O 1
ATOM 2794 N N . ASP C 1 42 ? -7.398 1.308 -17.258 1.00 26.44 39 ASP C N 1
ATOM 2795 C CA . ASP C 1 42 ? -8.741 1.776 -17.560 1.00 30.29 39 ASP C CA 1
ATOM 2796 C C . ASP C 1 42 ? -8.915 2.104 -19.044 1.00 29.68 39 ASP C C 1
ATOM 2797 O O . ASP C 1 42 ? -9.675 3.000 -19.417 1.00 30.54 39 ASP C O 1
ATOM 2802 N N . ASP C 1 43 ? -8.192 1.364 -19.877 1.00 24.71 40 ASP C N 1
ATOM 2803 C CA . ASP C 1 43 ? -8.384 1.381 -21.307 1.00 27.28 40 ASP C CA 1
ATOM 2804 C C . ASP C 1 43 ? -8.576 -0.072 -21.746 1.00 23.32 40 ASP C C 1
ATOM 2805 O O . ASP C 1 43 ? -7.881 -0.549 -22.627 1.00 28.55 40 ASP C O 1
ATOM 2810 N N . GLY C 1 44 ? -9.536 -0.761 -21.123 1.00 19.64 41 GLY C N 1
ATOM 2811 C CA . GLY C 1 44 ? -9.763 -2.197 -21.373 1.00 21.44 41 GLY C CA 1
ATOM 2812 C C . GLY C 1 44 ? -10.224 -2.499 -22.782 1.00 19.12 41 GLY C C 1
ATOM 2813 O O . GLY C 1 44 ? -9.805 -3.483 -23.394 1.00 20.17 41 GLY C O 1
ATOM 2814 N N . TRP C 1 45 ? -11.062 -1.636 -23.336 1.00 19.82 42 TRP C N 1
ATOM 2815 C CA . TRP C 1 45 ? -11.584 -1.933 -24.663 1.00 18.36 42 TRP C CA 1
ATOM 2816 C C . TRP C 1 45 ? -10.507 -1.889 -25.752 1.00 17.69 42 TRP C C 1
ATOM 2817 O O . TRP C 1 45 ? -10.580 -2.657 -26.710 1.00 21.14 42 TRP C O 1
ATOM 2828 N N . SER C 1 46 ? -9.503 -1.019 -25.603 1.00 18.28 43 SER C N 1
ATOM 2829 C CA . SER C 1 46 ? -8.402 -1.009 -26.567 1.00 21.38 43 SER C CA 1
ATOM 2830 C C . SER C 1 46 ? -7.633 -2.312 -26.548 1.00 20.70 43 SER C C 1
ATOM 2831 O O . SER C 1 46 ? -7.116 -2.748 -27.575 1.00 21.85 43 SER C O 1
ATOM 2834 N N . LYS C 1 47 ? -7.557 -2.931 -25.374 1.00 18.10 44 LYS C N 1
ATOM 2835 C CA . LYS C 1 47 ? -6.779 -4.153 -25.211 1.00 17.93 44 LYS C CA 1
ATOM 2836 C C . LYS C 1 47 ? -7.548 -5.370 -25.671 1.00 19.19 44 LYS C C 1
ATOM 2837 O O . LYS C 1 47 ? -6.959 -6.408 -25.961 1.00 20.81 44 LYS C O 1
ATOM 2843 N N . LEU C 1 48 ? -8.871 -5.253 -25.685 1.00 18.74 45 LEU C N 1
ATOM 2844 C CA . LEU C 1 48 ? -9.758 -6.400 -25.912 1.00 17.79 45 LEU C CA 1
ATOM 2845 C C . LEU C 1 48 ? -10.398 -6.439 -27.291 1.00 18.44 45 LEU C C 1
ATOM 2846 O O . LEU C 1 48 ? -10.848 -7.490 -27.741 1.00 20.83 45 LEU C O 1
ATOM 2851 N N . TYR C 1 49 ? -10.447 -5.296 -27.962 1.00 17.76 46 TYR C N 1
ATOM 2852 C CA . TYR C 1 49 ? -11.163 -5.228 -29.242 1.00 18.75 46 TYR C CA 1
ATOM 2853 C C . TYR C 1 49 ? -10.498 -4.279 -30.214 1.00 21.21 46 TYR C C 1
ATOM 2854 O O . TYR C 1 49 ? -10.065 -3.191 -29.832 1.00 21.23 46 TYR C O 1
ATOM 2863 N N . LYS C 1 50 ? -10.438 -4.694 -31.482 1.00 19.63 47 LYS C N 1
ATOM 2864 C CA . LYS C 1 50 ? -10.175 -3.782 -32.572 1.00 17.51 47 LYS C CA 1
ATOM 2865 C C . LYS C 1 50 ? -11.077 -4.222 -33.721 1.00 19.57 47 LYS C C 1
ATOM 2866 O O . LYS C 1 50 ? -11.259 -5.433 -33.968 1.00 18.23 47 LYS C O 1
ATOM 2872 N N . ASP C 1 51 ? -11.661 -3.245 -34.401 1.00 20.02 48 ASP C N 1
ATOM 2873 C CA . ASP C 1 51 ? -12.500 -3.498 -35.583 1.00 18.91 48 ASP C CA 1
ATOM 2874 C C . ASP C 1 51 ? -11.684 -4.216 -36.644 1.00 20.26 48 ASP C C 1
ATOM 2875 O O . ASP C 1 51 ? -10.453 -4.091 -36.680 1.00 20.66 48 ASP C O 1
ATOM 2880 N N . ASP C 1 52 ? -12.355 -4.965 -37.522 1.00 20.08 49 ASP C N 1
ATOM 2881 C CA . ASP C 1 52 ? -11.656 -5.873 -38.442 1.00 19.48 49 ASP C CA 1
ATOM 2882 C C . ASP C 1 52 ? -10.468 -5.185 -39.092 1.00 20.63 49 ASP C C 1
ATOM 2883 O O . ASP C 1 52 ? -10.572 -4.045 -39.537 1.00 19.65 49 ASP C O 1
ATOM 2888 N N . HIS C 1 53 ? -9.338 -5.872 -39.140 1.00 19.24 50 HIS C N 1
ATOM 2889 C CA . HIS C 1 53 ? -8.104 -5.232 -39.594 1.00 19.11 50 HIS C CA 1
ATOM 2890 C C . HIS C 1 53 ? -7.263 -6.163 -40.440 1.00 20.92 50 HIS C C 1
ATOM 2891 O O . HIS C 1 53 ? -7.170 -7.369 -40.152 1.00 19.78 50 HIS C O 1
ATOM 2898 N N . GLU C 1 54 ? -6.632 -5.602 -41.466 1.00 21.47 51 GLU C N 1
ATOM 2899 C CA . GLU C 1 54 ? -5.853 -6.403 -42.398 1.00 22.47 51 GLU C CA 1
ATOM 2900 C C . GLU C 1 54 ? -4.477 -6.736 -41.808 1.00 22.22 51 GLU C C 1
ATOM 2901 O O . GLU C 1 54 ? -3.792 -5.882 -41.256 1.00 22.74 51 GLU C O 1
ATOM 2907 N N . GLU C 1 55 ? -4.083 -7.994 -41.916 1.00 20.04 52 GLU C N 1
ATOM 2908 C CA . GLU C 1 55 ? -2.810 -8.443 -41.383 1.00 20.07 52 GLU C CA 1
ATOM 2909 C C . GLU C 1 55 ? -2.159 -9.401 -42.381 1.00 21.73 52 GLU C C 1
ATOM 2910 O O . GLU C 1 55 ? -2.816 -9.900 -43.293 1.00 22.49 52 GLU C O 1
ATOM 2916 N N . ASP C 1 56 ? -0.881 -9.705 -42.180 1.00 22.75 53 ASP C N 1
ATOM 2917 C CA . ASP C 1 56 ? -0.188 -10.670 -43.040 1.00 23.11 53 ASP C CA 1
ATOM 2918 C C . ASP C 1 56 ? -0.640 -12.083 -42.797 1.00 24.07 53 ASP C C 1
ATOM 2919 O O . ASP C 1 56 ? -0.882 -12.478 -41.664 1.00 25.40 53 ASP C O 1
ATOM 2924 N N . THR C 1 57 ? -0.723 -12.852 -43.876 1.00 24.01 54 THR C N 1
ATOM 2925 C CA . THR C 1 57 ? -0.683 -14.298 -43.777 1.00 24.79 54 THR C CA 1
ATOM 2926 C C . THR C 1 57 ? 0.785 -14.690 -43.831 1.00 29.75 54 THR C C 1
ATOM 2927 O O . THR C 1 57 ? 1.602 -13.991 -44.451 1.00 28.70 54 THR C O 1
ATOM 2931 N N . ILE C 1 58 ? 1.113 -15.796 -43.174 1.00 29.28 55 ILE C N 1
ATOM 2932 C CA . ILE C 1 58 ? 2.502 -16.274 -43.036 1.00 30.10 55 ILE C CA 1
ATOM 2933 C C . ILE C 1 58 ? 2.612 -17.659 -43.680 1.00 29.29 55 ILE C C 1
ATOM 2934 O O . ILE C 1 58 ? 1.753 -18.519 -43.467 1.00 33.04 55 ILE C O 1
ATOM 2939 N N . GLY C 1 59 ? 3.645 -17.867 -44.484 1.00 30.03 56 GLY C N 1
ATOM 2940 C CA . GLY C 1 59 ? 3.882 -19.170 -45.118 1.00 29.10 56 GLY C CA 1
ATOM 2941 C C . GLY C 1 59 ? 4.418 -20.169 -44.114 1.00 29.71 56 GLY C C 1
ATOM 2942 O O . GLY C 1 59 ? 4.692 -19.824 -42.962 1.00 32.15 56 GLY C O 1
ATOM 2943 N N . GLU C 1 60 ? 4.570 -21.413 -44.539 1.00 33.08 57 GLU C N 1
ATOM 2944 C CA . GLU C 1 60 ? 5.165 -22.441 -43.668 1.00 37.90 57 GLU C CA 1
ATOM 2945 C C . GLU C 1 60 ? 6.605 -22.117 -43.274 1.00 39.75 57 GLU C C 1
ATOM 2946 O O . GLU C 1 60 ? 7.086 -22.578 -42.228 1.00 38.97 57 GLU C O 1
ATOM 2952 N N . ASP C 1 61 ? 7.294 -21.336 -44.115 1.00 35.96 58 ASP C N 1
ATOM 2953 C CA . ASP C 1 61 ? 8.650 -20.915 -43.811 1.00 36.21 58 ASP C CA 1
ATOM 2954 C C . ASP C 1 61 ? 8.694 -19.775 -42.787 1.00 38.39 58 ASP C C 1
ATOM 2955 O O . ASP C 1 61 ? 9.774 -19.347 -42.374 1.00 41.96 58 ASP C O 1
ATOM 2960 N N . GLY C 1 62 ? 7.521 -19.299 -42.370 1.00 37.50 59 GLY C N 1
ATOM 2961 C CA . GLY C 1 62 ? 7.438 -18.199 -41.403 1.00 39.07 59 GLY C CA 1
ATOM 2962 C C . GLY C 1 62 ? 7.548 -16.795 -41.999 1.00 39.80 59 GLY C C 1
ATOM 2963 O O . GLY C 1 62 ? 7.620 -15.806 -41.265 1.00 39.24 59 GLY C O 1
ATOM 2964 N N . ASN C 1 63 ? 7.558 -16.704 -43.324 1.00 35.98 60 ASN C N 1
ATOM 2965 C CA . ASN C 1 63 ? 7.585 -15.413 -44.009 1.00 34.95 60 ASN C CA 1
ATOM 2966 C C . ASN C 1 63 ? 6.204 -14.990 -44.520 1.00 32.08 60 ASN C C 1
ATOM 2967 O O . ASN C 1 63 ? 5.364 -15.842 -44.830 1.00 33.65 60 ASN C O 1
ATOM 2972 N N . ALA C 1 64 ? 5.988 -13.673 -44.605 1.00 28.25 61 ALA C N 1
ATOM 2973 C CA . ALA C 1 64 ? 4.718 -13.106 -45.052 1.00 32.43 61 ALA C CA 1
ATOM 2974 C C . ALA C 1 64 ? 4.456 -13.481 -46.511 1.00 35.22 61 ALA C C 1
ATOM 2975 O O . ALA C 1 64 ? 5.329 -13.312 -47.358 1.00 35.31 61 ALA C O 1
ATOM 2977 N N . CYS C 1 65 ? 3.279 -14.039 -46.788 1.00 30.05 62 CYS C N 1
ATOM 2978 C CA . CYS C 1 65 ? 2.964 -14.522 -48.142 1.00 31.69 62 CYS C CA 1
ATOM 2979 C C . CYS C 1 65 ? 1.665 -13.929 -48.717 1.00 31.71 62 CYS C C 1
ATOM 2980 O O . CYS C 1 65 ? 1.237 -14.288 -49.817 1.00 34.00 62 CYS C O 1
ATOM 2983 N N . GLY C 1 66 ? 1.053 -13.011 -47.992 1.00 26.56 63 GLY C N 1
ATOM 2984 C CA . GLY C 1 66 ? -0.170 -12.371 -48.460 1.00 21.33 63 GLY C CA 1
ATOM 2985 C C . GLY C 1 66 ? -0.791 -11.613 -47.312 1.00 23.92 63 GLY C C 1
ATOM 2986 O O . GLY C 1 66 ? -0.118 -11.293 -46.325 1.00 20.44 63 GLY C O 1
ATOM 2987 N N . LYS C 1 67 ? -2.083 -11.304 -47.452 1.00 23.00 64 LYS C N 1
ATOM 2988 C CA . LYS C 1 67 ? -2.798 -10.581 -46.422 1.00 18.81 64 LYS C CA 1
ATOM 2989 C C . LYS C 1 67 ? -4.131 -11.253 -46.208 1.00 20.47 64 LYS C C 1
ATOM 2990 O O . LYS C 1 67 ? -4.597 -11.998 -47.064 1.00 20.41 64 LYS C O 1
ATOM 2996 N N . VAL C 1 68 ? -4.729 -10.969 -45.065 1.00 17.62 65 VAL C N 1
ATOM 2997 C CA . VAL C 1 68 ? -6.093 -11.436 -44.747 1.00 15.56 65 VAL C CA 1
ATOM 2998 C C . VAL C 1 68 ? -6.784 -10.396 -43.866 1.00 16.73 65 VAL C C 1
ATOM 2999 O O . VAL C 1 68 ? -6.145 -9.759 -43.041 1.00 20.74 65 VAL C O 1
ATOM 3003 N N . SER C 1 69 ? -8.076 -10.192 -44.087 1.00 19.67 66 SER C N 1
ATOM 3004 C CA . SER C 1 69 ? -8.867 -9.409 -43.142 1.00 18.66 66 SER C CA 1
ATOM 3005 C C . SER C 1 69 ? -9.147 -10.247 -41.903 1.00 20.52 66 SER C C 1
ATOM 3006 O O . SER C 1 69 ? -9.717 -11.319 -41.994 1.00 21.01 66 SER C O 1
ATOM 3009 N N . ILE C 1 70 ? -8.761 -9.733 -40.742 1.00 19.48 67 ILE C N 1
ATOM 3010 C CA . ILE C 1 70 ? -9.062 -10.415 -39.466 1.00 18.65 67 ILE C CA 1
ATOM 3011 C C . ILE C 1 70 ? -10.295 -9.882 -38.770 1.00 19.82 67 ILE C C 1
ATOM 3012 O O . ILE C 1 70 ? -10.408 -8.685 -38.484 1.00 20.22 67 ILE C O 1
ATOM 3017 N N . ASN C 1 71 ? -11.247 -10.767 -38.532 1.00 15.74 68 ASN C N 1
ATOM 3018 C CA . ASN C 1 71 ? -12.336 -10.464 -37.604 1.00 18.29 68 ASN C CA 1
ATOM 3019 C C . ASN C 1 71 ? -11.976 -11.067 -36.254 1.00 18.44 68 ASN C C 1
ATOM 3020 O O . ASN C 1 71 ? -11.870 -12.290 -36.110 1.00 17.82 68 ASN C O 1
ATOM 3025 N N . GLU C 1 72 ? -11.741 -10.217 -35.266 1.00 17.44 69 GLU C N 1
ATOM 3026 C CA . GLU C 1 72 ? -11.170 -10.720 -34.021 1.00 18.50 69 GLU C CA 1
ATOM 3027 C C . GLU C 1 72 ? -12.048 -11.787 -33.375 1.00 19.28 69 GLU C C 1
ATOM 3028 O O . GLU C 1 72 ? -11.551 -12.846 -32.966 1.00 22.10 69 GLU C O 1
ATOM 3034 N N . ALA C 1 73 ? -13.351 -11.523 -33.317 1.00 17.79 70 ALA C N 1
ATOM 3035 C CA . ALA C 1 73 ? -14.300 -12.484 -32.755 1.00 15.53 70 ALA C CA 1
ATOM 3036 C C . ALA C 1 73 ? -14.174 -13.860 -33.412 1.00 19.68 70 ALA C C 1
ATOM 3037 O O . ALA C 1 73 ? -14.170 -14.882 -32.723 1.00 20.81 70 ALA C O 1
ATOM 3039 N N . SER C 1 74 ? -14.039 -13.893 -34.738 1.00 19.19 71 SER C N 1
ATOM 3040 C CA A SER C 1 74 ? -13.908 -15.165 -35.451 0.50 18.84 71 SER C CA 1
ATOM 3041 C CA B SER C 1 74 ? -13.914 -15.174 -35.438 0.50 19.18 71 SER C CA 1
ATOM 3042 C C . SER C 1 74 ? -12.690 -15.951 -34.972 1.00 22.09 71 SER C C 1
ATOM 3043 O O . SER C 1 74 ? -12.759 -17.151 -34.791 1.00 24.14 71 SER C O 1
ATOM 3048 N N . THR C 1 75 ? -11.575 -15.263 -34.752 1.00 21.33 72 THR C N 1
ATOM 3049 C CA . THR C 1 75 ? -10.354 -15.932 -34.336 1.00 20.12 72 THR C CA 1
ATOM 3050 C C . THR C 1 75 ? -10.492 -16.463 -32.910 1.00 21.64 72 THR C C 1
ATOM 3051 O O . THR C 1 75 ? -9.932 -17.509 -32.588 1.00 22.28 72 THR C O 1
ATOM 3055 N N . ILE C 1 76 ? -11.230 -15.728 -32.070 1.00 19.36 73 ILE C N 1
ATOM 3056 C CA . ILE C 1 76 ? -11.476 -16.134 -30.675 1.00 22.53 73 ILE C CA 1
ATOM 3057 C C . ILE C 1 76 ? -12.365 -17.380 -30.609 1.00 24.68 73 ILE C C 1
ATOM 3058 O O . ILE C 1 76 ? -12.054 -18.332 -29.886 1.00 24.99 73 ILE C O 1
ATOM 3063 N N . LYS C 1 77 ? -13.456 -17.374 -31.373 1.00 21.90 74 LYS C N 1
ATOM 3064 C CA . LYS C 1 77 ? -14.337 -18.517 -31.460 1.00 24.11 74 LYS C CA 1
ATOM 3065 C C . LYS C 1 77 ? -13.631 -19.721 -32.063 1.00 26.98 74 LYS C C 1
ATOM 3066 O O . LYS C 1 77 ? -13.868 -20.849 -31.636 1.00 27.93 74 LYS C O 1
ATOM 3072 N N . ALA C 1 78 ? -12.759 -19.494 -33.045 1.00 21.70 75 ALA C N 1
ATOM 3073 C CA . ALA C 1 78 ? -12.051 -20.621 -33.683 1.00 27.50 75 ALA C CA 1
ATOM 3074 C C . ALA C 1 78 ? -11.072 -21.280 -32.731 1.00 25.46 75 ALA C C 1
ATOM 3075 O O . ALA C 1 78 ? -10.964 -22.507 -32.688 1.00 29.90 75 ALA C O 1
ATOM 3077 N N . ALA C 1 79 ? -10.338 -20.462 -31.985 1.00 25.31 76 ALA C N 1
ATOM 3078 C CA . ALA C 1 79 ? -9.377 -20.961 -31.034 1.00 23.51 76 ALA C CA 1
ATOM 3079 C C . ALA C 1 79 ? -10.100 -21.833 -30.014 1.00 31.41 76 ALA C C 1
ATOM 3080 O O . ALA C 1 79 ? -9.628 -22.917 -29.677 1.00 31.57 76 ALA C O 1
ATOM 3082 N N . VAL C 1 80 ? -11.276 -21.389 -29.583 1.00 29.29 77 VAL C N 1
ATOM 3083 C CA . VAL C 1 80 ? -12.056 -22.105 -28.576 1.00 30.12 77 VAL C CA 1
ATOM 3084 C C . VAL C 1 80 ? -12.733 -23.342 -29.144 1.00 28.83 77 VAL C C 1
ATOM 3085 O O . VAL C 1 80 ? -12.672 -24.425 -28.553 1.00 28.37 77 VAL C O 1
ATOM 3089 N N . ASP C 1 81 ? -13.395 -23.181 -30.280 1.00 30.54 78 ASP C N 1
ATOM 3090 C CA . ASP C 1 81 ? -14.178 -24.247 -30.866 1.00 30.67 78 ASP C CA 1
ATOM 3091 C C . ASP C 1 81 ? -13.335 -25.327 -31.543 1.00 29.96 78 ASP C C 1
ATOM 3092 O O . ASP C 1 81 ? -13.667 -26.507 -31.490 1.00 32.37 78 ASP C O 1
ATOM 3097 N N . ASP C 1 82 ? -12.240 -24.919 -32.166 1.00 26.95 79 ASP C N 1
ATOM 3098 C CA . ASP C 1 82 ? -11.463 -25.814 -33.022 1.00 29.03 79 ASP C CA 1
ATOM 3099 C C . ASP C 1 82 ? -10.096 -26.136 -32.456 1.00 29.06 79 ASP C C 1
ATOM 3100 O O . ASP C 1 82 ? -9.443 -27.080 -32.915 1.00 32.74 79 ASP C O 1
ATOM 3105 N N . GLY C 1 83 ? -9.670 -25.358 -31.464 1.00 26.46 80 GLY C N 1
ATOM 3106 C CA . GLY C 1 83 ? -8.341 -25.479 -30.917 1.00 28.27 80 GLY C CA 1
ATOM 3107 C C . GLY C 1 83 ? -7.283 -25.068 -31.922 1.00 31.04 80 GLY C C 1
ATOM 3108 O O . GLY C 1 83 ? -6.132 -25.487 -31.825 1.00 33.48 80 GLY C O 1
ATOM 3109 N N . SER C 1 84 ? -7.679 -24.241 -32.888 1.00 28.07 81 SER C N 1
ATOM 3110 C CA . SER C 1 84 ? -6.840 -23.897 -34.034 1.00 29.19 81 SER C CA 1
ATOM 3111 C C . SER C 1 84 ? -7.246 -22.526 -34.555 1.00 33.46 81 SER C C 1
ATOM 3112 O O . SER C 1 84 ? -8.426 -22.257 -34.715 1.00 35.17 81 SER C O 1
ATOM 3115 N N . ALA C 1 85 ? -6.263 -21.673 -34.827 1.00 30.87 82 ALA C N 1
ATOM 3116 C CA . ALA C 1 85 ? -6.525 -20.381 -35.440 1.00 38.14 82 ALA C CA 1
ATOM 3117 C C . ALA C 1 85 ? -5.593 -20.192 -36.630 1.00 40.08 82 ALA C C 1
ATOM 3118 O O . ALA C 1 85 ? -4.436 -19.822 -36.447 1.00 42.58 82 ALA C O 1
ATOM 3120 N N . PRO C 1 86 ? -6.120 -20.423 -37.854 1.00 43.61 83 PRO C N 1
ATOM 3121 C CA . PRO C 1 86 ? -5.392 -20.464 -39.126 1.00 46.70 83 PRO C CA 1
ATOM 3122 C C . PRO C 1 86 ? 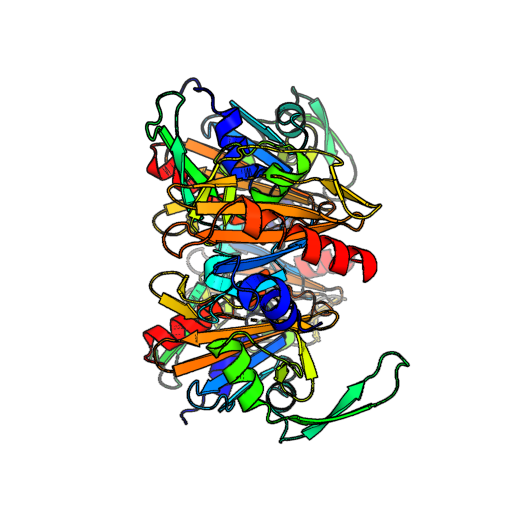-4.495 -19.248 -39.381 1.00 43.59 83 PRO C C 1
ATOM 3123 O O . PRO C 1 86 ? -3.414 -19.399 -39.946 1.00 45.27 83 PRO C O 1
ATOM 3127 N N . ASN C 1 87 ? -4.936 -18.061 -38.962 1.00 33.87 84 ASN C N 1
ATOM 3128 C CA . ASN C 1 87 ? -4.139 -16.842 -39.144 1.00 28.84 84 ASN C CA 1
ATOM 3129 C C . ASN C 1 87 ? -3.815 -16.136 -37.838 1.00 28.84 84 ASN C C 1
ATOM 3130 O O . ASN C 1 87 ? -3.515 -14.945 -37.824 1.00 26.81 84 ASN C O 1
ATOM 3135 N N . GLY C 1 88 ? -3.842 -16.897 -36.753 1.00 27.50 85 GLY C N 1
ATOM 3136 C CA . GLY C 1 88 ? -3.569 -16.361 -35.429 1.00 26.12 85 GLY C CA 1
ATOM 3137 C C . GLY C 1 88 ? -4.821 -15.926 -34.711 1.00 24.35 85 GLY C C 1
ATOM 3138 O O . GLY C 1 88 ? -5.889 -15.796 -35.308 1.00 22.62 85 GLY C O 1
ATOM 3139 N N . VAL C 1 89 ? -4.693 -15.750 -33.404 1.00 25.68 86 VAL C N 1
ATOM 3140 C CA . VAL C 1 89 ? -5.751 -15.185 -32.571 1.00 24.22 86 VAL C CA 1
ATOM 3141 C C . VAL C 1 89 ? -5.410 -13.721 -32.408 1.00 20.93 86 VAL C C 1
ATOM 3142 O O . VAL C 1 89 ? -4.276 -13.374 -32.099 1.00 22.46 86 VAL C O 1
ATOM 3146 N N . TRP C 1 90 ? -6.377 -12.854 -32.659 1.00 21.35 87 TRP C N 1
ATOM 3147 C CA . TRP C 1 90 ? -6.140 -11.434 -32.582 1.00 22.30 87 TRP C CA 1
ATOM 3148 C C . TRP C 1 90 ? -7.095 -10.829 -31.589 1.00 22.03 87 TRP C C 1
ATOM 3149 O O . TRP C 1 90 ? -8.312 -10.973 -31.735 1.00 20.52 87 TRP C O 1
ATOM 3160 N N . ILE C 1 91 ? -6.533 -10.202 -30.555 1.00 20.68 88 ILE C N 1
ATOM 3161 C CA . ILE C 1 91 ? -7.307 -9.563 -29.510 1.00 21.04 88 ILE C CA 1
ATOM 3162 C C . ILE C 1 91 ? -6.707 -8.175 -29.284 1.00 19.11 88 ILE C C 1
ATOM 3163 O O . ILE C 1 91 ? -5.510 -8.041 -28.970 1.00 21.68 88 ILE C O 1
ATOM 3168 N N . GLY C 1 92 ? -7.517 -7.135 -29.483 1.00 19.26 89 GLY C N 1
ATOM 3169 C CA . GLY C 1 92 ? -7.034 -5.774 -29.330 1.00 17.31 89 GLY C CA 1
ATOM 3170 C C . GLY C 1 92 ? -5.930 -5.442 -30.318 1.00 19.55 89 GLY C C 1
ATOM 3171 O O . GLY C 1 92 ? -5.038 -4.642 -30.011 1.00 21.23 89 GLY C O 1
ATOM 3172 N N . GLY C 1 93 ? -5.990 -6.036 -31.518 1.00 17.66 90 GLY C N 1
ATOM 3173 C CA . GLY C 1 93 ? -4.982 -5.778 -32.535 1.00 22.62 90 GLY C CA 1
ATOM 3174 C C . GLY C 1 93 ? -3.683 -6.535 -32.366 1.00 24.27 90 GLY C C 1
ATOM 3175 O O . GLY C 1 93 ? -2.763 -6.409 -33.200 1.00 24.55 90 GLY C O 1
ATOM 3176 N N . GLN C 1 94 ? -3.586 -7.315 -31.296 1.00 19.83 91 GLN C N 1
ATOM 3177 C CA . GLN C 1 94 ? -2.396 -8.102 -31.015 1.00 23.80 91 GLN C CA 1
ATOM 3178 C C . GLN C 1 94 ? -2.568 -9.556 -31.412 1.00 23.37 91 GLN C C 1
ATOM 3179 O O . GLN C 1 94 ? -3.575 -10.188 -31.083 1.00 21.45 91 GLN C O 1
ATOM 3185 N N . LYS C 1 95 ? -1.557 -10.089 -32.082 1.00 22.55 92 LYS C N 1
ATOM 3186 C CA . LYS C 1 95 ? -1.571 -11.488 -32.531 1.00 25.89 92 LYS C CA 1
ATOM 3187 C C . LYS C 1 95 ? -1.053 -12.442 -31.457 1.00 26.06 92 LYS C C 1
ATOM 3188 O O . LYS C 1 95 ? -0.035 -12.183 -30.821 1.00 25.95 92 LYS C O 1
ATOM 3194 N N . TYR C 1 96 ? -1.746 -13.559 -31.288 1.00 25.32 93 TYR C N 1
ATOM 3195 C CA . TYR C 1 96 ? -1.296 -14.611 -30.392 1.00 23.79 93 TYR C CA 1
ATOM 3196 C C . TYR C 1 96 ? -1.301 -15.909 -31.172 1.00 28.11 93 TYR C C 1
ATOM 3197 O O . TYR C 1 96 ? -2.048 -16.051 -32.154 1.00 26.80 93 TYR C O 1
ATOM 3206 N N . LYS C 1 97 ? -0.480 -16.864 -30.734 1.00 29.21 94 LYS C N 1
ATOM 3207 C CA . LYS C 1 97 ? -0.490 -18.202 -31.294 1.00 28.89 94 LYS C CA 1
ATOM 3208 C C . LYS C 1 97 ? -1.256 -19.092 -30.343 1.00 28.31 94 LYS C C 1
ATOM 3209 O O . LYS C 1 97 ? -1.123 -18.945 -29.129 1.00 30.38 94 LYS C O 1
ATOM 3215 N N . VAL C 1 98 ? -2.073 -19.997 -30.878 1.00 28.68 95 VAL C N 1
ATOM 3216 C CA . VAL C 1 98 ? -2.734 -20.983 -30.030 1.00 28.75 95 VAL C CA 1
ATOM 3217 C C . VAL C 1 98 ? -1.644 -21.966 -29.606 1.00 35.76 95 VAL C C 1
ATOM 3218 O O . VAL C 1 98 ? -1.167 -22.759 -30.416 1.00 33.24 95 VAL C O 1
ATOM 3222 N N . VAL C 1 99 ? -1.196 -21.851 -28.356 1.00 35.52 96 VAL C N 1
ATOM 3223 C CA . VAL C 1 99 ? -0.050 -22.655 -27.883 1.00 38.41 96 VAL C CA 1
ATOM 3224 C C . VAL C 1 99 ? -0.470 -24.011 -27.382 1.00 35.37 96 VAL C C 1
ATOM 3225 O O . VAL C 1 99 ? 0.254 -24.991 -27.566 1.00 44.64 96 VAL C O 1
ATOM 3229 N N . ARG C 1 100 ? -1.629 -24.075 -26.737 1.00 34.36 97 ARG C N 1
ATOM 3230 C CA . ARG C 1 100 ? -2.093 -25.320 -26.174 1.00 37.19 97 ARG C CA 1
ATOM 3231 C C . ARG C 1 100 ? -3.545 -25.168 -25.760 1.00 37.51 97 ARG C C 1
ATOM 3232 O O . ARG C 1 100 ? -3.884 -24.291 -24.964 1.00 43.20 97 ARG C O 1
ATOM 3240 N N . PRO C 1 101 ? -4.411 -26.006 -26.325 1.00 32.57 98 PRO C N 1
ATOM 3241 C CA . PRO C 1 101 ? -5.813 -26.166 -25.944 1.00 30.32 98 PRO C CA 1
ATOM 3242 C C . PRO C 1 101 ? -6.039 -27.371 -25.034 1.00 28.34 98 PRO C C 1
ATOM 3243 O O . PRO C 1 101 ? -5.268 -28.334 -25.074 1.00 32.19 98 PRO C O 1
ATOM 3247 N N . GLU C 1 102 ? -7.097 -27.333 -24.236 1.00 29.45 99 GLU C N 1
ATOM 3248 C CA . GLU C 1 102 ? -7.494 -28.477 -23.432 1.00 29.97 99 GLU C CA 1
ATOM 3249 C C . GLU C 1 102 ? -9.013 -28.522 -23.288 1.00 34.21 99 GLU C C 1
ATOM 3250 O O . GLU C 1 102 ? -9.606 -27.645 -22.661 1.00 34.40 99 GLU C O 1
ATOM 3256 N N . LYS C 1 103 ? -9.637 -29.554 -23.843 1.00 28.63 100 LYS C N 1
ATOM 3257 C CA . LYS C 1 103 ? -11.076 -29.740 -23.703 1.00 30.19 100 LYS C CA 1
ATOM 3258 C C . LYS C 1 103 ? -11.390 -30.385 -22.385 1.00 32.47 100 LYS C C 1
ATOM 3259 O O . LYS C 1 103 ? -10.606 -31.191 -21.888 1.00 36.61 100 LYS C O 1
ATOM 3265 N N . GLY C 1 104 ? -12.534 -30.042 -21.809 1.00 31.74 101 GLY C N 1
ATOM 3266 C CA . GLY C 1 104 ? -13.014 -30.722 -20.607 1.00 34.73 101 GLY C CA 1
ATOM 3267 C C . GLY C 1 104 ? -12.071 -30.647 -19.418 1.00 35.97 101 GLY C C 1
ATOM 3268 O O . GLY C 1 104 ? -11.929 -31.604 -18.661 1.00 35.44 101 GLY C O 1
ATOM 3269 N N . PHE C 1 105 ? -11.423 -29.502 -19.258 1.00 31.34 102 PHE C N 1
ATOM 3270 C CA . PHE C 1 105 ? -10.526 -29.274 -18.138 1.00 32.11 102 PHE C CA 1
ATOM 3271 C C . PHE C 1 105 ? -11.326 -29.105 -16.857 1.00 28.53 102 PHE C C 1
ATOM 3272 O O . PHE C 1 105 ? -12.217 -28.262 -16.781 1.00 26.94 102 PHE C O 1
ATOM 3280 N N . GLU C 1 106 ? -10.984 -29.890 -15.849 1.00 29.36 103 GLU C N 1
ATOM 3281 C CA . GLU C 1 106 ? -11.682 -29.842 -14.581 1.00 28.25 103 GLU C CA 1
ATOM 3282 C C . GLU C 1 106 ? -11.029 -28.859 -13.638 1.00 28.48 103 GLU C C 1
ATOM 3283 O O . GLU C 1 106 ? -9.829 -28.907 -13.412 1.00 33.66 103 GLU C O 1
ATOM 3289 N N . TYR C 1 107 ? -11.837 -27.947 -13.111 1.00 26.82 104 TYR C N 1
ATOM 3290 C CA . TYR C 1 107 ? -11.400 -26.979 -12.116 1.00 27.00 104 TYR C CA 1
ATOM 3291 C C . TYR C 1 107 ? -12.441 -26.973 -11.014 1.00 30.89 104 TYR C C 1
ATOM 3292 O O . TYR C 1 107 ? -13.603 -26.596 -11.244 1.00 31.82 104 TYR C O 1
ATOM 3301 N N . ASN C 1 108 ? -12.024 -27.383 -9.819 1.00 32.44 105 ASN C N 1
ATOM 3302 C CA . ASN C 1 108 ? -12.937 -27.584 -8.710 1.00 34.10 105 ASN C CA 1
ATOM 3303 C C . ASN C 1 108 ? -14.128 -28.418 -9.165 1.00 35.85 105 ASN C C 1
ATOM 3304 O O . ASN C 1 108 ? -13.936 -29.521 -9.668 1.00 40.94 105 ASN C O 1
ATOM 3309 N N . ASP C 1 109 ? -15.344 -27.899 -9.021 1.00 35.83 106 ASP C N 1
ATOM 3310 C CA . ASP C 1 109 ? -16.529 -28.639 -9.461 1.00 37.15 106 ASP C CA 1
ATOM 3311 C C . ASP C 1 109 ? -16.951 -28.293 -10.894 1.00 39.37 106 ASP C C 1
ATOM 3312 O O . ASP C 1 109 ? -18.008 -28.726 -11.364 1.00 41.87 106 ASP C O 1
ATOM 3317 N N . CYS C 1 110 ? -16.108 -27.535 -11.593 1.00 35.66 107 CYS C N 1
ATOM 3318 C CA . CYS C 1 110 ? -16.414 -27.093 -12.950 1.00 35.00 107 CYS C CA 1
ATOM 3319 C C . CYS C 1 110 ? -15.630 -27.863 -13.991 1.00 35.12 107 CYS C C 1
ATOM 3320 O O . CYS C 1 110 ? -14.570 -28.421 -13.697 1.00 35.54 107 CYS C O 1
ATOM 3323 N N . THR C 1 111 ? -16.140 -27.877 -15.215 1.00 34.83 108 THR C N 1
ATOM 3324 C CA . THR C 1 111 ? -15.330 -28.296 -16.346 1.00 34.40 108 THR C CA 1
ATOM 3325 C C . THR C 1 111 ? -15.443 -27.289 -17.481 1.00 32.78 108 THR C C 1
ATOM 3326 O O . THR C 1 111 ? -16.526 -26.828 -17.837 1.00 31.65 108 THR C O 1
ATOM 3330 N N . PHE C 1 112 ? -14.293 -26.911 -18.005 1.00 30.57 109 PHE C N 1
ATOM 3331 C CA . PHE C 1 112 ? -14.206 -25.869 -18.989 1.00 29.70 109 PHE C CA 1
ATOM 3332 C C . PHE C 1 112 ? -13.456 -26.387 -20.192 1.00 30.51 109 PHE C C 1
ATOM 3333 O O . PHE C 1 112 ? -12.742 -27.380 -20.099 1.00 32.62 109 PHE C O 1
ATOM 3341 N N . ASP C 1 113 ? -13.629 -25.734 -21.332 1.00 25.40 110 ASP C N 1
ATOM 3342 C CA . ASP C 1 113 ? -12.701 -25.928 -22.419 1.00 27.86 110 ASP C CA 1
ATOM 3343 C C . ASP C 1 113 ? -11.792 -24.724 -22.390 1.00 25.51 110 ASP C C 1
ATOM 3344 O O . ASP C 1 113 ? -12.267 -23.586 -22.381 1.00 25.35 110 ASP C O 1
ATOM 3349 N N . ILE C 1 114 ? -10.487 -24.960 -22.332 1.00 26.64 111 ILE C N 1
ATOM 3350 C CA . ILE C 1 114 ? -9.559 -23.846 -22.178 1.00 24.72 111 ILE C CA 1
ATOM 3351 C C . ILE C 1 114 ? -8.551 -23.828 -23.305 1.00 26.25 111 ILE C C 1
ATOM 3352 O O . ILE C 1 114 ? -8.278 -24.856 -23.933 1.00 26.79 111 ILE C O 1
ATOM 3357 N N . THR C 1 115 ? -8.037 -22.647 -23.598 1.00 22.71 112 THR C N 1
ATOM 3358 C CA . THR C 1 115 ? -7.062 -22.497 -24.638 1.00 24.02 112 THR C CA 1
ATOM 3359 C C . THR C 1 115 ? -6.044 -21.511 -24.142 1.00 26.57 112 THR C C 1
ATOM 3360 O O . THR C 1 115 ? -6.389 -20.465 -23.609 1.00 32.22 112 THR C O 1
ATOM 3377 N N . CYS C 1 117 ? -3.056 -18.975 -25.330 1.00 26.46 114 CYS C N 1
ATOM 3378 C CA . CYS C 1 117 ? -2.466 -18.309 -26.509 1.00 23.42 114 CYS C CA 1
ATOM 3379 C C . CYS C 1 117 ? -1.278 -17.486 -26.094 1.00 23.86 114 CYS C C 1
ATOM 3380 O O . CYS C 1 117 ? -1.289 -16.878 -25.025 1.00 26.82 114 CYS C O 1
ATOM 3383 N N . ALA C 1 118 ? -0.235 -17.476 -26.912 1.00 21.91 115 ALA C N 1
ATOM 3384 C CA . ALA C 1 118 ? 0.999 -16.805 -26.516 1.00 25.41 115 ALA C CA 1
ATOM 3385 C C . ALA C 1 118 ? 1.409 -15.731 -27.474 1.00 29.70 115 ALA C C 1
ATOM 3386 O O . ALA C 1 118 ? 1.074 -15.784 -28.660 1.00 27.96 115 ALA C O 1
ATOM 3388 N N . ARG C 1 119 ? 2.120 -14.741 -26.942 1.00 29.37 116 ARG C N 1
ATOM 3389 C CA . ARG C 1 119 ? 2.839 -13.768 -27.734 1.00 31.95 116 ARG C CA 1
ATOM 3390 C C . ARG C 1 119 ? 4.203 -13.549 -27.073 1.00 35.98 116 ARG C C 1
ATOM 3391 O O . ARG C 1 119 ? 4.498 -14.152 -26.030 1.00 33.44 116 ARG C O 1
ATOM 3399 N N . SER C 1 120 ? 5.025 -12.695 -27.678 1.00 36.42 117 SER C N 1
ATOM 3400 C CA . SER C 1 120 ? 6.292 -12.271 -27.083 1.00 39.90 117 SER C CA 1
ATOM 3401 C C . SER C 1 120 ? 6.050 -11.579 -25.735 1.00 39.22 117 SER C C 1
ATOM 3402 O O . SER C 1 120 ? 5.409 -10.523 -25.673 1.00 41.27 117 SER C O 1
ATOM 3405 N N . LYS C 1 121 ? 6.547 -12.194 -24.664 1.00 35.76 118 LYS C N 1
ATOM 3406 C CA . LYS C 1 121 ? 6.508 -11.591 -23.329 1.00 31.57 118 LYS C CA 1
ATOM 3407 C C . LYS C 1 121 ? 5.101 -11.499 -22.728 1.00 27.18 118 LYS C C 1
ATOM 3408 O O . LYS C 1 121 ? 4.825 -10.602 -21.951 1.00 31.13 118 LYS C O 1
ATOM 3414 N N . GLY C 1 122 ? 4.217 -12.417 -23.085 1.00 26.68 119 GLY C N 1
ATOM 3415 C CA . GLY C 1 122 ? 2.866 -12.402 -22.521 1.00 21.25 119 GLY C CA 1
ATOM 3416 C C . GLY C 1 122 ? 1.960 -13.400 -23.217 1.00 22.63 119 GLY C C 1
ATOM 3417 O O . GLY C 1 122 ? 2.415 -14.208 -24.032 1.00 29.67 119 GLY C O 1
ATOM 3418 N N . GLY C 1 123 ? 0.678 -13.370 -22.892 1.00 23.41 120 GLY C N 1
ATOM 3419 C CA . GLY C 1 123 ? -0.223 -14.321 -23.495 1.00 19.70 120 GLY C CA 1
ATOM 3420 C C . GLY C 1 123 ? -1.647 -14.088 -23.066 1.00 21.89 120 GLY C C 1
ATOM 3421 O O . GLY C 1 123 ? -1.960 -13.057 -22.456 1.00 21.10 120 GLY C O 1
ATOM 3422 N N . ALA C 1 124 ? -2.505 -15.049 -23.380 1.00 20.72 121 ALA C N 1
ATOM 3423 C CA . ALA C 1 124 ? -3.935 -14.933 -23.097 1.00 20.70 121 ALA C CA 1
ATOM 3424 C C . ALA C 1 124 ? -4.551 -16.292 -22.841 1.00 21.88 121 ALA C C 1
ATOM 3425 O O . ALA C 1 124 ? -4.214 -17.266 -23.505 1.00 29.50 121 ALA C O 1
ATOM 3427 N N . HIS C 1 125 ? -5.477 -16.338 -21.897 1.00 18.37 122 HIS C N 1
ATOM 3428 C CA . HIS C 1 125 ? -6.217 -17.538 -21.581 1.00 21.01 122 HIS C CA 1
ATOM 3429 C C . HIS C 1 125 ? -7.620 -17.313 -22.049 1.00 21.87 122 HIS C C 1
ATOM 3430 O O . HIS C 1 125 ? -8.198 -16.260 -21.766 1.00 20.59 122 HIS C O 1
ATOM 3437 N N . LEU C 1 126 ? -8.150 -18.290 -22.780 1.00 21.79 123 LEU C N 1
ATOM 3438 C CA . LEU C 1 126 ? -9.562 -18.334 -23.153 1.00 19.96 123 LEU C CA 1
ATOM 3439 C C . LEU C 1 126 ? -10.242 -19.494 -22.434 1.00 23.61 123 LEU C C 1
ATOM 3440 O O . LEU C 1 126 ? -9.826 -20.653 -22.598 1.00 23.58 123 LEU C O 1
ATOM 3445 N N . ILE C 1 127 ? -11.260 -19.203 -21.633 1.00 21.27 124 ILE C N 1
ATOM 3446 C CA . ILE C 1 127 ? -11.906 -20.227 -20.811 1.00 22.21 124 ILE C CA 1
ATOM 3447 C C . ILE C 1 127 ? -13.370 -20.219 -21.164 1.00 24.48 124 ILE C C 1
ATOM 3448 O O . ILE C 1 127 ? -14.065 -19.224 -20.926 1.00 25.67 124 ILE C O 1
ATOM 3453 N N . LYS C 1 128 ? -13.835 -21.297 -21.779 1.00 25.36 125 LYS C N 1
ATOM 3454 C CA . LYS C 1 128 ? -15.222 -21.372 -22.194 1.00 25.85 125 LYS C CA 1
ATOM 3455 C C . LYS C 1 128 ? -16.067 -22.106 -21.158 1.00 28.27 125 LYS C C 1
ATOM 3456 O O . LYS C 1 128 ? -15.790 -23.260 -20.819 1.00 28.38 125 LYS C O 1
ATOM 3462 N N . THR C 1 129 ? -17.101 -21.434 -20.649 1.00 26.38 126 THR C N 1
ATOM 3463 C CA . THR C 1 129 ? -18.038 -22.074 -19.722 1.00 24.45 126 THR C CA 1
ATOM 3464 C C . THR C 1 129 ? -19.029 -22.908 -20.536 1.00 26.76 126 THR C C 1
ATOM 3465 O O . THR C 1 129 ? -19.239 -22.651 -21.725 1.00 29.85 126 THR C O 1
ATOM 3469 N N . PRO C 1 130 ? -19.641 -23.902 -19.897 1.00 29.47 127 PRO C N 1
ATOM 3470 C CA . PRO C 1 130 ? -20.639 -24.700 -20.628 1.00 32.94 127 PRO C CA 1
ATOM 3471 C C . PRO C 1 130 ? -21.862 -23.891 -21.093 1.00 32.90 127 PRO C C 1
ATOM 3472 O O . PRO C 1 130 ? -22.488 -24.260 -22.098 1.00 34.20 127 PRO C O 1
ATOM 3476 N N . ASN C 1 131 ? -22.182 -22.799 -20.395 1.00 26.49 128 ASN C N 1
ATOM 3477 C CA . ASN C 1 131 ? -23.313 -21.952 -20.782 1.00 27.78 128 ASN C CA 1
ATOM 3478 C C . ASN C 1 131 ? -22.959 -20.823 -21.739 1.00 29.26 128 ASN C C 1
ATOM 3479 O O . ASN C 1 131 ? -23.763 -19.922 -21.960 1.00 36.66 128 ASN C O 1
ATOM 3484 N N . GLY C 1 132 ? -21.750 -20.853 -22.291 1.00 29.91 129 GLY C N 1
ATOM 3485 C CA . GLY C 1 132 ? -21.433 -20.008 -23.436 1.00 30.48 129 GLY C CA 1
ATOM 3486 C C . GLY C 1 132 ? -20.781 -18.667 -23.180 1.00 28.37 129 GLY C C 1
ATOM 3487 O O . GLY C 1 132 ? -20.955 -17.740 -23.972 1.00 32.06 129 GLY C O 1
ATOM 3488 N N . SER C 1 133 ? -20.054 -18.534 -22.070 1.00 23.87 130 SER C N 1
ATOM 3489 C CA . SER C 1 133 ? -19.195 -17.366 -21.874 1.00 19.28 130 SER C CA 1
ATOM 3490 C C . SER C 1 133 ? -17.779 -17.793 -22.159 1.00 19.69 130 SER C C 1
ATOM 3491 O O . SER C 1 133 ? -17.376 -18.896 -21.797 1.00 27.13 130 SER C O 1
ATOM 3494 N N . ILE C 1 134 ? -17.018 -16.914 -22.791 1.00 18.58 131 ILE C N 1
ATOM 3495 C CA . ILE C 1 134 ? -15.588 -17.124 -22.896 1.00 17.35 131 ILE C CA 1
ATOM 3496 C C . ILE C 1 134 ? -14.875 -16.065 -22.056 1.00 18.04 131 ILE C C 1
ATOM 3497 O O . ILE C 1 134 ? -14.871 -14.879 -22.417 1.00 17.72 131 ILE C O 1
ATOM 3502 N N . VAL C 1 135 ? -14.258 -16.493 -20.962 1.00 19.86 132 VAL C N 1
ATOM 3503 C CA . VAL C 1 135 ? -13.402 -15.594 -20.204 1.00 21.03 132 VAL C CA 1
ATOM 3504 C C . VAL C 1 135 ? -12.107 -15.382 -20.975 1.00 17.90 132 VAL C C 1
ATOM 3505 O O . VAL C 1 135 ? -11.482 -16.338 -21.428 1.00 20.26 132 VAL C O 1
ATOM 3509 N N . ILE C 1 136 ? -11.712 -14.125 -21.106 1.00 16.90 133 ILE C N 1
ATOM 3510 C CA . ILE C 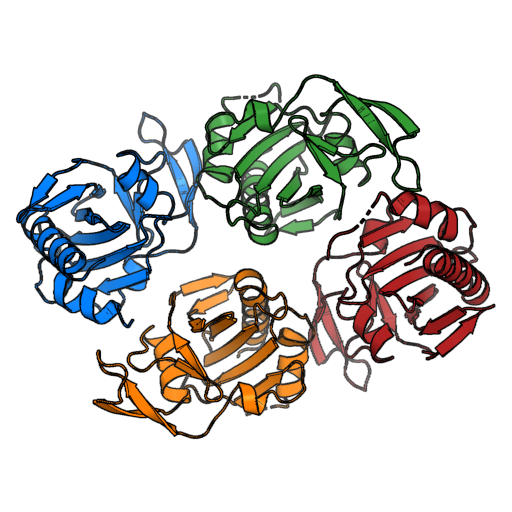1 136 ? -10.446 -13.775 -21.748 1.00 17.09 133 ILE C CA 1
ATOM 3511 C C . ILE C 1 136 ? -9.560 -13.063 -20.727 1.00 19.81 133 ILE C C 1
ATOM 3512 O O . ILE C 1 136 ? -9.951 -12.058 -20.155 1.00 17.26 133 ILE C O 1
ATOM 3517 N N . ALA C 1 137 ? -8.370 -13.606 -20.495 1.00 17.60 134 ALA C N 1
ATOM 3518 C CA . ALA C 1 137 ? -7.488 -13.043 -19.473 1.00 17.96 134 ALA C CA 1
ATOM 3519 C C . ALA C 1 137 ? -6.105 -12.842 -20.085 1.00 20.79 134 ALA C C 1
ATOM 3520 O O . ALA C 1 137 ? -5.480 -13.794 -20.555 1.00 18.68 134 ALA C O 1
ATOM 3522 N N . LEU C 1 138 ? -5.651 -11.600 -20.090 1.00 16.36 135 LEU C N 1
ATOM 3523 C CA . LEU C 1 138 ? -4.345 -11.260 -20.655 1.00 17.41 135 LEU C CA 1
ATOM 3524 C C . LEU C 1 138 ? -3.287 -11.052 -19.585 1.00 21.21 135 LEU C C 1
ATOM 3525 O O . LEU C 1 138 ? -3.534 -10.398 -18.577 1.00 21.96 135 LEU C O 1
ATOM 3530 N N . TYR C 1 139 ? -2.093 -11.595 -19.814 1.00 21.08 136 TYR C N 1
ATOM 3531 C CA . TYR C 1 139 ? -0.991 -11.328 -18.908 1.00 21.13 136 TYR C CA 1
ATOM 3532 C C . TYR C 1 139 ? 0.242 -10.791 -19.650 1.00 22.95 136 TYR C C 1
ATOM 3533 O O . TYR C 1 139 ? 0.481 -11.080 -20.837 1.00 21.64 136 TYR C O 1
ATOM 3542 N N . ASP C 1 140 ? 1.010 -10.014 -18.926 1.00 19.69 137 ASP C N 1
ATOM 3543 C CA . ASP C 1 140 ? 2.171 -9.350 -19.474 1.00 21.20 137 ASP C CA 1
ATOM 3544 C C . ASP C 1 140 ? 3.386 -9.703 -18.628 1.00 25.68 137 ASP C C 1
ATOM 3545 O O . ASP C 1 140 ? 3.499 -9.291 -17.477 1.00 23.97 137 ASP C O 1
ATOM 3550 N N . GLU C 1 141 ? 4.301 -10.474 -19.198 1.00 26.01 138 GLU C N 1
ATOM 3551 C CA . GLU C 1 141 ? 5.498 -10.844 -18.454 1.00 27.49 138 GLU C CA 1
ATOM 3552 C C . GLU C 1 141 ? 6.361 -9.647 -18.074 1.00 30.45 138 GLU C C 1
ATOM 3553 O O . GLU C 1 141 ? 7.138 -9.715 -17.108 1.00 32.82 138 GLU C O 1
ATOM 3559 N N . GLU C 1 142 ? 6.221 -8.545 -18.812 1.00 33.82 139 GLU C N 1
ATOM 3560 C CA . GLU C 1 142 ? 6.973 -7.316 -18.495 1.00 32.71 139 GLU C CA 1
ATOM 3561 C C . GLU C 1 142 ? 6.389 -6.636 -17.270 1.00 32.33 139 GLU C C 1
ATOM 3562 O O . GLU C 1 142 ? 7.003 -5.748 -16.713 1.00 33.24 139 GLU C O 1
ATOM 3568 N N . LYS C 1 143 ? 5.195 -7.070 -16.852 1.00 27.84 140 LYS C N 1
ATOM 3569 C CA . LYS C 1 143 ? 4.573 -6.563 -15.628 1.00 27.47 140 LYS C CA 1
ATOM 3570 C C . LYS C 1 143 ? 4.597 -7.591 -14.500 1.00 28.28 140 LYS C C 1
ATOM 3571 O O . LYS C 1 143 ? 3.759 -7.555 -13.595 1.00 28.88 140 LYS C O 1
ATOM 3577 N N . GLU C 1 144 ? 5.579 -8.488 -14.550 1.00 28.58 141 GLU C N 1
ATOM 3578 C CA . GLU C 1 144 ? 5.779 -9.505 -13.524 1.00 31.48 141 GLU C CA 1
ATOM 3579 C C . GLU C 1 144 ? 4.570 -10.399 -13.382 1.00 32.17 141 GLU C C 1
ATOM 3580 O O . GLU C 1 144 ? 4.270 -10.875 -12.285 1.00 35.60 141 GLU C O 1
ATOM 3586 N N . GLN C 1 145 ? 3.860 -10.608 -14.485 1.00 25.56 142 GLN C N 1
ATOM 3587 C CA . GLN C 1 145 ? 2.762 -11.541 -14.492 1.00 20.66 142 GLN C CA 1
ATOM 3588 C C . GLN C 1 145 ? 3.225 -12.810 -15.184 1.00 23.71 142 GLN C C 1
ATOM 3589 O O . GLN C 1 145 ? 4.207 -12.811 -15.918 1.00 26.00 142 GLN C O 1
ATOM 3595 N N . ASP C 1 146 ? 2.534 -13.907 -14.952 1.00 22.84 143 ASP C N 1
ATOM 3596 C CA . ASP C 1 146 ? 2.950 -15.141 -15.578 1.00 23.82 143 ASP C CA 1
ATOM 3597 C C . ASP C 1 146 ? 1.742 -15.973 -15.965 1.00 23.61 143 ASP C C 1
ATOM 3598 O O . ASP C 1 146 ? 0.637 -15.677 -15.537 1.00 23.41 143 ASP C O 1
ATOM 3603 N N . LYS C 1 147 ? 1.961 -16.997 -16.795 1.00 23.66 144 LYS C N 1
ATOM 3604 C CA . LYS C 1 147 ? 0.864 -17.773 -17.344 1.00 24.24 144 LYS C CA 1
ATOM 3605 C C . LYS C 1 147 ? 0.101 -18.571 -16.279 1.00 20.89 144 LYS C C 1
ATOM 3606 O O . LYS C 1 147 ? -1.115 -18.708 -16.365 1.00 25.79 144 LYS C O 1
ATOM 3612 N N . GLY C 1 148 ? 0.803 -19.077 -15.262 1.00 24.21 145 GLY C N 1
ATOM 3613 C CA . GLY C 1 148 ? 0.157 -19.908 -14.236 1.00 21.69 145 GLY C CA 1
ATOM 3614 C C . GLY C 1 148 ? -0.820 -19.149 -13.354 1.00 21.78 145 GLY C C 1
ATOM 3615 O O . GLY C 1 148 ? -1.989 -19.543 -13.194 1.00 22.42 145 GLY C O 1
ATOM 3616 N N . ASN C 1 149 ? -0.342 -18.064 -12.760 1.00 21.76 146 ASN C N 1
ATOM 3617 C CA . ASN C 1 149 ? -1.181 -17.241 -11.884 1.00 22.84 146 ASN C CA 1
ATOM 3618 C C . ASN C 1 149 ? -2.349 -16.599 -12.631 1.00 20.64 146 ASN C C 1
ATOM 3619 O O . ASN C 1 149 ? -3.463 -16.535 -12.108 1.00 20.03 146 ASN C O 1
ATOM 3624 N N . SER C 1 150 ? -2.101 -16.160 -13.865 1.00 17.96 147 SER C N 1
ATOM 3625 C CA . SER C 1 150 ? -3.166 -15.558 -14.679 1.00 22.23 147 SER C CA 1
ATOM 3626 C C . SER C 1 150 ? -4.216 -16.604 -15.062 1.00 21.44 147 SER C C 1
ATOM 3627 O O . SER C 1 150 ? -5.408 -16.300 -15.096 1.00 20.61 147 SER C O 1
ATOM 3630 N N . ARG C 1 151 ? -3.776 -17.849 -15.293 1.00 20.35 148 ARG C N 1
ATOM 3631 C CA . ARG C 1 151 ? -4.725 -18.908 -15.637 1.00 19.93 148 ARG C CA 1
ATOM 3632 C C . ARG C 1 151 ? -5.626 -19.205 -14.457 1.00 19.50 148 ARG C C 1
ATOM 3633 O O . ARG C 1 151 ? -6.842 -19.372 -14.619 1.00 21.17 148 ARG C O 1
ATOM 3641 N N . THR C 1 152 ? -5.029 -19.292 -13.266 1.00 20.05 149 THR C N 1
ATOM 3642 C CA . THR C 1 152 ? -5.823 -19.529 -12.068 1.00 20.77 149 THR C CA 1
ATOM 3643 C C . THR C 1 152 ? -6.845 -18.407 -11.834 1.00 20.41 149 THR C C 1
ATOM 3644 O O . THR C 1 152 ? -7.997 -18.668 -11.470 1.00 21.98 149 THR C O 1
ATOM 3648 N N . SER C 1 153 ? -6.429 -17.167 -12.071 1.00 18.38 150 SER C N 1
ATOM 3649 C CA A SER C 1 153 ? -7.335 -16.030 -11.955 0.50 17.91 150 SER C CA 1
ATOM 3650 C CA B SER C 1 153 ? -7.325 -16.033 -11.949 0.50 18.09 150 SER C CA 1
ATOM 3651 C C . SER C 1 153 ? -8.475 -16.161 -12.959 1.00 21.28 150 SER C C 1
ATOM 3652 O O . SER C 1 153 ? -9.652 -15.926 -12.617 1.00 21.81 150 SER C O 1
ATOM 3657 N N . ALA C 1 154 ? -8.132 -16.555 -14.194 1.00 20.66 151 ALA C N 1
ATOM 3658 C CA . ALA C 1 154 ? -9.124 -16.727 -15.256 1.00 16.67 151 ALA C CA 1
ATOM 3659 C C . ALA C 1 154 ? -10.102 -17.834 -14.868 1.00 18.01 151 ALA C C 1
ATOM 3660 O O . ALA C 1 154 ? -11.320 -17.670 -15.000 1.00 19.10 151 ALA C O 1
ATOM 3662 N N . LEU C 1 155 ? -9.568 -18.939 -14.351 1.00 17.44 152 LEU C N 1
ATOM 3663 C CA . LEU C 1 155 ? -10.418 -20.060 -13.934 1.00 17.50 152 LEU C CA 1
ATOM 3664 C C . LEU C 1 155 ? -11.354 -19.695 -12.800 1.00 18.80 152 LEU C C 1
ATOM 3665 O O . LEU C 1 155 ? -12.536 -20.075 -12.810 1.00 18.82 152 LEU C O 1
ATOM 3670 N N . ALA C 1 156 ? -10.845 -18.975 -11.802 1.00 19.78 153 ALA C N 1
ATOM 3671 C CA . ALA C 1 156 ? -11.699 -18.532 -10.690 1.00 16.98 153 ALA C CA 1
ATOM 3672 C C . ALA C 1 156 ? -12.859 -17.670 -11.188 1.00 16.32 153 ALA C C 1
ATOM 3673 O O . ALA C 1 156 ? -14.007 -17.819 -10.755 1.00 16.32 153 ALA C O 1
ATOM 3675 N N . PHE C 1 157 ? -12.569 -16.787 -12.120 1.00 17.14 154 PHE C N 1
ATOM 3676 C CA . PHE C 1 157 ? -13.636 -15.947 -12.689 1.00 17.02 154 PHE C CA 1
ATOM 3677 C C . PHE C 1 157 ? -14.640 -16.804 -13.500 1.00 19.64 154 PHE C C 1
ATOM 3678 O O . PHE C 1 157 ? -15.868 -16.690 -13.339 1.00 17.15 154 PHE C O 1
ATOM 3686 N N . ALA C 1 158 ? -14.112 -17.696 -14.333 1.00 19.57 155 ALA C N 1
ATOM 3687 C CA . ALA C 1 158 ? -14.972 -18.632 -15.069 1.00 16.33 155 ALA C CA 1
ATOM 3688 C C . ALA C 1 158 ? -15.866 -19.460 -14.136 1.00 18.43 155 ALA C C 1
ATOM 3689 O O . ALA C 1 158 ? -17.061 -19.628 -14.397 1.00 22.72 155 ALA C O 1
ATOM 3691 N N . GLU C 1 159 ? -15.314 -19.920 -13.009 1.00 18.49 156 GLU C N 1
ATOM 3692 C CA . GLU C 1 159 ? -16.120 -20.657 -12.020 1.00 19.43 156 GLU C CA 1
ATOM 3693 C C . GLU C 1 159 ? -17.241 -19.776 -11.458 1.00 19.00 156 GLU C C 1
ATOM 3694 O O . GLU C 1 159 ? -18.382 -20.226 -11.326 1.00 23.13 156 GLU C O 1
ATOM 3700 N N . TYR C 1 160 ? -16.926 -18.528 -11.124 1.00 20.03 157 TYR C N 1
ATOM 3701 C CA . TYR C 1 160 ? -17.945 -17.588 -10.648 1.00 21.03 157 TYR C CA 1
ATOM 3702 C C . TYR C 1 160 ? -19.080 -17.389 -11.664 1.00 21.06 157 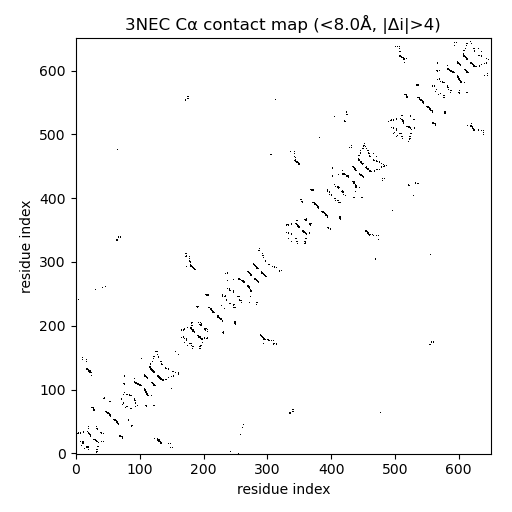TYR C C 1
ATOM 3703 O O . TYR C 1 160 ? -20.279 -17.416 -11.308 1.00 18.04 157 TYR C O 1
ATOM 3712 N N . LEU C 1 161 ? -18.701 -17.193 -12.922 1.00 20.65 158 LEU C N 1
ATOM 3713 C CA . LEU C 1 161 ? -19.693 -17.050 -13.990 1.00 20.07 158 LEU C CA 1
ATOM 3714 C C . LEU C 1 161 ? -20.539 -18.310 -14.067 1.00 20.17 158 LEU C C 1
ATOM 3715 O O . LEU C 1 161 ? -21.766 -18.241 -14.089 1.00 20.50 158 LEU C O 1
ATOM 3720 N N . HIS C 1 162 ? -19.871 -19.464 -14.076 1.00 21.15 159 HIS C N 1
ATOM 3721 C CA . HIS C 1 162 ? -20.586 -20.728 -14.138 1.00 19.50 159 HIS C CA 1
ATOM 3722 C C . HIS C 1 162 ? -21.560 -20.886 -12.990 1.00 22.20 159 HIS C C 1
ATOM 3723 O O . HIS C 1 162 ? -22.700 -21.286 -13.209 1.00 23.70 159 HIS C O 1
ATOM 3730 N N . GLN C 1 163 ? -21.132 -20.563 -11.762 1.00 21.50 160 GLN C N 1
ATOM 3731 C CA . GLN C 1 163 ? -22.033 -20.728 -10.595 1.00 24.49 160 GLN C CA 1
ATOM 3732 C C . GLN C 1 163 ? -23.196 -19.740 -10.667 1.00 26.37 160 GLN C C 1
ATOM 3733 O O . GLN C 1 163 ? -24.249 -19.941 -10.077 1.00 27.91 160 GLN C O 1
ATOM 3739 N N . SER C 1 164 ? -22.988 -18.665 -11.401 1.00 25.46 161 SER C N 1
ATOM 3740 C CA . SER C 1 164 ? -23.974 -17.606 -11.492 1.00 26.32 161 SER C CA 1
ATOM 3741 C C . SER C 1 164 ? -24.894 -17.765 -12.711 1.00 27.61 161 SER C C 1
ATOM 3742 O O . SER C 1 164 ? -25.734 -16.902 -12.968 1.00 28.06 161 SER C O 1
ATOM 3745 N N . GLY C 1 165 ? -24.720 -18.851 -13.466 1.00 26.41 162 GLY C N 1
ATOM 3746 C CA . GLY C 1 165 ? -25.582 -19.139 -14.607 1.00 23.63 162 GLY C CA 1
ATOM 3747 C C . GLY C 1 165 ? -25.057 -18.743 -15.973 1.00 28.98 162 GLY C C 1
ATOM 3748 O O . GLY C 1 165 ? -25.777 -18.838 -16.980 1.00 31.72 162 GLY C O 1
ATOM 3749 N N . TYR C 1 166 ? -23.807 -18.298 -16.033 1.00 25.03 163 TYR C N 1
ATOM 3750 C CA . TYR C 1 166 ? -23.205 -17.891 -17.283 1.00 24.39 163 TYR C CA 1
ATOM 3751 C C . TYR C 1 166 ? -22.121 -18.861 -17.719 1.00 27.46 163 TYR C C 1
ATOM 3752 O O . TYR C 1 166 ? -21.926 -19.938 -17.158 1.00 33.45 163 TYR C O 1
ATOM 3762 N N . GLY D 1 1 ? 11.825 -23.251 -25.188 1.00 76.49 -2 GLY D N 1
ATOM 3763 C CA . GLY D 1 1 ? 10.763 -22.697 -24.293 1.00 76.24 -2 GLY D CA 1
ATOM 3764 C C . GLY D 1 1 ? 9.559 -22.196 -25.072 1.00 76.18 -2 GLY D C 1
ATOM 3765 O O . GLY D 1 1 ? 8.408 -22.499 -24.722 1.00 75.20 -2 GLY D O 1
ATOM 3766 N N . SER D 1 2 ? 9.828 -21.427 -26.130 1.00 73.97 -1 SER D N 1
ATOM 3767 C CA . SER D 1 2 ? 8.771 -20.862 -26.979 1.00 70.94 -1 SER D CA 1
ATOM 3768 C C . SER D 1 2 ? 8.988 -21.147 -28.472 1.00 67.19 -1 SER D C 1
ATOM 3769 O O . SER D 1 2 ? 10.119 -21.060 -28.985 1.00 65.07 -1 SER D O 1
ATOM 3772 N N . HIS D 1 3 ? 7.887 -21.486 -29.152 1.00 59.69 0 HIS D N 1
ATOM 3773 C CA . HIS D 1 3 ? 7.908 -21.949 -30.545 1.00 50.34 0 HIS D CA 1
ATOM 3774 C C . HIS D 1 3 ? 6.759 -21.333 -31.329 1.00 45.25 0 HIS D C 1
ATOM 3775 O O . HIS D 1 3 ? 5.740 -21.977 -31.577 1.00 48.13 0 HIS D O 1
ATOM 3790 N N . SER D 1 5 ? 6.204 -20.496 -34.409 1.00 28.60 2 SER D N 1
ATOM 3791 C CA . SER D 1 5 ? 5.851 -20.904 -35.781 1.00 26.50 2 SER D CA 1
ATOM 3792 C C . SER D 1 5 ? 4.545 -21.720 -35.788 1.00 25.75 2 SER D C 1
ATOM 3793 O O . SER D 1 5 ? 4.216 -22.340 -34.787 1.00 27.65 2 SER D O 1
ATOM 3796 N N . ASP D 1 6 ? 3.795 -21.671 -36.891 1.00 31.42 3 ASP D N 1
ATOM 3797 C CA . ASP D 1 6 ? 2.533 -22.402 -37.000 1.00 30.93 3 ASP D CA 1
ATOM 3798 C C . ASP D 1 6 ? 2.781 -23.856 -37.378 1.00 28.76 3 ASP D C 1
ATOM 3799 O O . ASP D 1 6 ? 2.591 -24.249 -38.533 1.00 31.76 3 ASP D O 1
ATOM 3804 N N . TRP D 1 7 ? 3.179 -24.665 -36.402 1.00 26.17 4 TRP D N 1
ATOM 3805 C CA . TRP D 1 7 ? 3.624 -26.036 -36.676 1.00 23.78 4 TRP D CA 1
ATOM 3806 C C . TRP D 1 7 ? 2.499 -27.027 -36.946 1.00 24.40 4 TRP D C 1
ATOM 3807 O O . TRP D 1 7 ? 2.714 -28.007 -37.669 1.00 24.43 4 TRP D O 1
ATOM 3818 N N . ASP D 1 8 ? 1.326 -26.819 -36.348 1.00 21.66 5 ASP D N 1
ATOM 3819 C CA . ASP D 1 8 ? 0.306 -27.889 -36.368 1.00 23.35 5 ASP D CA 1
ATOM 3820 C C . ASP D 1 8 ? -0.029 -28.417 -37.777 1.00 24.12 5 ASP D C 1
ATOM 3821 O O . ASP D 1 8 ? -0.134 -29.630 -37.974 1.00 23.99 5 ASP D O 1
ATOM 3826 N N . PRO D 1 9 ? -0.211 -27.508 -38.759 1.00 26.48 6 PRO D N 1
ATOM 3827 C CA . PRO D 1 9 ? -0.497 -27.908 -40.147 1.00 28.20 6 PRO D CA 1
ATOM 3828 C C . PRO D 1 9 ? 0.616 -28.722 -40.793 1.00 27.26 6 PRO D C 1
ATOM 3829 O O . PRO D 1 9 ? 0.345 -29.621 -41.584 1.00 24.73 6 PRO D O 1
ATOM 3833 N N . VAL D 1 10 ? 1.854 -28.376 -40.467 1.00 25.03 7 VAL D N 1
ATOM 3834 C CA . VAL D 1 10 ? 3.011 -29.088 -40.961 1.00 24.29 7 VAL D CA 1
ATOM 3835 C C . VAL D 1 10 ? 3.075 -30.507 -40.381 1.00 21.89 7 VAL D C 1
ATOM 3836 O O . VAL D 1 10 ? 3.253 -31.459 -41.121 1.00 21.82 7 VAL D O 1
ATOM 3840 N N . VAL D 1 11 ? 2.903 -30.646 -39.066 1.00 24.75 8 VAL D N 1
ATOM 3841 C CA . VAL D 1 11 ? 2.751 -31.982 -38.460 1.00 23.79 8 VAL D CA 1
ATOM 3842 C C . VAL D 1 11 ? 1.650 -32.769 -39.155 1.00 21.36 8 VAL D C 1
ATOM 3843 O O . VAL D 1 11 ? 1.832 -33.942 -39.510 1.00 19.71 8 VAL D O 1
ATOM 3847 N N . LYS D 1 12 ? 0.496 -32.132 -39.354 1.00 20.09 9 LYS D N 1
ATOM 3848 C CA . LYS D 1 12 ? -0.601 -32.837 -39.984 1.00 21.74 9 LYS D CA 1
ATOM 3849 C C . LYS D 1 12 ? -0.215 -33.348 -41.373 1.00 22.14 9 LYS D C 1
ATOM 3850 O O . LYS D 1 12 ? -0.440 -34.508 -41.701 1.00 22.60 9 LYS D O 1
ATOM 3856 N N . GLU D 1 13 ? 0.370 -32.487 -42.194 1.00 21.51 10 GLU D N 1
ATOM 3857 C CA . GLU D 1 13 ? 0.631 -32.925 -43.565 1.00 24.22 10 GLU D CA 1
ATOM 3858 C C . GLU D 1 13 ? 1.663 -34.044 -43.629 1.00 22.52 10 GLU D C 1
ATOM 3859 O O . GLU D 1 13 ? 1.519 -34.968 -44.433 1.00 22.90 10 GLU D O 1
ATOM 3865 N N . TRP D 1 14 ? 2.684 -33.975 -42.770 1.00 21.08 11 TRP D N 1
ATOM 3866 C CA . TRP D 1 14 ? 3.746 -34.997 -42.775 1.00 22.81 11 TRP D CA 1
ATOM 3867 C C . TRP D 1 14 ? 3.380 -36.338 -42.127 1.00 21.25 11 TRP D C 1
ATOM 3868 O O . TRP D 1 14 ? 3.786 -37.390 -42.615 1.00 22.98 11 TRP D O 1
ATOM 3879 N N . LEU D 1 15 ? 2.608 -36.294 -41.048 1.00 19.89 12 LEU D N 1
ATOM 3880 C CA . LEU D 1 15 ? 2.331 -37.500 -40.261 1.00 18.88 12 LEU D CA 1
ATOM 3881 C C . LEU D 1 15 ? 0.927 -38.056 -40.431 1.00 24.64 12 LEU D C 1
ATOM 3882 O O . LEU D 1 15 ? 0.728 -39.265 -40.407 1.00 22.76 12 LEU D O 1
ATOM 3887 N N . VAL D 1 16 ? -0.044 -37.175 -40.623 1.00 20.95 13 VAL D N 1
ATOM 3888 C CA . VAL D 1 16 ? -1.439 -37.596 -40.625 1.00 23.31 13 VAL D CA 1
ATOM 3889 C C . VAL D 1 16 ? -1.981 -37.728 -42.040 1.00 24.99 13 VAL D C 1
ATOM 3890 O O . VAL D 1 16 ? -2.578 -38.748 -42.398 1.00 26.31 13 VAL D O 1
ATOM 3894 N N . ASP D 1 17 ? -1.801 -36.683 -42.837 1.00 25.17 14 ASP D N 1
ATOM 3895 C CA . ASP D 1 17 ? -2.356 -36.692 -44.195 1.00 25.34 14 ASP D CA 1
ATOM 3896 C C . ASP D 1 17 ? -1.779 -37.814 -45.033 1.00 28.41 14 ASP D C 1
ATOM 3897 O O . ASP D 1 17 ? -2.445 -38.306 -45.952 1.00 31.47 14 ASP D O 1
ATOM 3902 N N . THR D 1 18 ? -0.545 -38.211 -44.719 1.00 24.76 15 THR D N 1
ATOM 3903 C CA . THR D 1 18 ? 0.129 -39.318 -45.403 1.00 25.92 15 THR D CA 1
ATOM 3904 C C . THR D 1 18 ? -0.456 -40.674 -45.025 1.00 29.08 15 THR D C 1
ATOM 3905 O O . THR D 1 18 ? -0.192 -41.680 -45.696 1.00 31.96 15 THR D O 1
ATOM 3909 N N . GLY D 1 19 ? -1.259 -40.688 -43.962 1.00 26.17 16 GLY D N 1
ATOM 3910 C CA . GLY D 1 19 ? -2.138 -41.814 -43.658 1.00 25.89 16 GLY D CA 1
ATOM 3911 C C . GLY D 1 19 ? -1.601 -42.888 -42.730 1.00 27.39 16 GLY D C 1
ATOM 3912 O O . GLY D 1 19 ? -2.345 -43.771 -42.309 1.00 29.63 16 GLY D O 1
ATOM 3913 N N . TYR D 1 20 ? -0.325 -42.832 -42.393 1.00 22.44 17 TYR D N 1
ATOM 3914 C CA . TYR D 1 20 ? 0.291 -43.898 -41.601 1.00 23.38 17 TYR D CA 1
ATOM 3915 C C . TYR D 1 20 ? 0.161 -43.717 -40.092 1.00 23.31 17 TYR D C 1
ATOM 3916 O O . TYR D 1 20 ? 0.323 -44.672 -39.337 1.00 22.65 17 TYR D O 1
ATOM 3925 N N . CYS D 1 21 ? -0.073 -42.487 -39.665 1.00 17.52 18 CYS D N 1
ATOM 3926 C CA . CYS D 1 21 ? -0.217 -42.176 -38.246 1.00 20.73 18 CYS D CA 1
ATOM 3927 C C . CYS D 1 21 ? -1.560 -41.566 -38.012 1.00 21.26 18 CYS D C 1
ATOM 3928 O O . CYS D 1 21 ? -2.042 -40.797 -38.838 1.00 22.36 18 CYS D O 1
ATOM 3931 N N . CYS D 1 22 ? -2.165 -41.879 -36.876 1.00 20.70 19 CYS D N 1
ATOM 3932 C CA . CYS D 1 22 ? -3.475 -41.344 -36.573 1.00 22.25 19 CYS D CA 1
ATOM 3933 C C . CYS D 1 22 ? -3.368 -39.976 -35.875 1.00 22.04 19 CYS D C 1
ATOM 3934 O O . CYS D 1 22 ? -4.319 -39.191 -35.861 1.00 21.67 19 CYS D O 1
ATOM 3937 N N . ALA D 1 23 ? -2.196 -39.696 -35.321 1.00 21.75 20 ALA D N 1
ATOM 3938 C CA . ALA D 1 23 ? -1.923 -38.408 -34.672 1.00 20.29 20 ALA D CA 1
ATOM 3939 C C . ALA D 1 23 ? -0.426 -38.215 -34.545 1.00 19.16 20 ALA D C 1
ATOM 3940 O O . ALA D 1 23 ? 0.361 -39.170 -34.702 1.00 18.02 20 ALA D O 1
ATOM 3942 N N . GLY D 1 24 ? -0.019 -36.990 -34.285 1.00 19.78 21 GLY D N 1
ATOM 3943 C CA . GLY D 1 24 ? 1.381 -36.729 -34.100 1.00 19.16 21 GLY D CA 1
ATOM 3944 C C . GLY D 1 24 ? 1.638 -35.380 -33.515 1.00 18.33 21 GLY D C 1
ATOM 3945 O O . GLY D 1 24 ? 0.741 -34.571 -33.384 1.00 18.97 21 GLY D O 1
ATOM 3946 N N . GLY D 1 25 ? 2.899 -35.102 -33.256 1.00 18.20 22 GLY D N 1
ATOM 3947 C CA . GLY D 1 25 ? 3.248 -33.855 -32.616 1.00 18.22 22 GLY D CA 1
ATOM 3948 C C . GLY D 1 25 ? 4.740 -33.647 -32.598 1.00 18.80 22 GLY D C 1
ATOM 3949 O O . GLY D 1 25 ? 5.493 -34.490 -33.079 1.00 18.94 22 GLY D O 1
ATOM 3950 N N . ILE D 1 26 ? 5.167 -32.528 -32.033 1.00 16.42 23 ILE D N 1
ATOM 3951 C CA . ILE D 1 26 ? 6.578 -32.304 -31.798 1.00 13.59 23 ILE D CA 1
ATOM 3952 C C . ILE D 1 26 ? 6.713 -31.755 -30.394 1.00 18.47 23 ILE D C 1
ATOM 3953 O O . ILE D 1 26 ? 5.912 -30.901 -29.984 1.00 20.17 23 ILE D O 1
ATOM 3958 N N . ALA D 1 27 ? 7.714 -32.254 -29.671 1.00 16.77 24 ALA D N 1
ATOM 3959 C CA . ALA D 1 27 ? 8.047 -31.751 -28.340 1.00 18.67 24 ALA D CA 1
ATOM 3960 C C . ALA D 1 27 ? 9.451 -31.119 -28.352 1.00 21.59 24 ALA D C 1
ATOM 3961 O O . ALA D 1 27 ? 10.273 -31.428 -29.213 1.00 19.88 24 ALA D O 1
ATOM 3963 N N . ASN D 1 28 ? 9.715 -30.223 -27.403 1.00 22.40 25 ASN D N 1
ATOM 3964 C CA . ASN D 1 28 ? 11.059 -29.715 -27.179 1.00 24.04 25 ASN D CA 1
ATOM 3965 C C . ASN D 1 28 ? 11.854 -30.798 -26.449 1.00 24.91 25 ASN D C 1
ATOM 3966 O O . ASN D 1 28 ? 11.399 -31.322 -25.443 1.00 24.06 25 ASN D O 1
ATOM 3971 N N . ALA D 1 29 ? 13.024 -31.166 -26.962 1.00 23.47 26 ALA D N 1
ATOM 3972 C CA . ALA D 1 29 ? 13.820 -32.211 -26.288 1.00 23.70 26 ALA D CA 1
ATOM 3973 C C . ALA D 1 29 ? 14.388 -31.742 -24.946 1.00 24.93 26 ALA D C 1
ATOM 3974 O O . ALA D 1 29 ? 14.761 -32.558 -24.102 1.00 26.31 26 ALA D O 1
ATOM 3976 N N . GLU D 1 30 ? 14.488 -30.433 -24.761 1.00 22.90 27 GLU D N 1
ATOM 3977 C CA . GLU D 1 30 ? 15.071 -29.930 -23.520 1.00 26.25 27 GLU D CA 1
ATOM 3978 C C . GLU D 1 30 ? 14.169 -30.145 -22.300 1.00 27.64 27 GLU D C 1
ATOM 3979 O O . GLU D 1 30 ? 14.652 -30.238 -21.177 1.00 27.50 27 GLU D O 1
ATOM 3985 N N . ASP D 1 31 ? 12.868 -30.283 -22.531 1.00 24.85 28 ASP D N 1
ATOM 3986 C CA . ASP D 1 31 ? 11.937 -30.446 -21.421 1.00 25.01 28 ASP D CA 1
ATOM 3987 C C . ASP D 1 31 ? 10.792 -31.418 -21.687 1.00 25.42 28 ASP D C 1
ATOM 3988 O O . ASP D 1 31 ? 9.981 -31.708 -20.787 1.00 22.61 28 ASP D O 1
ATOM 3993 N N . GLY D 1 32 ? 10.720 -31.942 -22.910 1.00 22.33 29 GLY D N 1
ATOM 3994 C CA . GLY D 1 32 ? 9.664 -32.868 -23.274 1.00 21.24 29 GLY D CA 1
ATOM 3995 C C . GLY D 1 32 ? 8.296 -32.265 -23.561 1.00 19.42 29 GLY D C 1
ATOM 3996 O O . GLY D 1 32 ? 7.351 -32.992 -23.801 1.00 21.33 29 GLY D O 1
ATOM 3997 N N . VAL D 1 33 ? 8.191 -30.938 -23.551 1.00 20.94 30 VAL D N 1
ATOM 3998 C CA . VAL D 1 33 ? 6.900 -30.265 -23.695 1.00 22.25 30 VAL D CA 1
ATOM 3999 C C . VAL D 1 33 ? 6.432 -30.254 -25.151 1.00 21.75 30 VAL D C 1
ATOM 4000 O O . VAL D 1 33 ? 7.140 -29.773 -26.040 1.00 21.24 30 VAL D O 1
ATOM 4004 N N . VAL D 1 34 ? 5.250 -30.816 -25.382 1.00 17.09 31 VAL D N 1
ATOM 4005 C CA . VAL D 1 34 ? 4.642 -30.804 -26.715 1.00 20.34 31 VAL D CA 1
ATOM 4006 C C . VAL D 1 34 ? 4.282 -29.371 -27.121 1.00 22.30 31 VAL D C 1
ATOM 4007 O O . VAL D 1 34 ? 3.586 -28.667 -26.388 1.00 22.00 31 VAL D O 1
ATOM 4011 N N . PHE D 1 35 ? 4.773 -28.943 -28.277 1.00 21.85 32 PHE D N 1
ATOM 4012 C CA . PHE D 1 35 ? 4.446 -27.617 -28.783 1.00 22.40 32 PHE D CA 1
ATOM 4013 C C . PHE D 1 35 ? 3.687 -27.616 -30.097 1.00 23.20 32 PHE D C 1
ATOM 4014 O O . PHE D 1 35 ? 3.284 -26.564 -30.578 1.00 24.92 32 PHE D O 1
ATOM 4022 N N . ALA D 1 36 ? 3.483 -28.795 -30.674 1.00 22.54 33 ALA D N 1
ATOM 4023 C CA . ALA D 1 36 ? 2.780 -28.930 -31.945 1.00 20.43 33 ALA D CA 1
ATOM 4024 C C . ALA D 1 36 ? 2.052 -30.254 -31.926 1.00 19.49 33 ALA D C 1
ATOM 4025 O O . ALA D 1 36 ? 2.573 -31.234 -31.383 1.00 19.22 33 ALA D O 1
ATOM 4027 N N . ALA D 1 37 ? 0.838 -30.273 -32.484 1.00 20.02 34 ALA D N 1
ATOM 4028 C CA . ALA D 1 37 ? -0.023 -31.461 -32.466 1.00 22.57 34 ALA D CA 1
ATOM 4029 C C . ALA D 1 37 ? -0.989 -31.495 -33.638 1.00 19.14 34 ALA D C 1
ATOM 4030 O O . ALA D 1 37 ? -1.432 -30.439 -34.126 1.00 21.50 34 ALA D O 1
ATOM 4032 N N . ALA D 1 38 ? -1.337 -32.692 -34.099 1.00 18.74 35 ALA D N 1
ATOM 4033 C CA . ALA D 1 38 ? -2.307 -32.845 -35.182 1.00 19.52 35 ALA D CA 1
ATOM 4034 C C . ALA D 1 38 ? -2.906 -34.236 -35.102 1.00 20.90 35 ALA D C 1
ATOM 4035 O O . ALA D 1 38 ? -2.278 -35.152 -34.558 1.00 19.85 35 ALA D O 1
ATOM 4037 N N . ALA D 1 39 ? -4.094 -34.414 -35.662 1.00 21.96 36 ALA D N 1
ATOM 4038 C CA . ALA D 1 39 ? -4.747 -35.732 -35.653 1.00 20.77 36 ALA D CA 1
ATOM 4039 C C . ALA D 1 39 ? -5.725 -35.890 -36.792 1.00 24.17 36 ALA D C 1
ATOM 4040 O O . ALA D 1 39 ? -6.207 -34.907 -37.363 1.00 25.98 36 ALA D O 1
ATOM 4042 N N . ASP D 1 40 ? -6.049 -37.143 -37.089 1.00 25.21 37 ASP D N 1
ATOM 4043 C CA . ASP D 1 40 ? -6.936 -37.476 -38.199 1.00 27.66 37 ASP D CA 1
ATOM 4044 C C . ASP D 1 40 ? -8.331 -36.889 -38.003 1.00 28.76 37 ASP D C 1
ATOM 4045 O O . ASP D 1 40 ? -9.050 -36.645 -38.965 1.00 32.60 37 ASP D O 1
ATOM 4050 N N . ASP D 1 41 ? -8.698 -36.631 -36.762 1.00 29.44 38 ASP D N 1
ATOM 4051 C CA . ASP D 1 41 ? -10.004 -36.055 -36.479 1.00 31.23 38 ASP D CA 1
ATOM 4052 C C . ASP D 1 41 ? -9.910 -34.568 -36.125 1.00 29.98 38 ASP D C 1
ATOM 4053 O O . ASP D 1 41 ? -10.861 -33.999 -35.613 1.00 30.21 38 ASP D O 1
ATOM 4058 N N . ASP D 1 42 ? -8.751 -33.957 -36.370 1.00 27.58 39 ASP D N 1
ATOM 4059 C CA . ASP D 1 42 ? -8.520 -32.560 -35.987 1.00 29.93 39 ASP D CA 1
ATOM 4060 C C . ASP D 1 42 ? -8.753 -32.268 -34.501 1.00 32.21 39 ASP D C 1
ATOM 4061 O O . ASP D 1 42 ? -9.188 -31.175 -34.117 1.00 35.34 39 ASP D O 1
ATOM 4066 N N . ASP D 1 43 ? -8.469 -33.260 -33.673 1.00 26.32 40 ASP D N 1
ATOM 4067 C CA . ASP D 1 43 ? -8.427 -33.082 -32.232 1.00 28.57 40 ASP D CA 1
ATOM 4068 C C . ASP D 1 43 ? -7.038 -33.517 -31.776 1.00 24.71 40 ASP D C 1
ATOM 4069 O O . ASP D 1 43 ? -6.894 -34.315 -30.849 1.00 28.13 40 ASP D O 1
ATOM 4074 N N . GLY D 1 44 ? -6.012 -32.946 -32.420 1.00 21.80 41 GLY D N 1
ATOM 4075 C CA . GLY D 1 44 ? -4.626 -33.345 -32.199 1.00 23.03 41 GLY D CA 1
ATOM 4076 C C . GLY D 1 44 ? -4.163 -33.096 -30.777 1.00 23.56 41 GLY D C 1
ATOM 4077 O O . GLY D 1 44 ? -3.521 -33.939 -30.161 1.00 22.40 41 GLY D O 1
ATOM 4078 N N . TRP D 1 45 ? -4.495 -31.926 -30.253 1.00 22.69 42 TRP D N 1
ATOM 4079 C CA . TRP D 1 45 ? -4.070 -31.583 -28.892 1.00 22.16 42 TRP D CA 1
ATOM 4080 C C . TRP D 1 45 ? -4.594 -32.510 -27.811 1.00 22.76 42 TRP D C 1
ATOM 4081 O O . TRP D 1 45 ? -3.889 -32.780 -26.850 1.00 24.97 42 TRP D O 1
ATOM 4092 N N . SER D 1 46 ? -5.812 -33.022 -27.965 1.00 23.65 43 SER D N 1
ATOM 4093 C CA . SER D 1 46 ? -6.327 -33.968 -26.978 1.00 23.49 43 SER D CA 1
ATOM 4094 C C . SER D 1 46 ? -5.547 -35.271 -27.015 1.00 25.23 43 SER D C 1
ATOM 4095 O O . SER D 1 46 ? -5.416 -35.930 -25.998 1.00 24.88 43 SER D O 1
ATOM 4098 N N . LYS D 1 47 ? -5.051 -35.649 -28.193 1.00 20.86 44 LYS D N 1
ATOM 4099 C CA . LYS D 1 47 ? -4.332 -36.914 -28.323 1.00 21.96 44 LYS D CA 1
ATOM 4100 C C . LYS D 1 47 ? -2.875 -36.793 -27.901 1.00 22.33 44 LYS D C 1
ATOM 4101 O O . LYS D 1 47 ? -2.224 -37.809 -27.605 1.00 23.18 44 LYS D O 1
ATOM 4107 N N . LEU D 1 48 ? -2.353 -35.559 -27.889 1.00 20.68 45 LEU D N 1
ATOM 4108 C CA . LEU D 1 48 ? -0.924 -35.315 -27.632 1.00 18.55 45 LEU D CA 1
ATOM 4109 C C . LEU D 1 48 ? -0.605 -34.739 -26.254 1.00 21.86 45 LEU D C 1
ATOM 4110 O O . LEU D 1 48 ? 0.548 -34.758 -25.820 1.00 20.76 45 LEU D O 1
ATOM 4115 N N . TYR D 1 49 ? -1.609 -34.195 -25.587 1.00 18.83 46 TYR D N 1
ATOM 4116 C CA . TYR D 1 49 ? -1.359 -33.466 -24.344 1.00 21.12 46 TYR D CA 1
ATOM 4117 C C . TYR D 1 49 ? -2.505 -33.537 -23.363 1.00 20.88 46 TYR D C 1
ATOM 4118 O O . TYR D 1 49 ? -3.662 -33.372 -23.739 1.00 22.11 46 TYR D O 1
ATOM 4127 N N . LYS D 1 50 ? -2.164 -33.780 -22.088 1.00 21.64 47 LYS D N 1
ATOM 4128 C CA . LYS D 1 50 ? -3.113 -33.634 -20.974 1.00 20.91 47 LYS D CA 1
ATOM 4129 C C . LYS D 1 50 ? -2.346 -32.995 -19.822 1.00 21.49 47 LYS D C 1
ATOM 4130 O O . LYS D 1 50 ? -1.204 -33.389 -19.550 1.00 19.96 47 LYS D O 1
ATOM 4136 N N . ASP D 1 51 ? -2.958 -32.032 -19.144 1.00 24.12 48 ASP D N 1
ATOM 4137 C CA . ASP D 1 51 ? -2.323 -31.363 -17.997 1.00 25.26 48 ASP D CA 1
ATOM 4138 C C . ASP D 1 51 ? -2.011 -32.428 -16.954 1.00 22.28 48 ASP D C 1
ATOM 4139 O O . ASP D 1 51 ? -2.606 -33.513 -16.977 1.00 21.07 48 ASP D O 1
ATOM 4144 N N . ASP D 1 52 ? -1.077 -32.127 -16.053 1.00 21.25 49 ASP D N 1
ATOM 4145 C CA . ASP D 1 52 ? -0.568 -33.155 -15.103 1.00 19.48 49 ASP D CA 1
ATOM 4146 C C . ASP D 1 52 ? -1.702 -33.898 -14.412 1.00 21.03 49 ASP D C 1
ATOM 4147 O O . ASP D 1 52 ? -2.654 -33.295 -13.938 1.00 21.21 49 ASP D O 1
ATOM 4152 N N . HIS D 1 53 ? -1.601 -35.215 -14.362 1.00 21.09 50 HIS D N 1
ATOM 4153 C CA . HIS D 1 53 ? -2.695 -36.014 -13.885 1.00 16.72 50 HIS D CA 1
ATOM 4154 C C . HIS D 1 53 ? -2.198 -37.166 -13.013 1.00 21.87 50 HIS D C 1
ATOM 4155 O O . HIS D 1 53 ? -1.168 -37.777 -13.293 1.00 20.84 50 HIS D O 1
ATOM 4162 N N . GLU D 1 54 ? -2.940 -37.439 -11.951 1.00 19.89 51 GLU D N 1
ATOM 4163 C CA . GLU D 1 54 ? -2.593 -38.506 -11.010 1.00 17.08 51 GLU D CA 1
ATOM 4164 C C . GLU D 1 54 ? -2.962 -39.891 -11.557 1.00 18.98 51 GLU D C 1
ATOM 4165 O O . GLU D 1 54 ? -4.074 -40.115 -12.059 1.00 20.50 51 GLU D O 1
ATOM 4171 N N . GLU D 1 55 ? -2.033 -40.822 -11.451 1.00 19.63 52 GLU D N 1
ATOM 4172 C CA . GLU D 1 55 ? -2.230 -42.167 -11.987 1.00 20.15 52 GLU D CA 1
ATOM 4173 C C . GLU D 1 55 ? -1.728 -43.180 -10.970 1.00 19.97 52 GLU D C 1
ATOM 4174 O O . GLU D 1 55 ? -0.979 -42.828 -10.035 1.00 18.60 52 GLU D O 1
ATOM 4180 N N . ASP D 1 56 ? -2.148 -44.435 -11.123 1.00 20.25 53 ASP D N 1
ATOM 4181 C CA . ASP D 1 56 ? -1.625 -45.511 -10.277 1.00 19.14 53 ASP D CA 1
ATOM 4182 C C . ASP D 1 56 ? -0.163 -45.769 -10.502 1.00 19.43 53 ASP D C 1
ATOM 4183 O O . ASP D 1 56 ? 0.310 -45.739 -11.645 1.00 21.13 53 ASP D O 1
ATOM 4188 N N . THR D 1 57 ? 0.542 -46.071 -9.413 1.00 19.38 54 THR D N 1
ATOM 4189 C CA . THR D 1 57 ? 1.875 -46.677 -9.497 1.00 19.46 54 THR D CA 1
ATOM 4190 C C . THR D 1 57 ? 1.660 -48.177 -9.388 1.00 24.86 54 THR D C 1
ATOM 4191 O O . THR D 1 57 ? 0.717 -48.632 -8.735 1.00 21.69 54 THR D O 1
ATOM 4195 N N . ILE D 1 58 ? 2.525 -48.944 -10.030 1.00 25.40 55 ILE D N 1
ATOM 4196 C CA . ILE D 1 58 ? 2.308 -50.380 -10.170 1.00 24.58 55 ILE D CA 1
ATOM 4197 C C . ILE D 1 58 ? 3.477 -51.165 -9.583 1.00 22.17 55 ILE D C 1
ATOM 4198 O O . ILE D 1 58 ? 4.646 -50.840 -9.823 1.00 21.68 55 ILE D O 1
ATOM 4203 N N . GLY D 1 59 ? 3.160 -52.209 -8.830 1.00 18.92 56 GLY D N 1
ATOM 4204 C CA . GLY D 1 59 ? 4.228 -53.058 -8.244 1.00 19.10 56 GLY D CA 1
ATOM 4205 C C . GLY D 1 59 ? 4.728 -54.079 -9.246 1.00 22.78 56 GLY D C 1
ATOM 4206 O O . GLY D 1 59 ? 4.206 -54.178 -10.357 1.00 21.42 56 GLY D O 1
ATOM 4207 N N . GLU D 1 60 ? 5.752 -54.846 -8.870 1.00 21.64 57 GLU D N 1
ATOM 4208 C CA . GLU D 1 60 ? 6.283 -55.877 -9.781 1.00 19.59 57 GLU D CA 1
ATOM 4209 C C . GLU D 1 60 ? 5.240 -56.910 -10.151 1.00 22.18 57 GLU D C 1
ATOM 4210 O O . GLU D 1 60 ? 5.371 -57.589 -11.165 1.00 23.61 57 GLU D O 1
ATOM 4216 N N . ASP D 1 61 ? 4.208 -57.040 -9.328 1.00 21.00 58 ASP D N 1
ATOM 4217 C CA . ASP D 1 61 ? 3.195 -58.041 -9.579 1.00 22.29 58 ASP D CA 1
ATOM 4218 C C . ASP D 1 61 ? 2.059 -57.526 -10.466 1.00 22.78 58 ASP D C 1
ATOM 4219 O O . ASP D 1 61 ? 1.082 -58.233 -10.687 1.00 26.10 58 ASP D O 1
ATOM 4224 N N . GLY D 1 62 ? 2.183 -56.286 -10.925 1.00 22.88 59 GLY D N 1
ATOM 4225 C CA . GLY D 1 62 ? 1.199 -55.655 -11.799 1.00 22.29 59 GLY D CA 1
ATOM 4226 C C . GLY D 1 62 ? 0.041 -55.016 -11.071 1.00 26.64 59 GLY D C 1
ATOM 4227 O O . GLY D 1 62 ? -0.831 -54.417 -11.702 1.00 27.20 59 GLY D O 1
ATOM 4228 N N . ASN D 1 63 ? 0.044 -55.112 -9.743 1.00 21.55 60 ASN D N 1
ATOM 4229 C CA . ASN D 1 63 ? -1.027 -54.520 -8.939 1.00 24.53 60 ASN D CA 1
ATOM 4230 C C . ASN D 1 63 ? -0.716 -53.065 -8.570 1.00 23.45 60 ASN D C 1
ATOM 4231 O O . ASN D 1 63 ? 0.452 -52.683 -8.411 1.00 21.90 60 ASN D O 1
ATOM 4236 N N . ALA D 1 64 ? -1.758 -52.240 -8.477 1.00 23.20 61 ALA D N 1
ATOM 4237 C CA . ALA D 1 64 ? -1.579 -50.862 -8.032 1.00 22.94 61 ALA D CA 1
ATOM 4238 C C . ALA D 1 64 ? -1.023 -50.852 -6.616 1.00 22.71 61 ALA D C 1
ATOM 4239 O O . ALA D 1 64 ? -1.532 -51.547 -5.745 1.00 25.73 61 ALA D O 1
ATOM 4241 N N . CYS D 1 65 ? 0.005 -50.049 -6.374 1.00 21.92 62 CYS D N 1
ATOM 4242 C CA . CYS D 1 65 ? 0.614 -50.023 -5.042 1.00 21.04 62 CYS D CA 1
ATOM 4243 C C . CYS D 1 65 ? 0.717 -48.604 -4.482 1.00 19.86 62 CYS D C 1
ATOM 4244 O O . CYS D 1 65 ? 1.272 -48.386 -3.403 1.00 22.63 62 CYS D O 1
ATOM 4247 N N . GLY D 1 66 ? 0.163 -47.646 -5.219 1.00 21.13 63 GLY D N 1
ATOM 4248 C CA . GLY D 1 66 ? 0.179 -46.241 -4.805 1.00 21.62 63 GLY D CA 1
ATOM 4249 C C . GLY D 1 66 ? -0.298 -45.352 -5.946 1.00 23.21 63 GLY D C 1
ATOM 4250 O O . GLY D 1 66 ? -0.877 -45.840 -6.935 1.00 20.60 63 GLY D O 1
ATOM 4251 N N . LYS D 1 67 ? -0.054 -44.049 -5.811 1.00 19.63 64 LYS D N 1
ATOM 4252 C CA . LYS D 1 67 ? -0.353 -43.087 -6.877 1.00 17.40 64 LYS D CA 1
ATOM 4253 C C . LYS D 1 67 ? 0.835 -42.144 -7.113 1.00 17.73 64 LYS D C 1
ATOM 4254 O O . LYS D 1 67 ? 1.701 -41.999 -6.253 1.00 17.60 64 LYS D O 1
ATOM 4260 N N . VAL D 1 68 ? 0.830 -41.503 -8.264 1.00 16.41 65 VAL D N 1
ATOM 4261 C CA . VAL D 1 68 ? 1.858 -40.510 -8.605 1.00 14.85 65 VAL D CA 1
ATOM 4262 C C . VAL D 1 68 ? 1.255 -39.470 -9.544 1.00 17.74 65 VAL D C 1
ATOM 4263 O O . VAL D 1 68 ? 0.426 -39.789 -10.383 1.00 18.52 65 VAL D O 1
ATOM 4267 N N . SER D 1 69 ? 1.704 -38.231 -9.409 1.00 17.11 66 SER D N 1
ATOM 4268 C CA . SER D 1 69 ? 1.294 -37.197 -10.319 1.00 16.81 66 SER D CA 1
ATOM 4269 C C . SER D 1 69 ? 2.158 -37.339 -11.564 1.00 18.89 66 SER D C 1
ATOM 4270 O O . SER D 1 69 ? 3.382 -37.375 -11.457 1.00 21.67 66 SER D O 1
ATOM 4273 N N . ILE D 1 70 ? 1.527 -37.459 -12.731 1.00 17.35 67 ILE D N 1
ATOM 4274 C CA . ILE D 1 70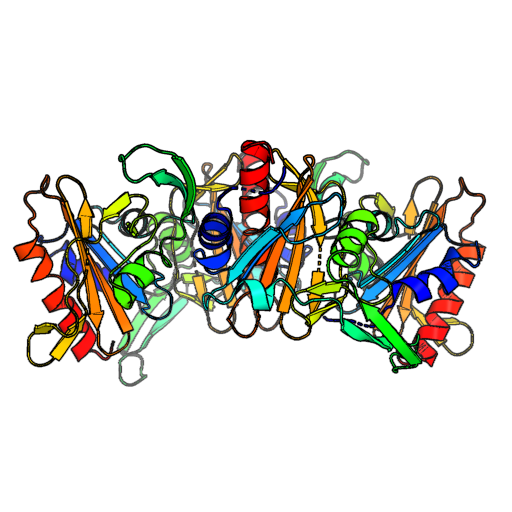 ? 2.276 -37.567 -13.985 1.00 17.38 67 ILE D CA 1
ATOM 4275 C C . ILE D 1 70 ? 2.389 -36.216 -14.694 1.00 19.98 67 ILE D C 1
ATOM 4276 O O . ILE D 1 70 ? 1.399 -35.579 -14.966 1.00 18.66 67 ILE D O 1
ATOM 4281 N N . ASN D 1 71 ? 3.608 -35.786 -14.981 1.00 17.94 68 ASN D N 1
ATOM 4282 C CA . ASN D 1 71 ? 3.804 -34.686 -15.906 1.00 18.10 68 ASN D CA 1
ATOM 4283 C C . ASN D 1 71 ? 4.170 -35.329 -17.243 1.00 18.37 68 ASN D C 1
ATOM 4284 O O . ASN D 1 71 ? 5.232 -35.943 -17.372 1.00 19.18 68 ASN D O 1
ATOM 4289 N N . GLU D 1 72 ? 3.294 -35.224 -18.221 1.00 16.93 69 GLU D N 1
ATOM 4290 C CA . GLU D 1 72 ? 3.526 -35.928 -19.494 1.00 16.86 69 GLU D CA 1
ATOM 4291 C C . GLU D 1 72 ? 4.866 -35.596 -20.161 1.00 18.37 69 GLU D C 1
ATOM 4292 O O . GLU D 1 72 ? 5.560 -36.502 -20.607 1.00 21.40 69 GLU D O 1
ATOM 4298 N N . ALA D 1 73 ? 5.222 -34.310 -20.202 1.00 18.66 70 ALA D N 1
ATOM 4299 C CA . ALA D 1 73 ? 6.514 -33.871 -20.781 1.00 18.06 70 ALA D CA 1
ATOM 4300 C C . ALA D 1 73 ? 7.700 -34.609 -20.157 1.00 17.82 70 ALA D C 1
ATOM 4301 O O . ALA D 1 73 ? 8.609 -35.061 -20.863 1.00 19.89 70 ALA D O 1
ATOM 4303 N N . SER D 1 74 ? 7.710 -34.697 -18.829 1.00 21.18 71 SER D N 1
ATOM 4304 C CA A SER D 1 74 ? 8.786 -35.395 -18.134 0.50 23.04 71 SER D CA 1
ATOM 4305 C CA B SER D 1 74 ? 8.766 -35.410 -18.105 0.50 22.62 71 SER D CA 1
ATOM 4306 C C . SER D 1 74 ? 8.873 -36.848 -18.567 1.00 22.06 71 SER D C 1
ATOM 4307 O O . SER D 1 74 ? 9.961 -37.369 -18.720 1.00 21.57 71 SER D O 1
ATOM 4312 N N . THR D 1 75 ? 7.728 -37.505 -18.771 1.00 19.61 72 THR D N 1
ATOM 4313 C CA . THR D 1 75 ? 7.757 -38.902 -19.222 1.00 19.30 72 THR D CA 1
ATOM 4314 C C . THR D 1 75 ? 8.253 -39.035 -20.658 1.00 20.68 72 THR D C 1
ATOM 4315 O O . THR D 1 75 ? 8.942 -40.000 -20.995 1.00 22.07 72 THR D O 1
ATOM 4319 N N . ILE D 1 76 ? 7.873 -38.091 -21.510 1.00 19.41 73 ILE D N 1
ATOM 4320 C CA . ILE D 1 76 ? 8.334 -38.097 -22.897 1.00 20.17 73 ILE D CA 1
ATOM 4321 C C . ILE D 1 76 ? 9.859 -37.909 -22.942 1.00 22.03 73 ILE D C 1
ATOM 4322 O O . ILE D 1 76 ? 10.565 -38.645 -23.649 1.00 23.13 73 ILE D O 1
ATOM 4327 N N . LYS D 1 77 ? 10.359 -36.936 -22.180 1.00 20.90 74 LYS D N 1
ATOM 4328 C CA . LYS D 1 77 ? 11.793 -36.675 -22.107 1.00 20.94 74 LYS D CA 1
ATOM 4329 C C . LYS D 1 77 ? 12.564 -37.865 -21.522 1.00 27.30 74 LYS D C 1
ATOM 4330 O O . LYS D 1 77 ? 13.659 -38.197 -21.989 1.00 27.85 74 LYS D O 1
ATOM 4336 N N . ALA D 1 78 ? 12.008 -38.486 -20.484 1.00 23.47 75 ALA D N 1
ATOM 4337 C CA . ALA D 1 78 ? 12.635 -39.644 -19.861 1.00 25.51 75 ALA D CA 1
ATOM 4338 C C . ALA D 1 78 ? 12.746 -40.804 -20.842 1.00 23.73 75 ALA D C 1
ATOM 4339 O O . ALA D 1 78 ? 13.792 -41.468 -20.915 1.00 27.73 75 ALA D O 1
ATOM 4341 N N . ALA D 1 79 ? 11.666 -41.059 -21.577 1.00 24.52 76 ALA D N 1
ATOM 4342 C CA . ALA D 1 79 ? 11.653 -42.110 -22.592 1.00 23.62 76 ALA D CA 1
ATOM 4343 C C . ALA D 1 79 ? 12.770 -41.904 -23.611 1.00 26.40 76 ALA D C 1
ATOM 4344 O O . ALA D 1 79 ? 13.443 -42.848 -23.994 1.00 27.90 76 ALA D O 1
ATOM 4346 N N . VAL D 1 80 ? 12.975 -40.659 -24.012 1.00 24.00 77 VAL D N 1
ATOM 4347 C CA . VAL D 1 80 ? 13.957 -40.318 -25.050 1.00 27.66 77 VAL D CA 1
ATOM 4348 C C . VAL D 1 80 ? 15.387 -40.225 -24.503 1.00 27.04 77 VAL D C 1
ATOM 4349 O O . VAL D 1 80 ? 16.346 -40.715 -25.134 1.00 28.57 77 VAL D O 1
ATOM 4353 N N . ASP D 1 81 ? 15.541 -39.582 -23.349 1.00 25.25 78 ASP D N 1
ATOM 4354 C CA . ASP D 1 81 ? 16.853 -39.344 -22.777 1.00 25.04 78 ASP D CA 1
ATOM 4355 C C . ASP D 1 81 ? 17.416 -40.577 -22.088 1.00 25.99 78 ASP D C 1
ATOM 4356 O O . ASP D 1 81 ? 18.626 -40.819 -22.137 1.00 27.30 78 ASP D O 1
ATOM 4361 N N . ASP D 1 82 ? 16.538 -41.350 -21.442 1.00 25.67 79 ASP D N 1
ATOM 4362 C CA . ASP D 1 82 ? 16.976 -42.486 -20.615 1.00 25.26 79 ASP D CA 1
ATOM 4363 C C . ASP D 1 82 ? 16.579 -43.858 -21.150 1.00 24.57 79 ASP D C 1
ATOM 4364 O O . ASP D 1 82 ? 17.078 -44.875 -20.655 1.00 28.50 79 ASP D O 1
ATOM 4369 N N . GLY D 1 83 ? 15.695 -43.896 -22.135 1.00 23.82 80 GLY D N 1
ATOM 4370 C CA . GLY D 1 83 ? 15.164 -45.179 -22.617 1.00 28.14 80 GLY D CA 1
ATOM 4371 C C . GLY D 1 83 ? 14.431 -45.929 -21.519 1.00 30.76 80 GLY D C 1
ATOM 4372 O O . GLY D 1 83 ? 14.413 -47.171 -21.491 1.00 29.37 80 GLY D O 1
ATOM 4373 N N . SER D 1 84 ? 13.858 -45.165 -20.590 1.00 27.08 81 SER D N 1
ATOM 4374 C CA A SER D 1 84 ? 13.119 -45.727 -19.476 0.50 28.98 81 SER D CA 1
ATOM 4375 C CA B SER D 1 84 ? 13.190 -45.714 -19.409 0.50 28.75 81 SER D CA 1
ATOM 4376 C C . SER D 1 84 ? 12.209 -44.678 -18.862 1.00 29.20 81 SER D C 1
ATOM 4377 O O . SER D 1 84 ? 12.552 -43.483 -18.782 1.00 31.29 81 SER D O 1
ATOM 4382 N N . ALA D 1 85 ? 11.025 -45.133 -18.476 1.00 24.70 82 ALA D N 1
ATOM 4383 C CA . ALA D 1 85 ? 10.023 -44.286 -17.837 1.00 27.03 82 ALA D CA 1
ATOM 4384 C C . ALA D 1 85 ? 9.641 -44.951 -16.504 1.00 25.60 82 ALA D C 1
ATOM 4385 O O . ALA D 1 85 ? 9.096 -46.058 -16.510 1.00 30.15 82 ALA D O 1
ATOM 4387 N N . PRO D 1 86 ? 9.938 -44.292 -15.354 1.00 23.17 83 PRO D N 1
ATOM 4388 C CA . PRO D 1 86 ? 9.705 -44.954 -14.064 1.00 26.66 83 PRO D CA 1
ATOM 4389 C C . PRO D 1 86 ? 8.230 -45.357 -13.855 1.00 27.38 83 PRO D C 1
ATOM 4390 O O . PRO D 1 86 ? 7.959 -46.348 -13.172 1.00 30.70 83 PRO D O 1
ATOM 4394 N N . ASN D 1 87 ? 7.294 -44.598 -14.439 1.00 22.40 84 ASN D N 1
ATOM 4395 C CA . ASN D 1 87 ? 5.843 -44.825 -14.220 1.00 21.62 84 ASN D CA 1
ATOM 4396 C C . ASN D 1 87 ? 5.033 -44.824 -15.505 1.00 24.68 84 ASN D C 1
ATOM 4397 O O . ASN D 1 87 ? 3.855 -44.476 -15.510 1.00 25.20 84 ASN D O 1
ATOM 4402 N N . GLY D 1 88 ? 5.674 -45.233 -16.588 1.00 23.15 85 GLY D N 1
ATOM 4403 C CA . GLY D 1 88 ? 5.050 -45.242 -17.907 1.00 24.29 85 GLY D CA 1
ATOM 4404 C C . GLY D 1 88 ? 5.226 -43.937 -18.682 1.00 20.48 85 GLY D C 1
ATOM 4405 O O . GLY D 1 88 ? 5.579 -42.890 -18.124 1.00 19.12 85 GLY D O 1
ATOM 4406 N N . VAL D 1 89 ? 5.002 -44.013 -19.989 1.00 21.96 86 VAL D N 1
ATOM 4407 C CA . VAL D 1 89 ? 4.996 -42.817 -20.837 1.00 24.11 86 VAL D CA 1
ATOM 4408 C C . VAL D 1 89 ? 3.544 -42.435 -21.015 1.00 23.59 86 VAL D C 1
ATOM 4409 O O . VAL D 1 89 ? 2.709 -43.279 -21.352 1.00 22.96 86 VAL D O 1
ATOM 4413 N N . TRP D 1 90 ? 3.226 -41.165 -20.771 1.00 21.13 87 TRP D N 1
ATOM 4414 C CA . TRP D 1 90 ? 1.847 -40.734 -20.875 1.00 20.32 87 TRP D CA 1
ATOM 4415 C C . TRP D 1 90 ? 1.745 -39.615 -21.888 1.00 18.99 87 TRP D C 1
ATOM 4416 O O . TRP D 1 90 ? 2.439 -38.589 -21.781 1.00 20.43 87 TRP D O 1
ATOM 4427 N N . ILE D 1 91 ? 0.924 -39.849 -22.903 1.00 19.49 88 ILE D N 1
ATOM 4428 C CA . ILE D 1 91 ? 0.686 -38.861 -23.946 1.00 22.67 88 ILE D CA 1
ATOM 4429 C C . ILE D 1 91 ? -0.808 -38.713 -24.150 1.00 23.51 88 ILE D C 1
ATOM 4430 O O . ILE D 1 91 ? -1.498 -39.684 -24.477 1.00 21.55 88 ILE D O 1
ATOM 4435 N N . GLY D 1 92 ? -1.321 -37.501 -23.958 1.00 21.64 89 GLY D N 1
ATOM 4436 C CA . GLY D 1 92 ? -2.741 -37.270 -24.141 1.00 23.25 89 GLY D CA 1
ATOM 4437 C C . GLY D 1 92 ? -3.563 -38.136 -23.208 1.00 22.19 89 GLY D C 1
ATOM 4438 O O . GLY D 1 92 ? -4.664 -38.541 -23.555 1.00 25.70 89 GLY D O 1
ATOM 4439 N N . GLY D 1 93 ? -3.038 -38.413 -22.012 1.00 21.32 90 GLY D N 1
ATOM 4440 C CA . GLY D 1 93 ? -3.791 -39.162 -21.002 1.00 21.77 90 GLY D CA 1
ATOM 4441 C C . GLY D 1 93 ? -3.739 -40.678 -21.135 1.00 23.54 90 GLY D C 1
ATOM 4442 O O . GLY D 1 93 ? -4.298 -41.402 -20.307 1.00 24.40 90 GLY D O 1
ATOM 4443 N N . GLN D 1 94 ? -3.086 -41.159 -22.187 1.00 22.07 91 GLN D N 1
ATOM 4444 C CA . GLN D 1 94 ? -2.911 -42.591 -22.412 1.00 21.30 91 GLN D CA 1
ATOM 4445 C C . GLN D 1 94 ? -1.515 -43.062 -22.041 1.00 22.59 91 GLN D C 1
ATOM 4446 O O . GLN D 1 94 ? -0.515 -42.432 -22.402 1.00 19.81 91 GLN D O 1
ATOM 4452 N N . LYS D 1 95 ? -1.469 -44.205 -21.365 1.00 21.48 92 LYS D N 1
ATOM 4453 C CA . LYS D 1 95 ? -0.236 -44.809 -20.881 1.00 22.47 92 LYS D CA 1
ATOM 4454 C C . LYS D 1 95 ? 0.400 -45.727 -21.930 1.00 23.32 92 LYS D C 1
ATOM 4455 O O . LYS D 1 95 ? -0.277 -46.540 -22.556 1.00 23.65 92 LYS D O 1
ATOM 4461 N N . TYR D 1 96 ? 1.707 -45.586 -22.096 1.00 23.64 93 TYR D N 1
ATOM 4462 C CA . TYR D 1 96 ? 2.474 -46.441 -22.980 1.00 24.86 93 TYR D CA 1
ATOM 4463 C C . TYR D 1 96 ? 3.626 -47.038 -22.207 1.00 26.43 93 TYR D C 1
ATOM 4464 O O . TYR D 1 96 ? 4.086 -46.460 -21.212 1.00 21.74 93 TYR D O 1
ATOM 4473 N N . LYS D 1 97 ? 4.110 -48.181 -22.698 1.00 24.93 94 LYS D N 1
ATOM 4474 C CA . LYS D 1 97 ? 5.329 -48.791 -22.193 1.00 23.83 94 LYS D CA 1
ATOM 4475 C C . LYS D 1 97 ? 6.481 -48.477 -23.142 1.00 24.71 94 LYS D C 1
ATOM 4476 O O . LYS D 1 97 ? 6.310 -48.547 -24.353 1.00 27.12 94 LYS D O 1
ATOM 4482 N N . VAL D 1 98 ? 7.646 -48.117 -22.605 1.00 22.79 95 VAL D N 1
ATOM 4483 C CA . VAL D 1 98 ? 8.859 -48.066 -23.421 1.00 22.45 95 VAL D CA 1
ATOM 4484 C C . VAL D 1 98 ? 9.214 -49.481 -23.874 1.00 26.43 95 VAL D C 1
ATOM 4485 O O . VAL D 1 98 ? 9.542 -50.346 -23.059 1.00 25.40 95 VAL D O 1
ATOM 4489 N N . VAL D 1 99 ? 9.099 -49.732 -25.176 1.00 31.74 96 VAL D N 1
ATOM 4490 C CA . VAL D 1 99 ? 9.227 -51.098 -25.687 1.00 31.46 96 VAL D CA 1
ATOM 4491 C C . VAL D 1 99 ? 10.593 -51.371 -26.238 1.00 29.22 96 VAL D C 1
ATOM 4492 O O . VAL D 1 99 ? 11.152 -52.455 -26.007 1.00 35.95 96 VAL D O 1
ATOM 4496 N N . ARG D 1 100 ? 11.128 -50.416 -26.997 1.00 26.88 97 ARG D N 1
ATOM 4497 C CA . ARG D 1 100 ? 12.444 -50.600 -27.545 1.00 31.90 97 ARG D CA 1
ATOM 4498 C C . ARG D 1 100 ? 13.074 -49.271 -27.909 1.00 31.52 97 ARG D C 1
ATOM 4499 O O . ARG D 1 100 ? 12.689 -48.643 -28.893 1.00 36.34 97 ARG D O 1
ATOM 4507 N N . PRO D 1 101 ? 14.033 -48.820 -27.103 1.00 30.20 98 PRO D N 1
ATOM 4508 C CA . PRO D 1 101 ? 14.783 -47.625 -27.496 1.00 25.55 98 PRO D CA 1
ATOM 4509 C C . PRO D 1 101 ? 15.986 -47.956 -28.367 1.00 27.13 98 PRO D C 1
ATOM 4510 O O . PRO D 1 101 ? 16.516 -49.063 -28.299 1.00 28.74 98 PRO D O 1
ATOM 4514 N N . GLU D 1 102 ? 16.423 -46.995 -29.166 1.00 23.83 99 GLU D N 1
ATOM 4515 C CA . GLU D 1 102 ? 17.651 -47.130 -29.932 1.00 25.14 99 GLU D CA 1
ATOM 4516 C C . GLU D 1 102 ? 18.387 -45.801 -29.941 1.00 31.12 99 GLU D C 1
ATOM 4517 O O . GLU D 1 102 ? 17.858 -44.795 -30.421 1.00 32.85 99 GLU D O 1
ATOM 4523 N N . LYS D 1 103 ? 19.600 -45.801 -29.404 1.00 30.29 100 LYS D N 1
ATOM 4524 C CA A LYS D 1 103 ? 20.431 -44.605 -29.416 0.50 33.27 100 LYS D CA 1
ATOM 4525 C CA B LYS D 1 103 ? 20.464 -44.619 -29.395 0.50 33.17 100 LYS D CA 1
ATOM 4526 C C . LYS D 1 103 ? 21.208 -44.541 -30.720 1.00 33.26 100 LYS D C 1
ATOM 4527 O O . LYS D 1 103 ? 21.691 -45.554 -31.219 1.00 35.32 100 LYS D O 1
ATOM 4538 N N . GLY D 1 104 ? 21.321 -43.347 -31.288 1.00 32.81 101 GLY D N 1
ATOM 4539 C CA . GLY D 1 104 ? 22.160 -43.164 -32.459 1.00 32.55 101 GLY D CA 1
ATOM 4540 C C . GLY D 1 104 ? 21.745 -43.944 -33.700 1.00 33.41 101 GLY D C 1
ATOM 4541 O O . GLY D 1 104 ? 22.590 -44.443 -34.440 1.00 30.78 101 GLY D O 1
ATOM 4542 N N . PHE D 1 105 ? 20.437 -44.044 -33.928 1.00 28.99 102 PHE D N 1
ATOM 4543 C CA . PHE D 1 105 ? 19.899 -44.760 -35.071 1.00 28.55 102 PHE D CA 1
ATOM 4544 C C . PHE D 1 105 ? 20.141 -43.984 -36.357 1.00 31.10 102 PHE D C 1
ATOM 4545 O O . PHE D 1 105 ? 19.804 -42.800 -36.463 1.00 29.78 102 PHE D O 1
ATOM 4553 N N . GLU D 1 106 ? 20.716 -44.666 -37.335 1.00 33.12 103 GLU D N 1
ATOM 4554 C CA . GLU D 1 106 ? 21.078 -44.036 -38.586 1.00 31.97 103 GLU D CA 1
ATOM 4555 C C . GLU D 1 106 ? 19.963 -44.135 -39.611 1.00 30.86 103 GLU D C 1
ATOM 4556 O O . GLU D 1 106 ? 19.522 -45.225 -39.972 1.00 31.23 103 GLU D O 1
ATOM 4562 N N . TYR D 1 107 ? 19.483 -42.977 -40.050 1.00 31.81 104 TYR D N 1
ATOM 4563 C CA . TYR D 1 107 ? 18.454 -42.918 -41.057 1.00 29.22 104 TYR D CA 1
ATOM 4564 C C . TYR D 1 107 ? 18.927 -41.986 -42.155 1.00 32.87 104 TYR D C 1
ATOM 4565 O O . TYR D 1 107 ? 19.126 -40.801 -41.908 1.00 31.66 104 TYR D O 1
ATOM 4574 N N . ASN D 1 108 ? 19.065 -42.524 -43.369 1.00 33.23 105 ASN D N 1
ATOM 4575 C CA . ASN D 1 108 ? 19.669 -41.793 -44.486 1.00 37.18 105 ASN D CA 1
ATOM 4576 C C . ASN D 1 108 ? 20.956 -41.136 -44.027 1.00 38.17 105 ASN D C 1
ATOM 4577 O O . ASN D 1 108 ? 21.847 -41.826 -43.560 1.00 46.53 105 ASN D O 1
ATOM 4582 N N . ASP D 1 109 ? 21.053 -39.818 -44.101 1.00 38.55 106 ASP D N 1
ATOM 4583 C CA . ASP D 1 109 ? 22.254 -39.148 -43.607 1.00 39.41 106 ASP D CA 1
ATOM 4584 C C . ASP D 1 109 ? 22.090 -38.525 -42.222 1.00 40.96 106 ASP D C 1
ATOM 4585 O O . ASP D 1 109 ? 22.889 -37.676 -41.814 1.00 43.48 106 ASP D O 1
ATOM 4590 N N . CYS D 1 110 ? 21.065 -38.968 -41.499 1.00 36.11 107 CYS D N 1
ATOM 4591 C CA . CYS D 1 110 ? 20.757 -38.448 -40.168 1.00 37.69 107 CYS D CA 1
ATOM 4592 C C . CYS D 1 110 ? 21.030 -39.497 -39.109 1.00 33.83 107 CYS D C 1
ATOM 4593 O O . CYS D 1 110 ? 21.066 -40.696 -39.393 1.00 34.64 107 CYS D O 1
ATOM 4596 N N . THR D 1 111 ? 21.194 -39.048 -37.879 1.00 36.23 108 THR D N 1
ATOM 4597 C CA . THR D 1 111 ? 21.169 -39.988 -36.758 1.00 35.82 108 THR D CA 1
ATOM 4598 C C . THR D 1 111 ? 20.301 -39.467 -35.623 1.00 33.02 108 THR D C 1
ATOM 4599 O O . THR D 1 111 ? 20.411 -38.304 -35.213 1.00 31.31 108 THR D O 1
ATOM 4603 N N . PHE D 1 112 ? 19.406 -40.329 -35.155 1.00 29.02 109 PHE D N 1
ATOM 4604 C CA . PHE D 1 112 ? 18.412 -39.957 -34.166 1.00 28.92 109 PHE D CA 1
ATOM 4605 C C . PHE D 1 112 ? 18.499 -40.884 -32.982 1.00 28.52 109 PHE D C 1
ATOM 4606 O O . PHE D 1 112 ? 19.055 -41.979 -33.088 1.00 32.16 109 PHE D O 1
ATOM 4614 N N . ASP D 1 113 ? 17.968 -40.447 -31.854 1.00 26.42 110 ASP D N 1
ATOM 4615 C CA . ASP D 1 113 ? 17.651 -41.373 -30.786 1.00 28.05 110 ASP D CA 1
ATOM 4616 C C . ASP D 1 113 ? 16.172 -41.656 -30.906 1.00 28.61 110 ASP D C 1
ATOM 4617 O O . ASP D 1 113 ? 15.362 -40.727 -30.954 1.00 28.21 110 ASP D O 1
ATOM 4622 N N . ILE D 1 114 ? 15.808 -42.931 -31.009 1.00 23.42 111 ILE D N 1
ATOM 4623 C CA A ILE D 1 114 ? 14.410 -43.314 -31.198 0.50 23.54 111 ILE D CA 1
ATOM 4624 C CA B ILE D 1 114 ? 14.407 -43.266 -31.163 0.50 23.94 111 ILE D CA 1
ATOM 4625 C C . ILE D 1 114 ? 13.927 -44.181 -30.052 1.00 24.83 111 ILE D C 1
ATOM 4626 O O . ILE D 1 114 ? 14.680 -45.014 -29.527 1.00 27.63 111 ILE D O 1
ATOM 4635 N N . THR D 1 115 ? 12.662 -44.031 -29.695 1.00 20.46 112 THR D N 1
ATOM 4636 C CA . THR D 1 115 ? 12.080 -44.866 -28.680 1.00 24.95 112 THR D CA 1
ATOM 4637 C C . THR D 1 115 ? 10.701 -45.311 -29.141 1.00 28.23 112 THR D C 1
ATOM 4638 O O . THR D 1 115 ? 9.827 -44.481 -29.433 1.00 30.40 112 THR D O 1
ATOM 4655 N N . CYS D 1 117 ? 7.153 -46.904 -28.198 1.00 24.88 114 CYS D N 1
ATOM 4656 C CA . CYS D 1 117 ? 6.285 -47.101 -27.028 1.00 24.77 114 CYS D CA 1
ATOM 4657 C C . CYS D 1 117 ? 5.042 -47.808 -27.494 1.00 22.05 114 CYS D C 1
ATOM 4658 O O . CYS D 1 117 ? 4.580 -47.578 -28.611 1.00 23.82 114 CYS D O 1
ATOM 4661 N N . ALA D 1 118 ? 4.500 -48.675 -26.659 1.00 22.01 115 ALA D N 1
ATOM 4662 C CA . ALA D 1 118 ? 3.366 -49.479 -27.050 1.00 23.98 115 ALA D CA 1
ATOM 4663 C C . ALA D 1 118 ? 2.249 -49.363 -26.030 1.00 22.55 115 ALA D C 1
ATOM 4664 O O . ALA D 1 118 ? 2.496 -49.115 -24.849 1.00 27.09 115 ALA D O 1
ATOM 4666 N N . ARG D 1 119 ? 1.028 -49.543 -26.507 1.00 23.07 116 ARG D N 1
ATOM 4667 C CA . ARG D 1 119 ? -0.155 -49.688 -25.688 1.00 27.19 116 ARG D CA 1
ATOM 4668 C C . ARG D 1 119 ? -0.882 -50.867 -26.302 1.00 30.71 116 ARG D C 1
ATOM 4669 O O . ARG D 1 119 ? -0.401 -51.439 -27.281 1.00 29.91 116 ARG D O 1
ATOM 4677 N N . SER D 1 120 ? -2.025 -51.249 -25.752 1.00 35.88 117 SER D N 1
ATOM 4678 C CA . SER D 1 120 ? -2.797 -52.289 -26.420 1.00 39.09 117 SER D CA 1
ATOM 4679 C C . SER D 1 120 ? -3.375 -51.717 -27.723 1.00 37.93 117 SER D C 1
ATOM 4680 O O . SER D 1 120 ? -3.966 -50.623 -27.734 1.00 41.12 117 SER D O 1
ATOM 4683 N N . LYS D 1 121 ? -3.143 -52.431 -28.824 1.00 36.91 118 LYS D N 1
ATOM 4684 C CA . LYS D 1 121 ? -3.691 -52.075 -30.135 1.00 38.59 118 LYS D CA 1
ATOM 4685 C C . LYS D 1 121 ? -3.182 -50.732 -30.688 1.00 33.27 118 LYS D C 1
ATOM 4686 O O . LYS D 1 121 ? -3.881 -50.055 -31.444 1.00 31.46 118 LYS D O 1
ATOM 4692 N N . GLY D 1 122 ? -1.964 -50.357 -30.307 1.00 34.22 119 GLY D N 1
ATOM 4693 C CA . GLY D 1 122 ? -1.303 -49.202 -30.913 1.00 30.80 119 GLY D CA 1
ATOM 4694 C C . GLY D 1 122 ? 0.049 -48.884 -30.304 1.00 27.79 119 GLY D C 1
ATOM 4695 O O . GLY D 1 122 ? 0.604 -49.667 -29.513 1.00 28.89 119 GLY D O 1
ATOM 4696 N N . GLY D 1 123 ? 0.597 -47.744 -30.680 1.00 24.71 120 GLY D N 1
ATOM 4697 C CA . GLY D 1 123 ? 1.896 -47.349 -30.169 1.00 21.75 120 GLY D CA 1
ATOM 4698 C C . GLY D 1 123 ? 2.270 -45.928 -30.499 1.00 22.42 120 GLY D C 1
ATOM 4699 O O . GLY D 1 123 ? 1.464 -45.167 -31.052 1.00 22.64 120 GLY D O 1
ATOM 4700 N N . ALA D 1 124 ? 3.496 -45.563 -30.138 1.00 20.75 121 ALA D N 1
ATOM 4701 C CA . ALA D 1 124 ? 4.023 -44.243 -30.425 1.00 21.71 121 ALA D CA 1
ATOM 4702 C C . ALA D 1 124 ? 5.512 -44.348 -30.686 1.00 20.60 121 ALA D C 1
ATOM 4703 O O . ALA D 1 124 ? 6.208 -45.159 -30.057 1.00 25.44 121 ALA D O 1
ATOM 4705 N N . HIS D 1 125 ? 5.983 -43.589 -31.661 1.00 18.47 122 HIS D N 1
ATOM 4706 C CA . HIS D 1 125 ? 7.409 -43.429 -31.912 1.00 19.36 122 HIS D CA 1
ATOM 4707 C C . HIS D 1 125 ? 7.803 -42.076 -31.409 1.00 22.38 122 HIS D C 1
ATOM 4708 O O . HIS D 1 125 ? 7.090 -41.097 -31.681 1.00 19.85 122 HIS D O 1
ATOM 4715 N N . LEU D 1 126 ? 8.913 -42.022 -30.667 1.00 19.84 123 LEU D N 1
ATOM 4716 C CA . LE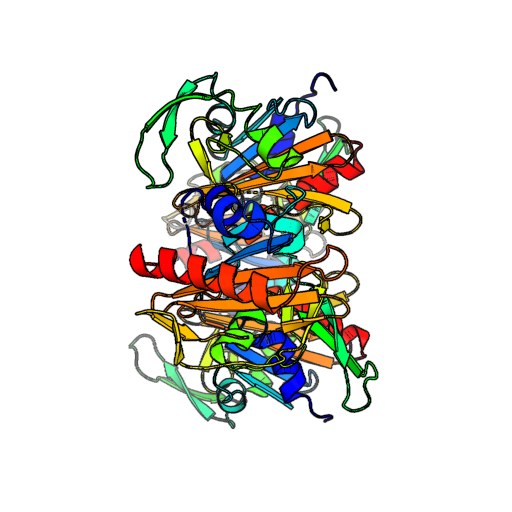U D 1 126 ? 9.523 -40.757 -30.281 1.00 18.70 123 LEU D CA 1
ATOM 4717 C C . LEU D 1 126 ? 10.857 -40.698 -30.977 1.00 16.64 123 LEU D C 1
ATOM 4718 O O . LEU D 1 126 ? 11.667 -41.627 -30.880 1.00 22.16 123 LEU D O 1
ATOM 4723 N N . ILE D 1 127 ? 11.101 -39.622 -31.701 1.00 20.73 124 ILE D N 1
ATOM 4724 C CA . ILE D 1 127 ? 12.342 -39.516 -32.457 1.00 19.73 124 ILE D CA 1
ATOM 4725 C C . ILE D 1 127 ? 12.995 -38.197 -32.147 1.00 21.48 124 ILE D C 1
ATOM 4726 O O . ILE D 1 127 ? 12.488 -37.143 -32.547 1.00 21.35 124 ILE D O 1
ATOM 4731 N N . LYS D 1 128 ? 14.116 -38.243 -31.426 1.00 22.56 125 LYS D N 1
ATOM 4732 C CA . LYS D 1 128 ? 14.831 -37.005 -31.097 1.00 23.01 125 LYS D CA 1
ATOM 4733 C C . LYS D 1 128 ? 15.861 -36.630 -32.150 1.00 24.53 125 LYS D C 1
ATOM 4734 O O . LYS D 1 128 ? 16.688 -37.440 -32.541 1.00 23.91 125 LYS D O 1
ATOM 4740 N N . THR D 1 129 ? 15.798 -35.387 -32.606 1.00 24.26 126 THR D N 1
ATOM 4741 C CA . THR D 1 129 ? 16.764 -34.881 -33.559 1.00 26.90 126 THR D CA 1
ATOM 4742 C C . THR D 1 129 ? 17.943 -34.303 -32.784 1.00 27.41 126 THR D C 1
ATOM 4743 O O . THR D 1 129 ? 17.789 -33.884 -31.632 1.00 28.82 126 THR D O 1
ATOM 4747 N N . PRO D 1 130 ? 19.127 -34.286 -33.406 1.00 30.60 127 PRO D N 1
ATOM 4748 C CA . PRO D 1 130 ? 20.316 -33.726 -32.769 1.00 34.05 127 PRO D CA 1
ATOM 4749 C C . PRO D 1 130 ? 20.142 -32.283 -32.265 1.00 33.94 127 PRO D C 1
ATOM 4750 O O . PRO D 1 130 ? 20.767 -31.894 -31.271 1.00 35.58 127 PRO D O 1
ATOM 4754 N N . ASN D 1 131 ? 19.308 -31.505 -32.937 1.00 27.79 128 ASN D N 1
ATOM 4755 C CA . ASN D 1 131 ? 19.144 -30.103 -32.592 1.00 30.94 128 ASN D CA 1
ATOM 4756 C C . ASN D 1 131 ? 17.942 -29.809 -31.719 1.00 32.62 128 ASN D C 1
ATOM 4757 O O . ASN D 1 131 ? 17.550 -28.653 -31.562 1.00 36.70 128 ASN D O 1
ATOM 4762 N N . GLY D 1 132 ? 17.345 -30.859 -31.177 1.00 27.09 129 GLY D N 1
ATOM 4763 C CA . GLY D 1 132 ? 16.440 -30.686 -30.051 1.00 31.55 129 GLY D CA 1
ATOM 4764 C C . GLY D 1 132 ? 14.944 -30.773 -30.278 1.00 26.92 129 GLY D C 1
ATOM 4765 O O . GLY D 1 132 ? 14.181 -30.232 -29.489 1.00 30.19 129 GLY D O 1
ATOM 4766 N N . SER D 1 133 ? 14.516 -31.441 -31.344 1.00 24.51 130 SER D N 1
ATOM 4767 C CA . SER D 1 133 ? 13.085 -31.734 -31.525 1.00 23.95 130 SER D CA 1
ATOM 4768 C C . SER D 1 133 ? 12.809 -33.202 -31.235 1.00 23.65 130 SER D C 1
ATOM 4769 O O . SER D 1 133 ? 13.635 -34.056 -31.519 1.00 27.58 130 SER D O 1
ATOM 4772 N N . ILE D 1 134 ? 11.655 -33.490 -30.654 1.00 19.86 131 ILE D N 1
ATOM 4773 C CA . ILE D 1 134 ? 11.222 -34.872 -30.520 1.00 19.73 131 ILE D CA 1
ATOM 4774 C C . ILE D 1 134 ? 9.959 -35.031 -31.354 1.00 22.96 131 ILE D C 1
ATOM 4775 O O . ILE D 1 134 ? 8.918 -34.465 -31.018 1.00 19.89 131 ILE D O 1
ATOM 4780 N N . VAL D 1 135 ? 10.059 -35.767 -32.460 1.00 20.16 132 VAL D N 1
ATOM 4781 C CA . VAL D 1 135 ? 8.883 -36.081 -33.262 1.00 15.79 132 VAL D CA 1
ATOM 4782 C C . VAL D 1 135 ? 8.090 -37.158 -32.534 1.00 16.75 132 VAL D C 1
ATOM 4783 O O . VAL D 1 135 ? 8.650 -38.146 -32.053 1.00 18.29 132 VAL D O 1
ATOM 4787 N N . ILE D 1 136 ? 6.796 -36.952 -32.425 1.00 17.91 133 ILE D N 1
ATOM 4788 C CA . ILE D 1 136 ? 5.925 -37.930 -31.789 1.00 14.54 133 ILE D CA 1
ATOM 4789 C C . ILE D 1 136 ? 4.924 -38.382 -32.827 1.00 18.44 133 ILE D C 1
ATOM 4790 O O . ILE D 1 136 ? 4.247 -37.560 -33.427 1.00 19.46 133 ILE D O 1
ATOM 4795 N N . ALA D 1 137 ? 4.856 -39.687 -33.054 1.00 17.94 134 ALA D N 1
ATOM 4796 C CA . ALA D 1 137 ? 3.952 -40.255 -34.061 1.00 17.00 134 ALA D CA 1
ATOM 4797 C C . ALA D 1 137 ? 3.160 -41.417 -33.491 1.00 17.91 134 ALA D C 1
ATOM 4798 O O . ALA D 1 137 ? 3.742 -42.447 -33.081 1.00 20.08 134 ALA D O 1
ATOM 4800 N N . LEU D 1 138 ? 1.841 -41.248 -33.414 1.00 16.32 135 LEU D N 1
ATOM 4801 C CA . LEU D 1 138 ? 0.973 -42.285 -32.878 1.00 18.37 135 LEU D CA 1
ATOM 4802 C C . LEU D 1 138 ? 0.354 -43.126 -33.999 1.00 19.28 135 LEU D C 1
ATOM 4803 O O . LEU D 1 138 ? -0.023 -42.603 -35.043 1.00 21.60 135 LEU D O 1
ATOM 4808 N N . TYR D 1 139 ? 0.261 -44.430 -33.786 1.00 21.03 136 TYR D N 1
ATOM 4809 C CA . TYR D 1 139 ? -0.464 -45.282 -34.718 1.00 19.97 136 TYR D CA 1
ATOM 4810 C C . TYR D 1 139 ? -1.475 -46.145 -33.969 1.00 24.01 136 TYR D C 1
ATOM 4811 O O . TYR D 1 139 ? -1.266 -46.494 -32.797 1.00 22.19 136 TYR D O 1
ATOM 4820 N N . ASP D 1 140 ? -2.555 -46.496 -34.661 1.00 24.11 137 ASP D N 1
ATOM 4821 C CA . ASP D 1 140 ? -3.658 -47.237 -34.074 1.00 23.88 137 ASP D CA 1
ATOM 4822 C C . ASP D 1 140 ? -3.916 -48.474 -34.926 1.00 26.26 137 ASP D C 1
ATOM 4823 O O . ASP D 1 140 ? -4.297 -48.383 -36.100 1.00 25.28 137 ASP D O 1
ATOM 4828 N N . GLU D 1 141 ? -3.720 -49.644 -34.339 1.00 30.61 138 GLU D N 1
ATOM 4829 C CA . GLU D 1 141 ? -3.906 -50.872 -35.084 1.00 29.84 138 GLU D CA 1
ATOM 4830 C C . GLU D 1 141 ? -5.356 -51.096 -35.475 1.00 31.66 138 GLU D C 1
ATOM 4831 O O . GLU D 1 141 ? -5.645 -51.802 -36.444 1.00 35.40 138 GLU D O 1
ATOM 4837 N N . GLU D 1 142 ? -6.270 -50.480 -34.742 1.00 32.93 139 GLU D N 1
ATOM 4838 C CA . GLU D 1 142 ? -7.685 -50.588 -35.072 1.00 36.56 139 GLU D CA 1
ATOM 4839 C C . GLU D 1 142 ? -8.014 -49.790 -36.323 1.00 38.31 139 GLU D C 1
ATOM 4840 O O . GLU D 1 142 ? -9.091 -49.951 -36.900 1.00 38.42 139 GLU D O 1
ATOM 4846 N N . LYS D 1 143 ? -7.082 -48.933 -36.741 1.00 35.72 140 LYS D N 1
ATOM 4847 C CA . LYS D 1 143 ? -7.256 -48.146 -37.955 1.00 34.26 140 LYS D CA 1
ATOM 4848 C C . LYS D 1 143 ? -6.370 -48.665 -39.067 1.00 35.81 140 LYS D C 1
ATOM 4849 O O . LYS D 1 143 ? -6.076 -47.960 -40.033 1.00 28.81 140 LYS D O 1
ATOM 4855 N N . GLU D 1 144 ? -5.972 -49.927 -38.942 1.00 35.67 141 GLU D N 1
ATOM 4856 C CA . GLU D 1 144 ? -5.180 -50.579 -39.978 1.00 35.71 141 GLU D CA 1
ATOM 4857 C C . GLU D 1 144 ? -3.794 -49.941 -40.092 1.00 34.98 141 GLU D C 1
ATOM 4858 O O . GLU D 1 144 ? -3.168 -50.012 -41.138 1.00 33.59 141 GLU D O 1
ATOM 4864 N N . GLN D 1 145 ? -3.327 -49.291 -39.031 1.00 30.35 142 GLN D N 1
ATOM 4865 C CA . GLN D 1 145 ? -1.988 -48.736 -39.052 1.00 25.21 142 GLN D CA 1
ATOM 4866 C C . GLN D 1 145 ? -1.048 -49.699 -38.345 1.00 28.12 142 GLN D C 1
ATOM 4867 O O . GLN D 1 145 ? -1.490 -50.518 -37.538 1.00 32.37 142 GLN D O 1
ATOM 4873 N N . ASP D 1 146 ? 0.237 -49.633 -38.659 1.00 27.51 143 ASP D N 1
ATOM 4874 C CA . ASP D 1 146 ? 1.184 -50.547 -38.022 1.00 30.75 143 ASP D CA 1
ATOM 4875 C C . ASP D 1 146 ? 2.465 -49.820 -37.586 1.00 29.01 143 ASP D C 1
ATOM 4876 O O . ASP D 1 146 ? 2.729 -48.693 -38.013 1.00 25.55 143 ASP D O 1
ATOM 4881 N N . LYS D 1 147 ? 3.251 -50.473 -36.729 1.00 25.42 144 LYS D N 1
ATOM 4882 C CA . LYS D 1 147 ? 4.432 -49.834 -36.173 1.00 27.29 144 LYS D CA 1
ATOM 4883 C C . LYS D 1 147 ? 5.455 -49.513 -37.262 1.00 25.38 144 LYS D C 1
ATOM 4884 O O . LYS D 1 147 ? 6.144 -48.496 -37.180 1.00 25.15 144 LYS D O 1
ATOM 4890 N N . GLY D 1 148 ? 5.539 -50.366 -38.285 1.00 24.01 145 GLY D N 1
ATOM 4891 C CA . GLY D 1 148 ? 6.521 -50.182 -39.351 1.00 20.71 145 GLY D CA 1
ATOM 4892 C C . GLY D 1 148 ? 6.307 -48.951 -40.211 1.00 22.82 145 GLY D C 1
ATOM 4893 O O . GLY D 1 148 ? 7.216 -48.126 -40.407 1.00 21.71 145 GLY D O 1
ATOM 4894 N N . ASN D 1 149 ? 5.119 -48.837 -40.779 1.00 24.81 146 ASN D N 1
ATOM 4895 C CA . ASN D 1 149 ? 4.851 -47.731 -41.696 1.00 22.06 146 ASN D CA 1
ATOM 4896 C C . ASN D 1 149 ? 4.817 -46.395 -40.963 1.00 21.85 146 ASN D C 1
ATOM 4897 O O . ASN D 1 149 ? 5.301 -45.393 -41.473 1.00 22.79 146 ASN D O 1
ATOM 4902 N N . SER D 1 150 ? 4.258 -46.393 -39.754 1.00 22.31 147 SER D N 1
ATOM 4903 C CA . SER D 1 150 ? 4.284 -45.181 -38.907 1.00 20.06 147 SER D CA 1
ATOM 4904 C C . SER D 1 150 ? 5.722 -44.761 -38.547 1.00 19.16 147 SER D C 1
ATOM 4905 O O . SER D 1 150 ? 6.074 -43.571 -38.610 1.00 21.34 147 SER D O 1
ATOM 4908 N N . ARG D 1 151 ? 6.573 -45.732 -38.208 1.00 18.65 148 ARG D N 1
ATOM 4909 C CA . ARG D 1 151 ? 7.978 -45.414 -37.915 1.00 18.34 148 ARG D CA 1
ATOM 4910 C C . ARG D 1 151 ? 8.663 -44.751 -39.101 1.00 17.55 148 ARG D C 1
ATOM 4911 O O . ARG D 1 151 ? 9.414 -43.768 -38.945 1.00 18.74 148 ARG D O 1
ATOM 4919 N N . THR D 1 152 ? 8.413 -45.272 -40.296 1.00 18.76 149 THR D N 1
ATOM 4920 C CA . THR D 1 152 ? 9.021 -44.698 -41.493 1.00 19.03 149 THR D CA 1
ATOM 4921 C C . THR D 1 152 ? 8.570 -43.256 -41.723 1.00 18.14 149 THR D C 1
ATOM 4922 O O . THR D 1 152 ? 9.369 -42.371 -42.071 1.00 19.59 149 THR D O 1
ATOM 4926 N N . SER D 1 153 ? 7.299 -43.013 -41.483 1.00 16.85 150 SER D N 1
ATOM 4927 C CA . SER D 1 153 ? 6.756 -41.698 -41.665 1.00 19.16 150 SER D CA 1
ATOM 4928 C C . SER D 1 153 ? 7.340 -40.735 -40.627 1.00 20.39 150 SER D C 1
ATOM 4929 O O . SER D 1 153 ? 7.660 -39.585 -40.944 1.00 21.85 150 SER D O 1
ATOM 4932 N N . ALA D 1 154 ? 7.500 -41.221 -39.399 1.00 19.81 151 ALA D N 1
ATOM 4933 C CA . ALA D 1 154 ? 8.064 -40.415 -38.316 1.00 20.37 151 ALA D CA 1
ATOM 4934 C C . ALA D 1 154 ? 9.508 -40.059 -38.644 1.00 19.73 151 ALA D C 1
ATOM 4935 O O . ALA D 1 154 ? 9.947 -38.900 -38.476 1.00 19.76 151 ALA D O 1
ATOM 4937 N N . LEU D 1 155 ? 10.243 -41.043 -39.160 1.00 19.26 152 LEU D N 1
ATOM 4938 C CA . LEU D 1 155 ? 11.639 -40.810 -39.557 1.00 20.71 152 LEU D CA 1
ATOM 4939 C C . LEU D 1 155 ? 11.778 -39.792 -40.662 1.00 19.28 152 LEU D C 1
ATOM 4940 O O . LEU D 1 155 ? 12.654 -38.936 -40.590 1.00 21.69 152 LEU D O 1
ATOM 4945 N N . ALA D 1 156 ? 10.941 -39.890 -41.697 1.00 17.02 153 ALA D N 1
ATOM 4946 C CA . ALA D 1 156 ? 11.010 -38.903 -42.772 1.00 18.52 153 ALA D CA 1
ATOM 4947 C C . ALA D 1 156 ? 10.770 -37.501 -42.256 1.00 18.31 153 ALA D C 1
ATOM 4948 O O . ALA D 1 156 ? 11.439 -36.548 -42.679 1.00 19.04 153 ALA D O 1
ATOM 4950 N N . PHE D 1 157 ? 9.793 -37.361 -41.376 1.00 17.92 154 PHE D N 1
ATOM 4951 C CA . PHE D 1 157 ? 9.484 -36.057 -40.803 1.00 19.30 154 PHE D CA 1
ATOM 4952 C C . PHE D 1 157 ? 10.666 -35.539 -39.973 1.00 21.16 154 PHE D C 1
ATOM 4953 O O . PHE D 1 157 ? 11.046 -34.383 -40.103 1.00 19.36 154 PHE D O 1
ATOM 4961 N N . ALA D 1 158 ? 11.275 -36.417 -39.164 1.00 19.54 155 ALA D N 1
ATOM 4962 C CA . ALA D 1 158 ? 12.388 -36.034 -38.307 1.00 18.83 155 ALA D CA 1
ATOM 4963 C C . ALA D 1 158 ? 13.549 -35.589 -39.185 1.00 19.53 155 ALA D C 1
ATOM 4964 O O . ALA D 1 158 ? 14.266 -34.649 -38.861 1.00 22.74 155 ALA D O 1
ATOM 4966 N N . GLU D 1 159 ? 13.713 -36.273 -40.310 1.00 18.25 156 GLU D N 1
ATOM 4967 C CA . GLU D 1 159 ? 14.755 -35.924 -41.281 1.00 18.56 156 GLU D CA 1
ATOM 4968 C C . GLU D 1 159 ? 14.526 -34.517 -41.862 1.00 22.44 156 GLU D C 1
ATOM 4969 O O . GLU D 1 159 ? 15.459 -33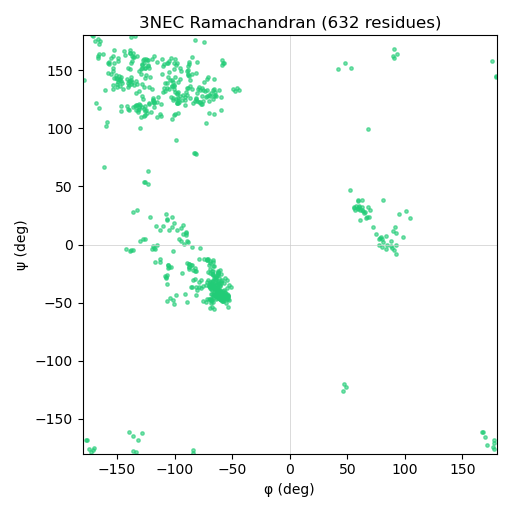.722 -41.998 1.00 24.26 156 GLU D O 1
ATOM 4975 N N . TYR D 1 160 ? 13.275 -34.218 -42.190 1.00 20.87 157 TYR D N 1
ATOM 4976 C CA . TYR D 1 160 ? 12.908 -32.913 -42.721 1.00 21.41 157 TYR D CA 1
ATOM 4977 C C . TYR D 1 160 ? 13.225 -31.817 -41.698 1.00 21.80 157 TYR D C 1
ATOM 4978 O O . TYR D 1 160 ? 13.777 -30.766 -42.047 1.00 24.96 157 TYR D O 1
ATOM 4987 N N . LEU D 1 161 ? 12.887 -32.074 -40.439 1.00 21.04 158 LEU D N 1
ATOM 4988 C CA . LEU D 1 161 ? 13.159 -31.102 -39.367 1.00 20.12 158 LEU D CA 1
ATOM 4989 C C . LEU D 1 161 ? 14.645 -30.885 -39.261 1.00 21.70 158 LEU D C 1
ATOM 4990 O O . LEU D 1 161 ? 15.113 -29.744 -39.185 1.00 22.92 158 LEU D O 1
ATOM 4995 N N . HIS D 1 162 ? 15.392 -31.987 -39.278 1.00 19.24 159 HIS D N 1
ATOM 4996 C CA . HIS D 1 162 ? 16.836 -31.902 -39.147 1.00 23.17 159 HIS D CA 1
ATOM 4997 C C . HIS D 1 162 ? 17.427 -31.073 -40.266 1.00 21.72 159 HIS D C 1
ATOM 4998 O O . HIS D 1 162 ? 18.280 -30.200 -40.026 1.00 27.61 159 HIS D O 1
ATOM 5005 N N . GLN D 1 163 ? 16.997 -31.355 -41.499 1.00 23.90 160 GLN D N 1
ATOM 5006 C CA . GLN D 1 163 ? 17.510 -30.627 -42.670 1.00 26.62 160 GLN D CA 1
ATOM 5007 C C . GLN D 1 163 ? 17.169 -29.138 -42.607 1.00 28.54 160 GLN D C 1
ATOM 5008 O O . GLN D 1 163 ? 17.844 -28.303 -43.216 1.00 28.28 160 GLN D O 1
ATOM 5014 N N . SER D 1 164 ? 16.109 -28.835 -41.873 1.00 28.13 161 SER D N 1
ATOM 5015 C CA . SER D 1 164 ? 15.539 -27.500 -41.783 1.00 29.97 161 SER D CA 1
ATOM 5016 C C . SER D 1 164 ? 16.049 -26.763 -40.552 1.00 32.99 161 SER D C 1
ATOM 5017 O O . SER D 1 164 ? 15.570 -25.670 -40.244 1.00 32.09 161 SER D O 1
ATOM 5020 N N . GLY D 1 165 ? 16.982 -27.387 -39.829 1.00 30.84 162 GLY D N 1
ATOM 5021 C CA . GLY D 1 165 ? 17.627 -26.750 -38.675 1.00 33.12 162 GLY D CA 1
ATOM 5022 C C . GLY D 1 165 ? 16.953 -27.001 -37.332 1.00 33.09 162 GLY D C 1
ATOM 5023 O O . GLY D 1 165 ? 17.226 -26.302 -36.350 1.00 33.04 162 GLY D O 1
ATOM 5024 N N . TYR D 1 166 ? 16.068 -27.992 -37.282 1.00 26.90 163 TYR D N 1
ATOM 5025 C CA . TYR D 1 166 ? 15.381 -28.331 -36.054 1.00 27.95 163 TYR D CA 1
ATOM 5026 C C . TYR D 1 166 ? 15.810 -29.716 -35.611 1.00 27.12 163 TYR D C 1
ATOM 5027 O O . TYR D 1 166 ? 16.785 -30.226 -36.162 1.00 29.73 163 TYR D O 1
#

Sequence (651 aa):
SDWDPVVKEWLVDTGYCCAGGIANAEDGVVFAAAADDDDGWSKLYKDDHEEDTIGEDGNACGKVSINEASSTIKAAVDDGSAPNGVWIGGQKYKVVRPEKGFEYNDCTFDIITCARSKGGAHLIKTPNGSIVIALYDEEKEQDKGNSRTSSALAFAEYLHQSGYHSDWDPVVKEWLVDTGYCCAGGIANAEDGVVFAAAADDDDGWSKLYKDDHEEDTIGEDGNACGKVSINEASTIKAAVDDGSAPNGVWIGGQKYKVVRPEKGFEYNDCTFDIITCARSKGGAHLIKTPNGSIVIALYDEEKEQDKGNSRTSSALAFAEYLHQSGYGSHSDWDPVVKEWLVDTGYCCAGGIANAEDGVVFAAAADDDDGWSKLYKDDHEEDTIGEDGNACGKVSINEASSTIKAAVDDGSAPNGVWIGGQKYKVVRPEKGFEYNDCTFDITCARSKGGAHLIKTPNGSIVIALYDEEKEQDKGNSRTSSALAFAEYLHQSGYGSHSDWDPVVKEWLVDTGYCCAGGIANAEDGVVFAAAADDDDGWSKLYKDDHEEDTIGEDGNACGKVSINEASSTIKAAVDDGSSAPNGVWIGGQKYKVVRPEKKGFEYNDCTFDIITCARSKGGAHLIKTPNGSIVIALYDEEKEQDKGNSRTSALAFAEYLHQSGY

Radius of gyration: 27.33 Å; Cα contacts (8 Å, |Δi|>4): 1642; chains: 4; bounding box: 60×74×74 Å

Solvent-accessible surface area: 29008 Å² total

Organism: Toxoplasma gondii (NCBI:txid5811)

Secondary structure (DSSP, 8-state):
---HHHHIIIIITTSS-SEEEEEETTT--EEEEEETTS-HHHHH----EEEEEE-TTS-EEEEEEE-HHHHHHHHHHHS--TT-EEETTEEEB----EEEEEETTEEEEE--EETTEEEEEEE-TTSEEEEEEEEGGGT--HHHHHHHHHHHHHHHHHTT-/----HHHHIIIIITTSS-SEEEEEETTT--EEEEEETTS-HHHHH----EEEEEE-TTSSEEEEEEE-HHHHHHHHHHT---TT-EEETTEEEB----EEEEEETTEEEEE--EETTEEEEEEE-TTSEEEEEEEEGGGT--HHHHHHHHHHHHHHHHHTT-/------HHHHIIIIITTSS-SEEEEEETTT--EEEEEETTS-HHHHH----EEEEEE-TTSSEEEEEEE-HHHHHHHHHHHS--TT-EEETTEEEB----EEEEEETTEEEEE--EETTEEEEEEE-TTSEEEEEEEEGGGT--HHHHHHHHHHHHHHHHHTT-/------HHHHIIIIITTSS-SEEEEEETTT--EEEEEETTS-HHHHH----EEEEEE-TTSSEEEEEEE-HHHHHHHHHHHS--TT-EEETTEEEB----EEEEEETTEEEEE--EETTEEEEEEE-TTSEEEEEEEEGGGT--HHHHHHHHHHHHHHHHHTT-

Foldseek 3Di:
DQCQVVQCVLAPVVPQFQKKFKAFLVQQHTDYIQGNVRPGQLQFDDAWDKDFAADPVRDGDGIDTDDQSNQRNCCQVPVDGRRAHAGSRDGWAWDDWDFQCDDPNGTWTWITDDVQWIWIWIAAPQGMTMIGIHGVVSVHDPVSSVVSSVVSSVVVNVVPD/DPPCQVVQCVLQPVVPQFQKKFKAFLVQQHTDYIQGPVRPTQLQFDDAWDKDFDADPVRHGPGIDIDDLSNLLNCCQPVVDHPPARAGSNDGWAKPDWAAQDDDPPFTWTWTTDDVQWIWIWTAGPLTMIMITIHGVVSVHDDVSSVVSSVVVSVVVVVVRD/DLAPPCQVVQCVLAPVVPQFQKKFKAFLVQQHTRYIQGNVRPTQLQFDDAWDKDFAADPVRHGDGIDTDDQSNQRNCCQVPVARRRAHAGSNDGWHWPDWDAQCDDPPATWTWTTDDVQWIWIWTAGPLTMTIITIHGNVSVHDDPSSVVSSVVSSVVCNVVPD/DDDPQCQVVQCVLQPVVPQFQKKFKAFLVQQHTDYIQGNVRPTCLQFDDAWAKDFAADPVRHGDGIDTDDQSNQRNCCQVPVAGNRAHAGSRDGWGWDDWDAQCDDPPATWTWITDDVQWIWIWTAGPQTMTIITIHGVVSVHDPVVSVVSSVVSSVVVVVVRD

Nearest PDB structures (foldseek):
  3nec-assembly1_A  TM=9.762E-01  e=2.144E-30  Toxoplasma gondii
  2jkg-assembly1_A  TM=9.235E-01  e=1.994E-17  Plasmodium falciparum
  6s6d-assembly1_C  TM=5.077E-01  e=1.315E-03  Homo sapiens
  6s6d-assembly2_D  TM=5.321E-01  e=5.153E-03  Homo sapiens
  8fw5-assembly1_E  TM=5.485E-01  e=9.330E-03  Escherichia coli

B-factor: mean 26.26, std 10.62, range [7.45, 97.7]

InterPro domains:
  IPR005455 Profilin, eukaryotic type [SM00392] (1-163)
  IPR016814 Profilin, apicomplexa [PIRSF022993] (1-163)
  IPR036140 Profilin superfamily [SSF55770] (2-162)
  IPR048278 Profilin [PF00235] (3-163)

CATH classification: 3.30.450.30